Protein AF-A0AAD7XK21-F1 (afdb_monomer)

Organism: NCBI:txid2483200

Sequence (426 aa):
MGAKEFTVLWKSRARTLAALAELQRQADLSRDVEVASCVQIQRVWRGQRIREKIAVMRRAAIEIERVHRGRVGRARTRGLADARAATEAMAIAHFHAAACQRTFRGFYSRKYAHDFAARKAYILSVVAKGEELRAKLKIQHDKQVIAEREAAETRRRAKFKNLARNLHHLVSTKAIPGIYNTAKPPTVMGVKVETHLSAGVKDLIRLKGIKPPKLAKDLNGTTKLELPLDADTRSLQASSPYDLPHKAATMASKLNKFGFIGAADFRCGQRVPLPPYQRGVNGKYYDPWRNPYLRRGIPRTKNDLDHLDSTLGAAPPIPYYTAVGGNKSVVKPNTLFDVIRQAEHTGGVTRRHLAKNARRLEQQQQQQQQPREEEEEEEEEEEEEDHDNRQQPPDGAHQNDDRAITIEGRRQQPAPQATGGTAPDS

Mean predicted aligned error: 23.44 Å

Secondary structure (DSSP, 8-state):
--HHHHHHHHHHHHHHHHHHHHHHHHHHHHHHHHHHHHHHHHHHHHHHHHHHHHHHHHHHHHHHHHHHHHHHHHHHHHHHHHHHHHHHHHHHHHHHHHHHHHHHHHHHIIIII--HHHHHHHHHHHHHHHHHHHHHHHHHHHHHHHHHHHHHHHHHHHHHHHHHHHTGGGSPPSSS--TT-SSS--EETTEEHHHHHHHHHHHHHHHTT-PPP-EEEPTTS-EEE-PPP------TT---GGGHHHHHHHHHHHHGGGTT--SS-------PPPPP----TTSPP--GGG-GGGSSS---SGGGG-TTS----S--SS----SSSS----B-TTS-BHHHHHHHHH--TT-HHHHHHHHHHHHHHHHHHHHHHHHHHHHHHHHHHHHTT--S----------------------------------

Solvent-accessible surface area (backbone atoms only — not comparable to full-atom values): 26814 Å² total; per-residue (Å²): 134,55,78,69,58,53,52,53,52,59,72,44,39,68,60,52,51,51,52,49,52,50,52,50,50,51,49,62,71,42,43,64,59,52,51,51,51,50,50,51,54,50,51,53,51,54,52,48,55,52,51,52,53,52,53,52,53,51,51,54,50,52,50,53,50,53,53,48,53,52,51,53,51,52,51,51,55,49,54,52,52,51,51,49,50,50,53,53,54,50,50,53,51,48,53,54,50,50,52,52,50,51,53,48,53,53,50,49,40,53,74,76,74,45,59,62,67,61,52,50,52,50,52,52,52,52,50,52,53,51,51,52,50,50,53,52,50,50,56,52,49,53,51,49,54,50,52,49,51,52,54,49,47,52,52,49,52,52,53,50,47,55,50,25,39,74,47,43,88,50,44,60,48,99,89,49,76,18,88,51,72,48,100,77,51,57,66,54,96,91,38,50,46,54,58,52,24,47,51,20,36,55,50,46,47,61,70,70,58,70,62,79,78,71,65,47,66,45,101,83,71,52,70,45,79,80,74,84,81,87,77,84,93,72,73,95,81,76,75,64,88,79,54,58,66,62,54,52,54,56,50,53,63,56,54,62,73,63,69,83,73,65,98,65,81,87,82,77,75,86,82,71,81,75,77,81,86,73,88,61,96,82,60,85,89,68,59,73,91,75,37,75,86,70,52,94,67,82,80,88,51,74,66,69,71,41,87,85,73,56,89,74,87,66,80,68,97,64,82,87,74,72,96,74,86,74,88,86,77,67,80,52,100,79,82,57,58,61,66,54,63,50,27,71,75,46,47,38,91,89,30,51,69,54,49,55,50,51,53,51,49,50,52,52,50,51,63,63,45,54,69,52,58,57,53,54,51,52,53,54,52,55,56,54,62,64,62,73,77,74,81,80,86,88,84,82,86,84,83,87,84,90,82,89,84,86,86,87,82,91,83,84,88,88,88,84,90,90,83,89,88,80,87,85,90,132

pLDDT: mean 71.96, std 20.83, range [32.94, 98.56]

Foldseek 3Di:
DDPVVVVVCVVCVVVVVVVVVVVVVVCVVCVVVVVVVVVVVVVVVVVVVVVVVVVVVVVVVVVVVVVVVVVVVVVVVVVVVVVVVVVVVVVVVVVVVVVVVVVVVVVCCCPPPDDPVVVVVVVVVVVVVVVVVVVVVVVVVVVVVVVVVVVVVVVVVVVLLVVLLVVLVQAQDPVGHGPQPDPDGDDDPNHGSNVSSVVSVVVNCVVVVPDPFPFDQDPVRDTDGDDDPDDDPDDPPCDDPVCVVVVVVVVVVVVVVVPPDDPDDDDPDDDDPDDPDDDDPPDDDDDLVLDLVNDPDDDPDPLSVDSPNPPPPDDPPDDDDDPPDDDPFDDDPPRDTPQVVVCVVCVPPVPVVVNVVVVVVVVVVVVVVVVVVVVVVVVVVVVVVVVVPDDDDDDDDDDDDDDDDDDDDDDDDDDDDDDDDDDDDD

Structure (mmCIF, N/CA/C/O backbone):
data_AF-A0AAD7XK21-F1
#
_entry.id   AF-A0AAD7XK21-F1
#
loop_
_atom_site.group_PDB
_atom_site.id
_atom_site.type_symbol
_atom_site.label_atom_id
_atom_site.label_alt_id
_atom_site.label_comp_id
_atom_site.label_asym_id
_atom_site.label_entity_id
_atom_site.label_seq_id
_atom_site.pdbx_PDB_ins_code
_atom_site.Cartn_x
_atom_site.Cartn_y
_atom_site.Cartn_z
_atom_site.occupancy
_atom_site.B_iso_or_equiv
_atom_site.auth_seq_id
_atom_site.auth_comp_id
_atom_site.auth_asym_id
_atom_site.auth_atom_id
_atom_site.pdbx_PDB_model_num
ATOM 1 N N . MET A 1 1 ? -58.018 -5.260 100.973 1.00 54.44 1 MET A N 1
ATOM 2 C CA . MET A 1 1 ? -58.720 -3.962 100.919 1.00 54.44 1 MET A CA 1
ATOM 3 C C . MET A 1 1 ? -59.578 -3.829 102.158 1.00 54.44 1 MET A C 1
ATOM 5 O O . MET A 1 1 ? -60.443 -4.670 102.375 1.00 54.44 1 MET A O 1
ATOM 9 N N . GLY A 1 2 ? -59.299 -2.836 102.998 1.00 69.12 2 GLY A N 1
ATOM 10 C CA . GLY A 1 2 ? -60.105 -2.582 104.194 1.00 69.12 2 GLY A CA 1
ATOM 11 C C . GLY A 1 2 ? -61.460 -1.964 103.832 1.00 69.12 2 GLY A C 1
ATOM 12 O O . GLY A 1 2 ? -61.566 -1.227 102.853 1.00 69.12 2 GLY A O 1
ATOM 13 N N . ALA A 1 3 ? -62.502 -2.197 104.639 1.00 70.12 3 ALA A N 1
ATOM 14 C CA . ALA A 1 3 ? -63.853 -1.652 104.410 1.00 70.12 3 ALA A CA 1
ATOM 15 C C . ALA A 1 3 ? -63.891 -0.111 104.237 1.00 70.12 3 ALA A C 1
ATOM 17 O O . ALA A 1 3 ? -64.773 0.436 103.569 1.00 70.12 3 ALA A O 1
ATOM 18 N N . LYS A 1 4 ? -62.901 0.598 104.799 1.00 73.56 4 LYS A N 1
ATOM 19 C CA . LYS A 1 4 ? -62.720 2.054 104.662 1.00 73.56 4 LYS A CA 1
ATOM 20 C C . LYS A 1 4 ? -62.208 2.476 103.278 1.00 73.56 4 LYS A C 1
ATOM 22 O O . LYS A 1 4 ? -62.645 3.491 102.752 1.00 73.56 4 LYS A O 1
ATOM 27 N N . GLU A 1 5 ? -61.332 1.690 102.658 1.00 79.19 5 GLU A N 1
ATOM 28 C CA . GLU A 1 5 ? -60.838 1.960 101.299 1.00 79.19 5 GLU A CA 1
ATOM 29 C C . GLU A 1 5 ? -61.939 1.706 100.268 1.00 79.19 5 GLU A C 1
ATOM 31 O O . GLU A 1 5 ? -62.152 2.515 99.366 1.00 79.19 5 GLU A O 1
ATOM 36 N N . PHE A 1 6 ? -62.704 0.626 100.456 1.00 80.00 6 PHE A N 1
ATOM 37 C CA . PHE A 1 6 ? -63.830 0.286 99.589 1.00 80.00 6 PHE A CA 1
ATOM 38 C C . PHE A 1 6 ? -64.906 1.380 99.586 1.00 80.00 6 PHE A C 1
ATOM 40 O O . PHE A 1 6 ? -65.399 1.759 98.529 1.00 80.00 6 PHE A O 1
ATOM 47 N N . THR A 1 7 ? -65.244 1.943 100.747 1.00 81.38 7 THR A N 1
ATOM 48 C CA . THR A 1 7 ? -66.256 3.010 100.847 1.00 81.38 7 THR A CA 1
ATOM 49 C C . THR A 1 7 ? -65.798 4.335 100.237 1.00 81.38 7 THR A C 1
ATOM 51 O O . THR A 1 7 ? -66.617 5.036 99.642 1.00 81.38 7 THR A O 1
ATOM 54 N N . VAL A 1 8 ? -64.507 4.676 100.314 1.00 82.50 8 VAL A N 1
ATOM 55 C CA . VAL A 1 8 ? -63.938 5.843 99.613 1.00 82.50 8 VAL A CA 1
ATOM 56 C C . VAL A 1 8 ? -63.973 5.640 98.097 1.00 82.50 8 VAL A C 1
ATOM 58 O O . VAL A 1 8 ? -64.396 6.540 97.371 1.00 82.50 8 VAL A O 1
ATOM 61 N N . LEU A 1 9 ? -63.606 4.448 97.622 1.00 82.00 9 LEU A N 1
ATOM 62 C CA . LEU A 1 9 ? -63.664 4.091 96.203 1.00 82.00 9 LEU A CA 1
ATOM 63 C C . LEU A 1 9 ? -65.110 4.079 95.677 1.00 82.00 9 LEU A C 1
ATOM 65 O O . LEU A 1 9 ? -65.392 4.549 94.578 1.00 82.00 9 LEU A O 1
ATOM 69 N N . TRP A 1 10 ? -66.049 3.585 96.485 1.00 83.31 10 TRP A N 1
ATOM 70 C CA . TRP A 1 10 ? -67.470 3.542 96.147 1.00 83.31 10 TRP A CA 1
ATOM 71 C C . TRP A 1 10 ? -68.083 4.942 96.054 1.00 83.31 10 TRP A C 1
ATOM 73 O O . TRP A 1 10 ? -68.847 5.219 95.132 1.00 83.31 10 TRP A O 1
ATOM 83 N N . LYS A 1 11 ? -67.706 5.855 96.961 1.00 86.94 11 LYS A N 1
ATOM 84 C CA . LYS A 1 11 ? -68.141 7.262 96.922 1.00 86.94 11 LYS A CA 1
ATOM 85 C C . LYS A 1 11 ? -67.561 8.028 95.729 1.00 86.94 11 LYS A C 1
ATOM 87 O O . LYS A 1 11 ? -68.232 8.907 95.198 1.00 86.94 11 LYS A O 1
ATOM 92 N N . SER A 1 12 ? -66.345 7.702 95.283 1.00 89.06 12 SER A N 1
ATOM 93 C CA . SER A 1 12 ? -65.709 8.341 94.119 1.00 89.06 12 SER A CA 1
ATOM 94 C C . SER A 1 12 ? -66.018 7.659 92.778 1.00 89.06 12 SER A C 1
ATOM 96 O O . SER A 1 12 ? -65.703 8.227 91.731 1.00 89.06 12 SER A O 1
ATOM 98 N N . ARG A 1 13 ? -66.698 6.502 92.789 1.00 90.31 13 ARG A N 1
ATOM 99 C CA . ARG A 1 13 ? -67.049 5.685 91.613 1.00 90.31 13 ARG A CA 1
ATOM 100 C C . ARG A 1 13 ? -67.666 6.482 90.466 1.00 90.31 13 ARG A C 1
ATOM 102 O O . ARG A 1 13 ? -67.295 6.286 89.318 1.00 90.31 13 ARG A O 1
ATOM 109 N N . ALA A 1 14 ? -68.633 7.354 90.747 1.00 89.69 14 ALA A N 1
ATOM 110 C CA . ALA A 1 14 ? -69.305 8.112 89.691 1.00 89.69 14 ALA A CA 1
ATOM 111 C C . ALA A 1 14 ? -68.324 9.037 88.950 1.00 89.69 14 ALA A C 1
ATOM 113 O O . ALA A 1 14 ? -68.339 9.114 87.725 1.00 89.69 14 ALA A O 1
ATOM 114 N N . ARG A 1 15 ? -67.414 9.678 89.694 1.00 91.19 15 ARG A N 1
ATOM 115 C CA . ARG A 1 15 ? -66.379 10.555 89.139 1.00 91.19 15 ARG A CA 1
ATOM 116 C C . ARG A 1 15 ? -65.321 9.769 88.368 1.00 91.19 15 ARG A C 1
ATOM 118 O O . ARG A 1 15 ? -64.901 10.221 87.309 1.00 91.19 15 ARG A O 1
ATOM 125 N N . THR A 1 16 ? -64.893 8.612 88.872 1.00 90.06 16 THR A N 1
ATOM 126 C CA . THR A 1 16 ? -63.909 7.768 88.175 1.00 90.06 16 THR A CA 1
ATOM 127 C C . THR A 1 16 ? -64.485 7.155 86.902 1.00 90.06 16 THR A C 1
ATOM 129 O O . THR A 1 16 ? -63.804 7.161 85.883 1.00 90.06 16 THR A O 1
ATOM 132 N N . LEU A 1 17 ? -65.745 6.708 86.916 1.00 93.19 17 LEU A N 1
ATOM 133 C CA . LEU A 1 17 ? -66.433 6.227 85.713 1.00 93.19 17 LEU A CA 1
ATOM 134 C C . LEU A 1 17 ? -66.647 7.345 84.685 1.00 93.19 17 LEU A C 1
ATOM 136 O O . LEU A 1 17 ? -66.442 7.111 83.500 1.00 93.19 17 LEU A O 1
ATOM 140 N N . ALA A 1 18 ? -66.993 8.561 85.119 1.00 92.69 18 ALA A N 1
ATOM 141 C CA . ALA A 1 18 ? -67.114 9.709 84.220 1.00 92.69 18 ALA A CA 1
ATOM 142 C C . ALA A 1 18 ? -65.764 10.107 83.597 1.00 92.69 18 ALA A C 1
ATOM 144 O O . ALA A 1 18 ? -65.690 10.357 82.398 1.00 92.69 18 ALA A O 1
ATOM 145 N N . ALA A 1 19 ? -64.685 10.114 84.388 1.00 93.25 19 ALA A N 1
ATOM 146 C CA . ALA A 1 19 ? -63.337 10.366 83.881 1.00 93.25 19 ALA A CA 1
ATOM 147 C C . ALA A 1 19 ? -62.886 9.280 82.890 1.00 93.25 19 ALA A C 1
ATOM 149 O O . ALA A 1 19 ? -62.302 9.599 81.859 1.00 93.25 19 ALA A O 1
ATOM 150 N N . LEU A 1 20 ? -63.195 8.009 83.168 1.00 94.06 20 LEU A N 1
ATOM 151 C CA . LEU A 1 20 ? -62.920 6.904 82.251 1.00 94.06 20 LEU A CA 1
ATOM 152 C C . LEU A 1 20 ? -63.700 7.050 80.938 1.00 94.06 20 LEU A C 1
ATOM 154 O O . LEU A 1 20 ? -63.114 6.878 79.875 1.00 94.06 20 LEU A O 1
ATOM 158 N N . ALA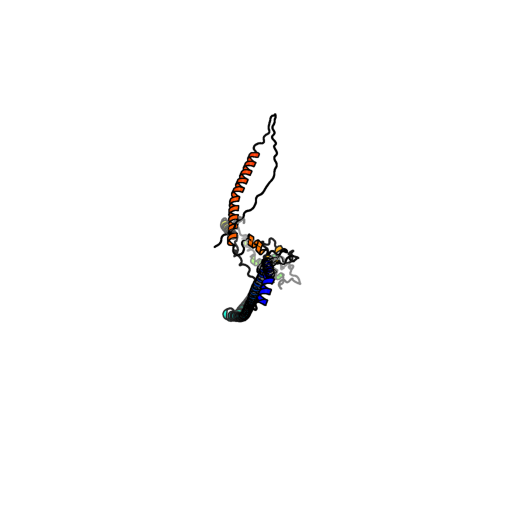 A 1 21 ? -64.988 7.397 81.002 1.00 94.50 21 ALA A N 1
ATOM 159 C CA . ALA A 1 21 ? -65.820 7.599 79.818 1.00 94.50 21 ALA A CA 1
ATOM 160 C C . ALA A 1 21 ? -65.316 8.764 78.949 1.00 94.50 21 ALA A C 1
ATOM 162 O O . ALA A 1 21 ? -65.288 8.650 77.726 1.00 94.50 21 ALA A O 1
ATOM 163 N N . GLU A 1 22 ? -64.859 9.860 79.563 1.00 94.19 22 GLU A N 1
ATOM 164 C CA . GLU A 1 22 ? -64.268 10.977 78.819 1.00 94.19 22 GLU A CA 1
ATOM 165 C C . GLU A 1 22 ? -62.921 10.597 78.190 1.00 94.19 22 GLU A C 1
ATOM 167 O O . GLU A 1 22 ? -62.679 10.933 77.034 1.00 94.19 22 GLU A O 1
ATOM 172 N N . LEU A 1 23 ? -62.075 9.835 78.891 1.00 94.62 23 LEU A N 1
ATOM 173 C CA . LEU A 1 23 ? -60.833 9.305 78.317 1.00 94.62 23 LEU A CA 1
ATOM 174 C C . LEU A 1 23 ? -61.104 8.354 77.142 1.00 94.62 23 LEU A C 1
ATOM 176 O O . LEU A 1 23 ? -60.407 8.424 76.133 1.00 94.62 23 LEU A O 1
ATOM 180 N N . GLN A 1 24 ? -62.127 7.501 77.241 1.00 94.69 24 GLN A N 1
ATOM 181 C CA . GLN A 1 24 ? -62.554 6.634 76.138 1.00 94.69 24 GLN A CA 1
ATOM 182 C C . GLN A 1 24 ? -63.038 7.457 74.940 1.00 94.69 24 GLN A C 1
ATOM 184 O O . GLN A 1 24 ? -62.597 7.221 73.820 1.00 94.69 24 GLN A O 1
ATOM 189 N N . ARG A 1 25 ? -63.856 8.488 75.176 1.00 94.00 25 ARG A N 1
ATOM 190 C CA . ARG A 1 25 ? -64.335 9.391 74.122 1.00 94.00 25 ARG A CA 1
ATOM 191 C C . ARG A 1 25 ? -63.189 10.141 73.439 1.00 94.00 25 ARG A C 1
ATOM 193 O O . ARG A 1 25 ? -63.188 10.277 72.219 1.00 94.00 25 ARG A O 1
ATOM 200 N N . GLN A 1 26 ? -62.211 10.624 74.207 1.00 93.50 26 GLN A N 1
ATOM 201 C CA . GLN A 1 26 ? -61.016 11.284 73.673 1.00 93.50 26 GLN A CA 1
ATOM 202 C C . GLN A 1 26 ? -60.150 10.324 72.853 1.00 93.50 26 GLN A C 1
ATOM 204 O O . GLN A 1 26 ? -59.660 10.712 71.791 1.00 93.50 26 GLN A O 1
ATOM 209 N N . ALA A 1 27 ? -59.998 9.077 73.306 1.00 93.12 27 ALA A N 1
ATOM 210 C CA . ALA A 1 27 ? -59.298 8.040 72.558 1.00 93.12 27 ALA A CA 1
ATOM 211 C C . ALA A 1 27 ? -60.003 7.730 71.227 1.00 93.12 27 ALA A C 1
ATOM 213 O O . ALA A 1 27 ? -59.348 7.698 70.189 1.00 93.12 27 ALA A O 1
ATOM 214 N N . ASP A 1 28 ? -61.331 7.592 71.229 1.00 93.75 28 ASP A N 1
ATOM 215 C CA . ASP A 1 28 ? -62.110 7.345 70.011 1.00 93.75 28 ASP A CA 1
ATOM 216 C C . ASP A 1 28 ? -62.027 8.517 69.020 1.00 93.75 28 ASP A C 1
ATOM 218 O O . ASP A 1 28 ? -61.833 8.297 67.827 1.00 93.75 28 ASP A O 1
ATOM 222 N N . LEU A 1 29 ? -62.091 9.762 69.509 1.00 93.19 29 LEU A N 1
ATOM 223 C CA . LEU A 1 29 ? -61.924 10.969 68.687 1.00 93.19 29 LEU A CA 1
ATOM 224 C C . LEU A 1 29 ? -60.520 11.088 68.073 1.00 93.19 29 LEU A C 1
ATOM 226 O O . LEU A 1 29 ? -60.376 11.609 66.968 1.00 93.19 29 LEU A O 1
ATOM 230 N N . SER A 1 30 ? -59.487 10.629 68.785 1.00 93.88 30 SER A N 1
ATOM 231 C CA . SER A 1 30 ? -58.084 10.757 68.358 1.00 93.88 30 SER A CA 1
ATOM 232 C C . SER A 1 30 ? -57.617 9.587 67.488 1.00 93.88 30 SER A C 1
ATOM 234 O O . SER A 1 30 ? -56.655 9.724 66.729 1.00 93.88 30 SER A O 1
ATOM 236 N N . ARG A 1 31 ? -58.323 8.451 67.547 1.00 94.44 31 ARG A N 1
ATOM 237 C CA . ARG A 1 31 ? -57.969 7.190 66.885 1.00 94.44 31 ARG A CA 1
ATOM 238 C C . ARG A 1 31 ? -57.663 7.351 65.401 1.00 94.44 31 ARG A C 1
ATOM 240 O O . ARG A 1 31 ? -56.639 6.858 64.935 1.00 94.44 31 ARG A O 1
ATOM 247 N N . ASP A 1 32 ? -58.521 8.038 64.654 1.00 94.69 32 ASP A N 1
ATOM 248 C CA . ASP A 1 32 ? -58.352 8.167 63.203 1.00 94.69 32 ASP A CA 1
ATOM 249 C C . ASP A 1 32 ? -57.125 9.013 62.843 1.00 94.69 32 ASP A C 1
ATOM 251 O O . ASP A 1 32 ? -56.395 8.693 61.901 1.00 94.69 32 ASP A O 1
ATOM 255 N N . VAL A 1 33 ? -56.845 10.055 63.631 1.00 94.81 33 VAL A N 1
ATOM 256 C CA . VAL A 1 33 ? -55.674 10.926 63.449 1.00 94.81 33 VAL A CA 1
ATOM 257 C C . VAL A 1 33 ? -54.386 10.170 63.772 1.00 94.81 33 VAL A C 1
ATOM 259 O O . VAL A 1 33 ? -53.404 10.269 63.028 1.00 94.81 33 VAL A O 1
ATOM 262 N N . GLU A 1 34 ? -54.386 9.379 64.845 1.00 95.62 34 GLU A N 1
ATOM 263 C CA . GLU A 1 34 ? -53.260 8.525 65.224 1.00 95.62 34 GLU A CA 1
ATOM 264 C C . GLU A 1 34 ? -52.995 7.452 64.166 1.00 95.62 34 GLU A C 1
ATOM 266 O O . GLU A 1 34 ? -51.860 7.300 63.710 1.00 95.62 34 GLU A O 1
ATOM 271 N N . VAL A 1 35 ? -54.042 6.764 63.699 1.00 96.75 35 VAL A N 1
ATOM 272 C CA . VAL A 1 35 ? -53.935 5.759 62.634 1.00 96.75 35 VAL A CA 1
ATOM 273 C C . VAL A 1 35 ? -53.406 6.392 61.348 1.00 96.75 35 VAL A C 1
ATOM 275 O O . VAL A 1 35 ? -52.466 5.856 60.757 1.00 96.75 35 VAL A O 1
ATOM 278 N N . ALA A 1 36 ? -53.933 7.546 60.928 1.00 96.25 36 ALA A N 1
ATOM 279 C CA . ALA A 1 36 ? -53.454 8.257 59.743 1.00 96.25 36 ALA A CA 1
ATOM 280 C C . ALA A 1 36 ? -51.974 8.656 59.873 1.00 96.25 36 ALA A C 1
ATOM 282 O O . ALA A 1 36 ? -51.177 8.411 58.961 1.00 96.25 36 ALA A O 1
ATOM 283 N N . SER A 1 37 ? -51.580 9.188 61.032 1.00 96.50 37 SER A N 1
ATOM 284 C CA . SER A 1 37 ? -50.193 9.562 61.328 1.00 96.50 37 SER A CA 1
ATOM 285 C C . SER A 1 37 ? -49.263 8.345 61.301 1.00 96.50 37 SER A C 1
ATOM 287 O O . SER A 1 37 ? -48.210 8.373 60.654 1.00 96.50 37 SER A O 1
ATOM 289 N N . CYS A 1 38 ? -49.670 7.230 61.916 1.00 97.12 38 CYS A N 1
ATOM 290 C CA . CYS A 1 38 ? -48.944 5.964 61.865 1.00 97.12 38 CYS A CA 1
ATOM 291 C C . CYS A 1 38 ? -48.797 5.447 60.430 1.00 97.12 38 CYS A C 1
ATOM 293 O O . CYS A 1 38 ? -47.695 5.066 60.027 1.00 97.12 38 CYS A O 1
ATOM 295 N N . VAL A 1 39 ? -49.870 5.461 59.633 1.00 97.19 39 VAL A N 1
ATOM 296 C CA . VAL A 1 39 ? -49.835 5.054 58.220 1.00 97.19 39 VAL A CA 1
ATOM 297 C C . VAL A 1 39 ? -48.869 5.932 57.429 1.00 97.19 39 VAL A C 1
ATOM 299 O O . VAL A 1 39 ? -48.109 5.415 56.608 1.00 97.19 39 VAL A O 1
ATOM 302 N N . GLN A 1 40 ? -48.828 7.237 57.696 1.00 97.94 40 GLN A N 1
ATOM 303 C CA . GLN A 1 40 ? -47.924 8.164 57.021 1.00 97.94 40 GLN A CA 1
ATOM 304 C C . GLN A 1 40 ? -46.455 7.872 57.346 1.00 97.94 40 GLN A C 1
ATOM 306 O O . GLN A 1 40 ? -45.636 7.760 56.428 1.00 97.94 40 GLN A O 1
ATOM 311 N N . ILE A 1 41 ? -46.132 7.646 58.622 1.00 97.38 41 ILE A N 1
ATOM 312 C CA . ILE A 1 41 ? -44.787 7.242 59.059 1.00 97.38 41 ILE A CA 1
ATOM 313 C C . ILE A 1 41 ? -44.393 5.911 58.405 1.00 97.38 41 ILE A C 1
ATOM 315 O O . ILE A 1 41 ? -43.326 5.804 57.795 1.00 97.38 41 ILE A O 1
ATOM 319 N N . GLN A 1 42 ? -45.272 4.906 58.461 1.00 97.94 42 GLN A N 1
ATOM 320 C CA . GLN A 1 42 ? -45.022 3.594 57.863 1.00 97.94 42 GLN A CA 1
ATOM 321 C C . GLN A 1 42 ? -44.827 3.680 56.346 1.00 97.94 42 GLN A C 1
ATOM 323 O O . GLN A 1 42 ? -43.924 3.043 55.803 1.00 97.94 42 GLN A O 1
ATOM 328 N N . ARG A 1 43 ? -45.641 4.480 55.647 1.00 97.62 43 ARG A N 1
ATOM 329 C CA . ARG A 1 43 ? -45.529 4.711 54.200 1.00 97.62 43 ARG A CA 1
ATOM 330 C C . ARG A 1 43 ? -44.171 5.306 53.843 1.00 97.62 43 ARG A C 1
ATOM 332 O O . ARG A 1 43 ? -43.512 4.806 52.928 1.00 97.62 43 ARG A O 1
ATOM 339 N N . VAL A 1 44 ? -43.742 6.348 54.557 1.00 98.06 44 VAL A N 1
ATOM 340 C CA . VAL A 1 44 ? -42.444 6.999 54.324 1.00 98.06 44 VAL A CA 1
ATOM 341 C C . VAL A 1 44 ? -41.302 6.021 54.583 1.00 98.06 44 VAL A C 1
ATOM 343 O O . VAL A 1 44 ? -40.411 5.894 53.740 1.00 98.06 44 VAL A O 1
ATOM 346 N N . TRP A 1 45 ? -41.359 5.275 55.689 1.00 97.75 45 TRP A N 1
ATOM 347 C CA . TRP A 1 45 ? -40.334 4.299 56.054 1.00 97.75 45 TRP A CA 1
ATOM 348 C C . TRP A 1 45 ? -40.220 3.153 55.038 1.00 97.75 45 TRP A C 1
ATOM 350 O O . TRP A 1 45 ? -39.122 2.866 54.554 1.00 97.75 45 TRP A O 1
ATOM 360 N N . ARG A 1 46 ? -41.346 2.544 54.632 1.00 98.19 46 ARG A N 1
ATOM 361 C CA . ARG A 1 46 ? -41.367 1.490 53.599 1.00 98.19 46 ARG A CA 1
ATOM 362 C C . ARG A 1 46 ? -40.806 2.012 52.276 1.00 98.19 46 ARG A C 1
ATOM 364 O O . ARG A 1 46 ? -39.958 1.362 51.665 1.00 98.19 46 ARG A O 1
ATOM 371 N N . GLY A 1 47 ? -41.215 3.215 51.865 1.00 97.88 47 GLY A N 1
ATOM 372 C CA . GLY A 1 47 ? -40.684 3.867 50.668 1.00 97.88 47 GLY A CA 1
ATOM 373 C C . GLY A 1 47 ? -39.176 4.114 50.749 1.00 97.88 47 GLY A C 1
ATOM 374 O O . GLY A 1 47 ? -38.463 3.887 49.772 1.00 97.88 47 GLY A O 1
ATOM 375 N N . GLN A 1 48 ? -38.672 4.529 51.914 1.00 98.12 48 GLN A N 1
ATOM 376 C CA . GLN A 1 48 ? -37.245 4.763 52.127 1.00 98.12 48 GLN A CA 1
ATOM 377 C C . GLN A 1 48 ? -36.429 3.476 51.991 1.00 98.12 48 GLN A C 1
ATOM 379 O O . GLN A 1 48 ? -35.425 3.469 51.280 1.00 98.12 48 GLN A O 1
ATOM 384 N N . ARG A 1 49 ? -36.889 2.374 52.593 1.00 98.06 49 ARG A N 1
ATOM 385 C CA . ARG A 1 49 ? -36.238 1.059 52.486 1.00 98.06 49 ARG A CA 1
ATOM 386 C C . ARG A 1 49 ? -36.187 0.548 51.047 1.00 98.06 49 ARG A C 1
ATOM 388 O O . ARG A 1 49 ? -35.153 0.045 50.610 1.00 98.06 49 ARG A O 1
ATOM 395 N N . ILE A 1 50 ? -37.270 0.717 50.284 1.00 98.06 50 ILE A N 1
ATOM 396 C CA . ILE A 1 50 ? -37.302 0.323 48.868 1.00 98.06 50 ILE A CA 1
ATOM 397 C C . ILE A 1 50 ? -36.323 1.170 48.047 1.00 98.06 50 ILE A C 1
ATOM 399 O O . ILE A 1 50 ? -35.534 0.617 47.281 1.00 98.06 50 ILE A O 1
ATOM 403 N N . ARG A 1 51 ? -36.322 2.498 48.222 1.00 98.31 51 ARG A N 1
ATOM 404 C CA . ARG A 1 51 ? -35.396 3.392 47.505 1.00 98.31 51 ARG A CA 1
ATOM 405 C C . ARG A 1 51 ? -33.937 3.086 47.816 1.00 98.31 51 ARG A C 1
ATOM 407 O O . ARG A 1 51 ? -33.120 3.058 46.902 1.00 98.31 51 ARG A O 1
ATOM 414 N N . GLU A 1 52 ? -33.619 2.812 49.076 1.00 98.06 52 GLU A N 1
ATOM 415 C CA . GLU A 1 52 ? -32.281 2.395 49.495 1.00 98.06 52 GLU A CA 1
ATOM 416 C C . GLU A 1 52 ? -31.857 1.096 48.799 1.00 98.06 52 GLU A C 1
ATOM 418 O O . GLU A 1 52 ? -30.782 1.041 48.198 1.00 98.06 52 GLU A O 1
ATOM 423 N N . LYS A 1 53 ? -32.736 0.085 48.777 1.00 98.00 53 LYS A N 1
ATOM 424 C CA . LYS A 1 53 ? -32.487 -1.178 48.069 1.00 98.00 53 LYS A CA 1
ATOM 425 C C . LYS A 1 53 ? -32.243 -0.949 46.574 1.00 98.00 53 LYS A C 1
ATOM 427 O O . LYS A 1 53 ? -31.271 -1.467 46.025 1.00 98.00 53 LYS A O 1
ATOM 432 N N . ILE A 1 54 ? -33.076 -0.139 45.917 1.00 98.25 54 ILE A N 1
ATOM 433 C CA . ILE A 1 54 ? -32.909 0.216 44.497 1.00 98.25 54 ILE A CA 1
ATOM 434 C C . ILE A 1 54 ? -31.583 0.950 44.268 1.00 98.25 54 ILE A C 1
ATOM 436 O O . ILE A 1 54 ? -30.874 0.643 43.313 1.00 98.25 54 ILE A O 1
ATOM 440 N N . ALA A 1 55 ? -31.202 1.877 45.149 1.00 98.25 55 ALA A N 1
ATOM 441 C CA . ALA A 1 55 ? -29.946 2.611 45.035 1.00 98.25 55 ALA A CA 1
ATOM 442 C C . ALA A 1 55 ? -28.715 1.699 45.165 1.00 98.25 55 ALA A C 1
ATOM 444 O O . ALA A 1 55 ? -27.710 1.923 44.489 1.00 98.25 55 ALA A O 1
ATOM 445 N N . VAL A 1 56 ? -28.771 0.665 46.011 1.00 98.12 56 VAL A N 1
ATOM 446 C CA . VAL A 1 56 ? -27.715 -0.358 46.102 1.00 98.12 56 VAL A CA 1
ATOM 447 C C . VAL A 1 56 ? -27.640 -1.173 44.810 1.00 98.12 56 VAL A C 1
ATOM 449 O O . VAL A 1 56 ? -26.565 -1.269 44.219 1.00 98.12 56 VAL A O 1
ATOM 452 N N . MET A 1 57 ? -28.773 -1.688 44.321 1.00 98.44 57 MET A N 1
ATOM 453 C CA . MET A 1 57 ? -28.814 -2.473 43.078 1.00 98.44 57 MET A CA 1
ATOM 454 C C . MET A 1 57 ? -28.327 -1.662 41.871 1.00 98.44 57 MET A C 1
ATOM 456 O O . MET A 1 57 ? -27.533 -2.151 41.071 1.00 98.44 57 MET A O 1
ATOM 460 N N . ARG A 1 58 ? -28.729 -0.389 41.771 1.00 98.38 58 ARG A N 1
ATOM 461 C CA . ARG A 1 58 ? -28.290 0.513 40.700 1.00 98.38 58 ARG A CA 1
ATOM 462 C C . ARG A 1 58 ? -26.784 0.766 40.743 1.00 98.38 58 ARG A C 1
ATOM 464 O O . ARG A 1 58 ? -26.147 0.754 39.695 1.00 98.38 58 ARG A O 1
ATOM 471 N N . ARG A 1 59 ? -26.204 0.973 41.931 1.00 98.38 59 ARG A N 1
ATOM 472 C CA . ARG A 1 59 ? -24.746 1.127 42.084 1.00 98.38 59 ARG A CA 1
ATOM 473 C C . ARG A 1 59 ? -24.000 -0.125 41.626 1.00 98.38 59 ARG A C 1
ATOM 475 O O . ARG A 1 59 ? -23.032 0.001 40.884 1.00 98.38 59 ARG A O 1
ATOM 482 N N . ALA A 1 60 ? -24.483 -1.308 42.004 1.00 98.25 60 ALA A N 1
ATOM 483 C CA . ALA A 1 60 ? -23.902 -2.571 41.555 1.00 98.25 60 ALA A CA 1
ATOM 484 C C . ALA A 1 60 ? -23.981 -2.732 40.025 1.00 98.25 60 ALA A C 1
ATOM 486 O O . ALA A 1 60 ? -22.984 -3.076 39.394 1.00 98.25 60 ALA A O 1
ATOM 487 N N . ALA A 1 61 ? -25.127 -2.413 39.413 1.00 98.31 61 ALA A N 1
ATOM 488 C CA . ALA A 1 61 ? -25.296 -2.469 37.960 1.00 98.31 61 ALA A CA 1
ATOM 489 C C . ALA A 1 61 ? -24.339 -1.516 37.222 1.00 98.31 61 ALA A C 1
ATOM 491 O O . ALA A 1 61 ? -23.652 -1.931 36.290 1.00 98.31 61 ALA A O 1
ATOM 492 N N . ILE A 1 62 ? -24.228 -0.262 37.681 1.00 98.44 62 ILE A N 1
ATOM 493 C CA . ILE A 1 62 ? -23.306 0.729 37.103 1.00 98.44 62 ILE A CA 1
ATOM 494 C C . ILE A 1 62 ? -21.856 0.244 37.186 1.00 98.44 62 ILE A C 1
ATOM 496 O O . ILE A 1 62 ? -21.101 0.414 36.230 1.00 98.44 62 ILE A O 1
ATOM 500 N N . GLU A 1 63 ? -21.460 -0.374 38.300 1.00 98.44 63 GLU A N 1
ATOM 501 C CA . GLU A 1 63 ? -20.101 -0.886 38.471 1.00 98.44 63 GLU A CA 1
ATOM 502 C C . GLU A 1 63 ? -19.797 -2.031 37.494 1.00 98.44 63 GLU A C 1
ATOM 504 O O . GLU A 1 63 ? -18.761 -2.017 36.823 1.00 98.44 63 GLU A O 1
ATOM 509 N N . ILE A 1 64 ? -20.733 -2.970 37.326 1.00 98.31 64 ILE A N 1
ATOM 510 C CA . ILE A 1 64 ? -20.614 -4.053 36.339 1.00 98.31 64 ILE A CA 1
ATOM 511 C C . ILE A 1 64 ? -20.489 -3.477 34.924 1.00 98.31 64 ILE A C 1
ATOM 513 O O . ILE A 1 64 ? -19.582 -3.853 34.175 1.00 98.31 64 ILE A O 1
ATOM 517 N N . GLU A 1 65 ? -21.352 -2.529 34.555 1.00 98.19 65 GLU A N 1
ATOM 518 C CA . GLU A 1 65 ? -21.298 -1.876 33.245 1.00 98.19 65 GLU A CA 1
ATOM 519 C C . GLU A 1 65 ? -19.977 -1.130 33.022 1.00 98.19 65 GLU A C 1
ATOM 521 O O . GLU A 1 65 ? -19.384 -1.224 31.944 1.00 98.19 65 GLU A O 1
ATOM 526 N N . ARG A 1 66 ? -19.485 -0.404 34.033 1.00 98.31 66 ARG A N 1
ATOM 527 C CA . ARG A 1 66 ? -18.213 0.331 33.989 1.00 98.31 66 ARG A CA 1
ATOM 528 C C . ARG A 1 66 ? -17.049 -0.616 33.711 1.00 98.31 66 ARG A C 1
ATOM 530 O O . ARG A 1 66 ? -16.250 -0.367 32.803 1.00 98.31 66 ARG A O 1
ATOM 537 N N . VAL A 1 67 ? -16.973 -1.721 34.453 1.00 98.38 67 VAL A N 1
ATOM 538 C CA . VAL A 1 67 ? -15.933 -2.743 34.278 1.00 98.38 67 VAL A CA 1
ATOM 539 C C . VAL A 1 67 ? -16.045 -3.402 32.902 1.00 98.38 67 VAL A C 1
ATOM 541 O O . VAL A 1 67 ? -15.028 -3.562 32.219 1.00 98.38 67 VAL A O 1
ATOM 544 N N . HIS A 1 68 ? -17.261 -3.720 32.448 1.00 98.25 68 HIS A N 1
ATOM 545 C CA . HIS A 1 68 ? -17.497 -4.328 31.140 1.00 98.25 68 HIS A CA 1
ATOM 546 C C . HIS A 1 68 ? -17.072 -3.412 29.985 1.00 98.25 68 HIS A C 1
ATOM 548 O O . HIS A 1 68 ? -16.290 -3.837 29.130 1.00 98.25 68 HIS A O 1
ATOM 554 N N . ARG A 1 69 ? -17.508 -2.143 29.984 1.00 98.56 69 ARG A N 1
ATOM 555 C CA . ARG A 1 69 ? -17.093 -1.139 28.984 1.00 98.56 69 ARG A CA 1
ATOM 556 C C . ARG A 1 69 ? -15.569 -1.006 28.950 1.00 98.56 69 ARG A C 1
ATOM 558 O O . ARG A 1 69 ? -14.975 -1.013 27.874 1.00 98.56 69 ARG A O 1
ATOM 565 N N . GLY A 1 70 ? -14.925 -0.988 30.120 1.00 98.31 70 GLY A N 1
ATOM 566 C CA . GLY A 1 70 ? -13.466 -0.985 30.229 1.00 98.31 70 GLY A CA 1
ATOM 567 C C . GLY A 1 70 ? -12.808 -2.234 29.629 1.00 98.31 70 GLY A C 1
ATOM 568 O O . GLY A 1 70 ? -11.813 -2.121 28.911 1.00 98.31 70 GLY A O 1
ATOM 569 N N . ARG A 1 71 ? -13.359 -3.429 29.878 1.00 98.31 71 ARG A N 1
ATOM 570 C CA . ARG A 1 71 ? -12.862 -4.692 29.303 1.00 98.31 71 ARG A CA 1
ATOM 5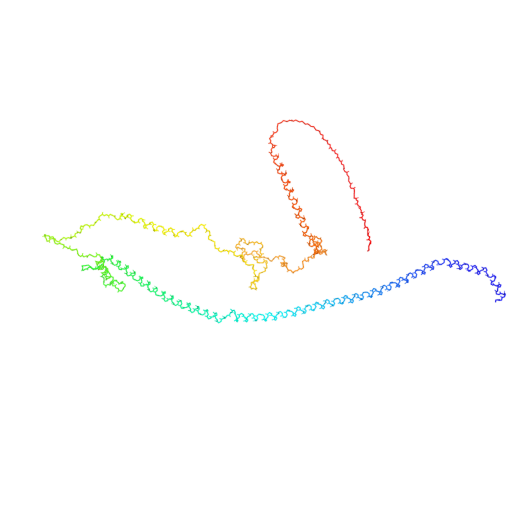71 C C . ARG A 1 71 ? -12.950 -4.681 27.779 1.00 98.31 71 ARG A C 1
ATOM 573 O O . ARG A 1 71 ? -11.963 -5.004 27.122 1.00 98.31 71 ARG A O 1
ATOM 580 N N . VAL A 1 72 ? -14.107 -4.302 27.234 1.00 98.44 72 VAL A N 1
ATOM 581 C CA . VAL A 1 72 ? -14.347 -4.233 25.784 1.00 98.44 72 VAL A CA 1
ATOM 582 C C . VAL A 1 72 ? -13.416 -3.212 25.132 1.00 98.44 72 VAL A C 1
ATOM 584 O O . VAL A 1 72 ? -12.766 -3.534 24.140 1.00 98.44 72 VAL A O 1
ATOM 587 N N . GLY A 1 73 ? -13.271 -2.024 25.729 1.00 98.25 73 GLY A N 1
ATOM 588 C CA . GLY A 1 73 ? -12.338 -1.002 25.251 1.00 98.25 73 GLY A CA 1
ATOM 589 C C . GLY A 1 73 ? -10.900 -1.517 25.179 1.00 98.25 73 GLY A C 1
ATOM 590 O O . GLY A 1 73 ? -10.269 -1.440 24.129 1.00 98.25 73 GLY A O 1
ATOM 591 N N . ARG A 1 74 ? -10.400 -2.141 26.255 1.00 98.19 74 ARG A N 1
ATOM 592 C CA . ARG A 1 74 ? -9.046 -2.725 26.279 1.00 98.19 74 ARG A CA 1
ATOM 593 C C . ARG A 1 74 ? -8.873 -3.881 25.296 1.00 98.19 74 ARG A C 1
ATOM 595 O O . ARG A 1 74 ? -7.807 -4.011 24.704 1.00 98.19 74 ARG A O 1
ATOM 602 N N . ALA A 1 75 ? -9.882 -4.734 25.124 1.00 98.25 75 ALA A N 1
ATOM 603 C CA . ALA A 1 75 ? -9.842 -5.811 24.135 1.00 98.25 75 ALA A CA 1
ATOM 604 C C . ALA A 1 75 ? -9.739 -5.252 22.709 1.00 98.25 75 ALA A C 1
ATOM 606 O O . ALA A 1 75 ? -8.896 -5.707 21.940 1.00 98.25 75 ALA A O 1
ATOM 607 N N . ARG A 1 76 ? -10.518 -4.211 22.389 1.00 98.19 76 ARG A N 1
ATOM 608 C CA . ARG A 1 76 ? -10.457 -3.529 21.092 1.00 98.19 76 ARG A CA 1
ATOM 609 C C . ARG A 1 76 ? -9.094 -2.884 20.851 1.00 98.19 76 ARG A C 1
ATOM 611 O O . ARG A 1 76 ? -8.523 -3.081 19.785 1.00 98.19 76 ARG A O 1
ATOM 618 N N . THR A 1 77 ? -8.558 -2.146 21.824 1.00 98.12 77 THR A N 1
ATOM 619 C CA . THR A 1 77 ? -7.244 -1.498 21.682 1.00 98.12 77 THR A CA 1
ATOM 620 C C . THR A 1 77 ? -6.126 -2.519 21.500 1.00 98.12 77 THR A C 1
ATOM 622 O O . THR A 1 77 ? -5.273 -2.313 20.644 1.00 98.12 77 THR A O 1
ATOM 625 N N . ARG A 1 78 ? -6.154 -3.639 22.240 1.00 98.19 78 ARG A N 1
ATOM 626 C CA . ARG A 1 78 ? -5.201 -4.743 22.038 1.00 98.19 78 ARG A CA 1
ATOM 627 C C . ARG A 1 78 ? -5.313 -5.332 20.635 1.00 98.19 78 ARG A C 1
ATOM 629 O O . ARG A 1 78 ? -4.318 -5.353 19.932 1.00 98.19 78 ARG A O 1
ATOM 636 N N . GLY A 1 79 ? -6.522 -5.664 20.180 1.00 98.12 79 GLY A N 1
ATOM 637 C CA . GLY A 1 79 ? -6.721 -6.181 18.822 1.00 98.12 79 GLY A CA 1
ATOM 638 C C . GLY A 1 79 ? -6.242 -5.221 17.724 1.00 98.12 79 GLY A C 1
ATOM 639 O O . GLY A 1 79 ? -5.672 -5.661 16.732 1.00 98.12 79 GLY A O 1
ATOM 640 N N . LEU A 1 80 ? -6.414 -3.906 17.907 1.00 97.94 80 LEU A N 1
ATOM 641 C CA . LEU A 1 80 ? -5.879 -2.902 16.979 1.00 97.94 80 LEU A CA 1
ATOM 642 C C . LEU A 1 80 ? -4.346 -2.817 17.021 1.00 97.94 80 LEU A C 1
ATOM 644 O O . LEU A 1 80 ? -3.723 -2.667 15.971 1.00 97.94 80 LEU A O 1
ATOM 648 N N . ALA A 1 81 ? -3.742 -2.908 18.207 1.00 98.00 81 ALA A N 1
ATOM 649 C CA . ALA A 1 81 ? -2.290 -2.925 18.363 1.00 98.00 81 ALA A CA 1
ATOM 650 C C . ALA A 1 81 ? -1.673 -4.181 17.727 1.00 98.00 81 ALA A C 1
ATOM 652 O O . ALA A 1 81 ? -0.711 -4.065 16.972 1.00 98.00 81 ALA A O 1
ATOM 653 N N . ASP A 1 82 ? -2.279 -5.349 17.948 1.00 98.00 82 ASP A N 1
ATOM 654 C CA . ASP A 1 82 ? -1.849 -6.622 17.365 1.00 98.00 82 ASP A CA 1
ATOM 655 C C . ASP A 1 82 ? -1.980 -6.601 15.836 1.00 98.00 82 ASP A C 1
ATOM 657 O O . ASP A 1 82 ? -1.055 -6.988 15.122 1.00 98.00 82 ASP A O 1
ATOM 661 N N . ALA A 1 83 ? -3.095 -6.078 15.310 1.00 97.62 83 ALA A N 1
ATOM 662 C CA . ALA A 1 83 ? -3.291 -5.917 13.871 1.00 97.62 83 ALA A CA 1
ATOM 663 C C . ALA A 1 83 ? -2.234 -4.990 13.255 1.00 97.62 83 ALA A C 1
ATOM 665 O O . ALA A 1 83 ? -1.667 -5.307 12.209 1.00 97.62 83 ALA A O 1
ATOM 666 N N . ARG A 1 84 ? -1.924 -3.870 13.919 1.00 97.69 84 ARG A N 1
ATOM 667 C CA . ARG A 1 84 ? -0.863 -2.958 13.485 1.00 97.69 84 ARG A CA 1
ATOM 668 C C . ARG A 1 84 ? 0.499 -3.656 13.475 1.00 97.69 84 ARG A C 1
ATOM 670 O O . ARG A 1 84 ? 1.178 -3.619 12.451 1.00 97.69 84 ARG A O 1
ATOM 677 N N . ALA A 1 85 ? 0.862 -4.343 14.555 1.00 97.31 85 ALA A N 1
ATOM 678 C CA . ALA A 1 85 ? 2.115 -5.090 14.639 1.00 97.31 85 ALA A CA 1
ATOM 679 C C . ALA A 1 85 ? 2.221 -6.158 13.533 1.00 97.31 85 ALA A C 1
ATOM 681 O O . ALA A 1 85 ? 3.264 -6.288 12.895 1.00 97.31 85 ALA A O 1
ATOM 682 N N . ALA A 1 86 ? 1.126 -6.866 13.233 1.00 97.31 86 ALA A N 1
ATOM 683 C CA . ALA A 1 86 ? 1.076 -7.836 12.141 1.00 97.31 86 ALA A CA 1
ATOM 684 C C . ALA A 1 86 ? 1.289 -7.182 10.765 1.00 97.31 86 ALA A C 1
ATOM 686 O O . ALA A 1 86 ? 2.044 -7.706 9.945 1.00 97.31 86 ALA A O 1
ATOM 687 N N . THR A 1 87 ? 0.670 -6.022 10.510 1.00 97.31 87 THR A N 1
ATOM 688 C CA . THR A 1 87 ? 0.887 -5.285 9.252 1.00 97.31 87 THR A CA 1
ATOM 689 C C . THR A 1 87 ? 2.322 -4.780 9.109 1.00 97.31 87 THR A C 1
ATOM 691 O O . THR A 1 87 ? 2.892 -4.875 8.023 1.00 97.31 87 THR A O 1
ATOM 694 N N . GLU A 1 88 ? 2.934 -4.301 10.194 1.00 97.31 88 GLU A N 1
ATOM 695 C CA . GLU A 1 88 ? 4.327 -3.841 10.204 1.00 97.31 88 GLU A CA 1
ATOM 696 C C . GLU A 1 88 ? 5.292 -5.011 9.946 1.00 97.31 88 GLU A C 1
ATOM 698 O O . GLU A 1 88 ? 6.157 -4.919 9.072 1.00 97.31 88 GLU A O 1
ATOM 703 N N . ALA A 1 89 ? 5.087 -6.153 10.611 1.00 97.44 89 ALA A N 1
ATOM 704 C CA . ALA A 1 89 ? 5.870 -7.367 10.381 1.00 97.44 89 ALA A CA 1
ATOM 705 C C . ALA A 1 89 ? 5.752 -7.869 8.930 1.00 97.44 89 ALA A C 1
ATOM 707 O O . ALA A 1 89 ? 6.752 -8.219 8.297 1.00 97.44 89 ALA A O 1
ATOM 708 N N . MET A 1 90 ? 4.540 -7.853 8.369 1.00 97.69 90 MET A N 1
ATOM 709 C CA . MET A 1 90 ? 4.293 -8.232 6.977 1.00 97.69 90 MET A CA 1
ATOM 710 C C . MET A 1 90 ? 4.983 -7.278 5.992 1.00 97.69 90 MET A C 1
ATOM 712 O O . MET A 1 90 ? 5.574 -7.730 5.011 1.00 97.69 90 MET A O 1
ATOM 716 N N . ALA A 1 91 ? 4.966 -5.969 6.255 1.00 97.00 91 ALA A N 1
ATOM 717 C CA . ALA A 1 91 ? 5.647 -4.982 5.421 1.00 97.00 91 ALA A CA 1
ATOM 718 C C . ALA A 1 91 ? 7.169 -5.206 5.390 1.00 97.00 91 ALA A C 1
ATOM 720 O O . ALA A 1 91 ? 7.776 -5.163 4.316 1.00 97.00 91 ALA A O 1
ATOM 721 N N . ILE A 1 92 ? 7.775 -5.519 6.540 1.00 97.62 92 ILE A N 1
ATOM 722 C CA . ILE A 1 92 ? 9.200 -5.869 6.638 1.00 97.62 92 ILE A CA 1
ATOM 723 C C . ILE A 1 92 ? 9.496 -7.134 5.820 1.00 97.62 92 ILE A C 1
ATOM 725 O O . ILE A 1 92 ? 10.417 -7.144 4.998 1.00 97.62 92 ILE A O 1
ATOM 729 N N . ALA A 1 93 ? 8.684 -8.183 5.970 1.00 97.62 93 ALA A N 1
ATOM 730 C CA . ALA A 1 93 ? 8.844 -9.414 5.198 1.00 97.62 93 ALA A CA 1
ATOM 731 C C . ALA A 1 93 ? 8.732 -9.164 3.682 1.00 97.62 93 ALA A C 1
ATOM 733 O O . ALA A 1 93 ? 9.553 -9.657 2.906 1.00 97.62 93 ALA A O 1
ATOM 734 N N . HIS A 1 94 ? 7.769 -8.345 3.249 1.00 98.12 94 HIS A N 1
ATOM 735 C CA . HIS A 1 94 ? 7.622 -7.962 1.845 1.00 98.12 94 HIS A CA 1
ATOM 736 C C . HIS A 1 94 ? 8.815 -7.170 1.313 1.00 98.12 94 HIS A C 1
ATOM 738 O O . HIS A 1 94 ? 9.236 -7.412 0.181 1.00 98.12 94 HIS A O 1
ATOM 744 N N . PHE A 1 95 ? 9.387 -6.264 2.107 1.00 97.88 95 PHE A N 1
ATOM 745 C CA . PHE A 1 95 ? 10.589 -5.526 1.726 1.00 97.88 95 PHE A CA 1
ATOM 746 C C . PHE A 1 95 ? 11.7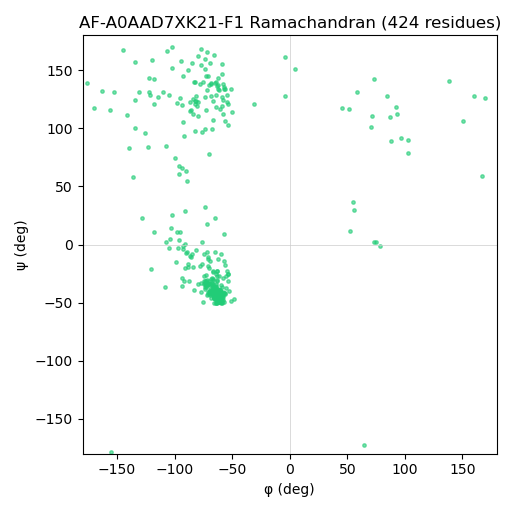63 -6.474 1.441 1.00 97.88 95 PHE A C 1
ATOM 748 O O . PHE A 1 95 ? 12.374 -6.403 0.369 1.00 97.88 95 PHE A O 1
ATOM 755 N N . HIS A 1 96 ? 12.031 -7.417 2.349 1.00 98.12 96 HIS A N 1
ATOM 756 C CA . HIS A 1 96 ? 13.087 -8.411 2.157 1.00 98.12 96 HIS A CA 1
ATOM 757 C C . HIS A 1 96 ? 12.799 -9.336 0.970 1.00 98.12 96 HIS A C 1
ATOM 759 O O . HIS A 1 96 ? 13.676 -9.554 0.133 1.00 98.12 96 HIS A O 1
ATOM 765 N N . ALA A 1 97 ? 11.559 -9.812 0.830 1.00 98.19 97 ALA A N 1
ATOM 766 C CA . ALA A 1 97 ? 11.155 -10.635 -0.303 1.00 98.19 97 ALA A CA 1
ATOM 767 C C . ALA A 1 97 ? 11.363 -9.902 -1.638 1.00 98.19 97 ALA A C 1
ATOM 769 O O . ALA A 1 97 ? 11.913 -10.476 -2.579 1.00 98.19 97 ALA A O 1
ATOM 770 N N . ALA A 1 98 ? 10.992 -8.622 -1.724 1.00 98.19 98 ALA A N 1
ATOM 771 C CA . ALA A 1 98 ? 11.193 -7.809 -2.919 1.00 98.19 98 ALA A CA 1
ATOM 772 C C . ALA A 1 98 ? 12.683 -7.628 -3.253 1.00 98.19 98 ALA A C 1
ATOM 774 O O . ALA A 1 98 ? 13.057 -7.699 -4.428 1.00 98.19 98 ALA A O 1
ATOM 775 N N . ALA A 1 99 ? 13.541 -7.440 -2.245 1.00 98.19 99 ALA A N 1
ATOM 776 C CA . ALA A 1 99 ? 14.988 -7.362 -2.432 1.00 98.19 99 ALA A CA 1
ATOM 777 C C . ALA A 1 99 ? 15.558 -8.682 -2.980 1.00 98.19 99 ALA A C 1
ATOM 779 O O . ALA A 1 99 ? 16.243 -8.676 -4.006 1.00 98.19 99 ALA A O 1
ATOM 780 N N . CYS A 1 100 ? 15.204 -9.818 -2.371 1.00 98.19 100 CYS A N 1
ATOM 781 C CA . CYS A 1 100 ? 15.601 -11.145 -2.846 1.00 98.19 100 CYS A CA 1
ATOM 782 C C . CYS A 1 100 ? 15.126 -11.395 -4.283 1.00 98.19 100 CYS A C 1
ATOM 784 O O . CYS A 1 100 ? 15.916 -11.785 -5.144 1.00 98.19 100 CYS A O 1
ATOM 786 N N . GLN A 1 101 ? 13.855 -11.105 -4.577 1.00 97.69 101 GLN A N 1
ATOM 787 C CA . GLN A 1 101 ? 13.284 -11.269 -5.912 1.00 97.69 101 GLN A CA 1
ATOM 788 C C . GLN A 1 101 ? 13.969 -10.381 -6.952 1.00 97.69 101 GLN A C 1
ATOM 790 O O . GLN A 1 101 ? 14.228 -10.837 -8.064 1.00 97.69 101 GLN A O 1
ATOM 795 N N . ARG A 1 102 ? 14.272 -9.119 -6.623 1.00 97.69 102 ARG A N 1
ATOM 796 C CA . ARG A 1 102 ? 14.989 -8.203 -7.523 1.00 97.69 102 ARG A CA 1
ATOM 797 C C . ARG A 1 102 ? 16.374 -8.747 -7.860 1.00 97.69 102 ARG A C 1
ATOM 799 O O . ARG A 1 102 ? 16.728 -8.816 -9.038 1.00 97.69 102 ARG A O 1
ATOM 806 N N . THR A 1 103 ? 17.129 -9.163 -6.846 1.00 97.38 103 THR A N 1
ATOM 807 C CA . THR A 1 103 ? 18.469 -9.734 -7.021 1.00 97.38 103 THR A CA 1
ATOM 808 C C . THR A 1 103 ? 18.419 -11.006 -7.860 1.00 97.38 103 THR A C 1
ATOM 810 O O . THR A 1 103 ? 19.179 -11.135 -8.821 1.00 97.38 103 THR A O 1
ATOM 813 N N . PHE A 1 104 ? 17.475 -11.904 -7.569 1.00 97.69 104 PHE A N 1
ATOM 814 C CA . PHE A 1 104 ? 17.300 -13.147 -8.314 1.00 97.69 104 PHE A CA 1
ATOM 815 C C . PHE A 1 104 ? 16.907 -12.904 -9.773 1.00 97.69 104 PHE A C 1
ATOM 817 O O . PHE A 1 104 ? 17.539 -13.454 -10.671 1.00 97.69 104 PHE A O 1
ATOM 824 N N . ARG A 1 105 ? 15.922 -12.035 -10.039 1.00 95.81 105 ARG A N 1
ATOM 825 C CA . ARG A 1 105 ? 15.523 -11.667 -11.410 1.00 95.81 105 ARG A CA 1
ATOM 826 C C . ARG A 1 105 ? 16.699 -11.082 -12.193 1.00 95.81 105 ARG A C 1
ATOM 828 O O . ARG A 1 105 ? 16.901 -11.441 -13.351 1.00 95.81 105 ARG A O 1
ATOM 835 N N . GLY A 1 106 ? 17.504 -10.231 -11.554 1.00 93.12 106 GLY A N 1
ATOM 836 C CA . GLY A 1 106 ? 18.719 -9.681 -12.152 1.00 93.12 106 GLY A CA 1
ATOM 837 C C . GLY A 1 106 ? 19.762 -10.755 -12.477 1.00 93.12 106 GLY A C 1
ATOM 838 O O . GLY A 1 106 ? 20.303 -10.766 -13.580 1.00 93.12 106 GLY A O 1
ATOM 839 N N . PHE A 1 107 ? 20.027 -11.671 -11.542 1.00 93.62 107 PHE A N 1
ATOM 840 C CA . PHE A 1 107 ? 20.911 -12.819 -11.766 1.00 93.62 107 PHE A CA 1
ATOM 841 C C . PHE A 1 107 ? 20.415 -13.700 -12.921 1.00 93.62 107 PHE A C 1
ATOM 843 O O . PHE A 1 107 ? 21.173 -13.980 -13.847 1.00 93.62 107 PHE A O 1
ATOM 850 N N . TYR A 1 108 ? 19.137 -14.080 -12.898 1.00 95.19 108 TYR A N 1
ATOM 851 C CA . TYR A 1 108 ? 18.526 -14.957 -13.892 1.00 95.19 108 TYR A CA 1
ATOM 852 C C . TYR A 1 108 ? 18.595 -14.351 -15.297 1.00 95.19 108 TYR A C 1
ATOM 854 O O . TYR A 1 108 ? 19.013 -15.015 -16.241 1.00 95.19 108 TYR A O 1
ATOM 862 N N . SER A 1 109 ? 18.256 -13.065 -15.429 1.00 92.31 109 SER A N 1
ATOM 863 C CA . SER A 1 109 ? 18.325 -12.344 -16.702 1.00 92.31 109 SER A CA 1
ATOM 864 C C . SER A 1 109 ? 19.746 -12.327 -17.276 1.00 92.31 109 SER A C 1
ATOM 866 O O . SER A 1 109 ? 19.932 -12.671 -18.443 1.00 92.31 109 SER A O 1
ATOM 868 N N . ARG A 1 110 ? 20.760 -12.017 -16.456 1.00 86.94 110 ARG A N 1
ATOM 869 C CA . ARG A 1 110 ? 22.168 -12.015 -16.894 1.00 86.94 110 ARG A CA 1
ATOM 870 C C . ARG A 1 110 ? 22.693 -13.404 -17.249 1.00 86.94 110 ARG A C 1
ATOM 872 O O . ARG A 1 110 ? 23.578 -13.506 -18.085 1.00 86.94 110 ARG A O 1
ATOM 879 N N . LYS A 1 111 ? 22.181 -14.457 -16.607 1.00 87.88 111 LYS A N 1
ATOM 880 C CA . LYS A 1 111 ? 22.643 -15.827 -16.850 1.00 87.88 111 LYS A CA 1
ATOM 881 C C . LYS A 1 111 ? 21.977 -16.475 -18.065 1.00 87.88 111 LYS A C 1
ATOM 883 O O . LYS A 1 111 ? 22.650 -17.198 -18.788 1.00 87.88 111 LYS A O 1
ATOM 888 N N . TYR A 1 112 ? 20.679 -16.243 -18.276 1.00 88.88 112 TYR A N 1
ATOM 889 C CA . TYR A 1 112 ? 19.890 -17.029 -19.234 1.00 88.88 112 TYR A CA 1
ATOM 890 C C . TYR A 1 112 ? 19.251 -16.224 -20.371 1.00 88.88 112 TYR A C 1
ATOM 892 O O . TYR A 1 112 ? 18.909 -16.814 -21.389 1.00 88.88 112 TYR A O 1
ATOM 900 N N . ALA A 1 113 ? 19.066 -14.907 -20.231 1.00 85.00 113 ALA A N 1
ATOM 901 C CA . ALA A 1 113 ? 18.394 -14.092 -21.253 1.00 85.00 113 ALA A CA 1
ATOM 902 C C . ALA A 1 113 ? 19.350 -13.163 -22.012 1.00 85.00 113 ALA A C 1
ATOM 904 O O . ALA A 1 113 ? 19.170 -12.914 -23.205 1.00 85.00 113 ALA A O 1
ATOM 905 N N . HIS A 1 114 ? 20.346 -12.606 -21.324 1.00 80.00 114 HIS A N 1
ATOM 906 C CA . HIS A 1 114 ? 21.236 -11.594 -21.881 1.00 80.00 114 HIS A CA 1
ATOM 907 C C . HIS A 1 114 ? 22.696 -12.006 -21.731 1.00 80.00 114 HIS A C 1
ATOM 909 O O . HIS A 1 114 ? 23.325 -11.719 -20.716 1.00 80.00 114 HIS A O 1
ATOM 915 N N . ASP A 1 115 ? 23.254 -12.606 -22.780 1.00 84.38 115 ASP A N 1
ATOM 916 C CA . ASP A 1 115 ? 24.700 -12.764 -22.902 1.00 84.38 115 ASP A CA 1
ATOM 917 C C . ASP A 1 115 ? 25.311 -11.463 -23.445 1.00 84.38 115 ASP A C 1
ATOM 919 O O . ASP A 1 115 ? 25.295 -11.163 -24.646 1.00 84.38 115 ASP A O 1
ATOM 923 N N . PHE A 1 116 ? 25.822 -10.646 -22.524 1.00 81.25 116 PHE A N 1
ATOM 924 C CA . PHE A 1 116 ? 26.491 -9.393 -22.859 1.00 81.25 116 PHE A CA 1
ATOM 925 C C . PHE A 1 116 ? 27.729 -9.618 -23.733 1.00 81.25 116 PHE A C 1
ATOM 927 O O . PHE A 1 116 ? 27.972 -8.830 -24.651 1.00 81.25 116 PHE A O 1
ATOM 934 N N . ALA A 1 117 ? 28.500 -10.675 -23.468 1.00 85.12 117 ALA A N 1
ATOM 935 C CA . ALA A 1 117 ? 29.729 -10.958 -24.196 1.00 85.12 117 ALA A CA 1
ATOM 936 C C . ALA A 1 117 ? 29.411 -11.356 -25.641 1.00 85.12 117 ALA A C 1
ATOM 938 O O . ALA A 1 117 ? 29.976 -10.768 -26.566 1.00 85.12 117 ALA A O 1
ATOM 939 N N . ALA A 1 118 ? 28.435 -12.248 -25.843 1.00 87.81 118 ALA A N 1
ATOM 940 C CA . ALA A 1 118 ? 27.974 -12.622 -27.177 1.00 87.81 118 ALA A CA 1
ATOM 941 C C . ALA A 1 118 ? 27.398 -11.423 -27.943 1.00 87.81 118 ALA A C 1
ATOM 943 O O . ALA A 1 118 ? 27.745 -11.201 -29.104 1.00 87.81 118 ALA A O 1
ATOM 944 N N . ARG A 1 119 ? 26.574 -10.585 -27.297 1.00 88.38 119 ARG A N 1
ATOM 945 C CA . ARG A 1 119 ? 26.021 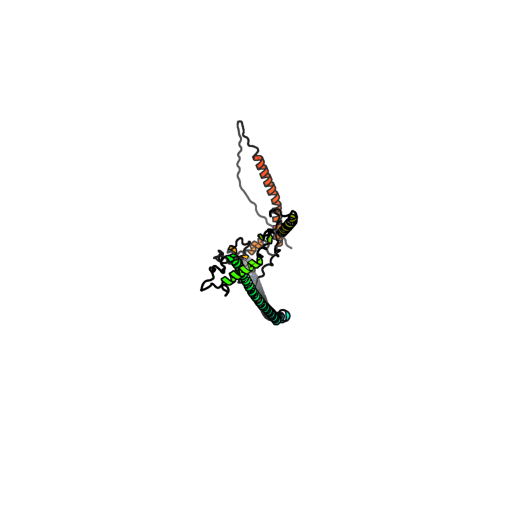-9.382 -27.942 1.00 88.38 119 ARG A CA 1
ATOM 946 C C . ARG A 1 119 ? 27.111 -8.378 -28.319 1.00 88.38 119 ARG A C 1
ATOM 948 O O . ARG A 1 119 ? 27.061 -7.810 -29.410 1.00 88.38 119 ARG A O 1
ATOM 955 N N . LYS A 1 120 ? 28.096 -8.158 -27.445 1.00 93.00 120 LYS A N 1
ATOM 956 C CA . LYS A 1 120 ? 29.240 -7.279 -27.722 1.00 93.00 120 LYS A CA 1
ATOM 957 C C . LYS A 1 120 ? 30.065 -7.814 -28.892 1.00 93.00 120 LYS A C 1
ATOM 959 O O . LYS A 1 120 ? 30.377 -7.045 -29.797 1.00 93.00 120 LYS A O 1
ATOM 964 N N . ALA A 1 121 ? 30.359 -9.114 -28.908 1.00 94.69 121 ALA A N 1
ATOM 965 C CA . ALA A 1 121 ? 31.069 -9.764 -30.006 1.00 94.69 121 ALA A CA 1
ATOM 966 C C . ALA A 1 121 ? 30.310 -9.625 -31.336 1.00 94.69 121 ALA A C 1
ATOM 968 O O . ALA A 1 121 ? 30.905 -9.253 -32.346 1.00 94.69 121 ALA A O 1
ATOM 969 N N . TYR A 1 122 ? 28.987 -9.819 -31.328 1.00 94.56 122 TYR A N 1
ATOM 970 C CA . TYR A 1 122 ? 28.151 -9.609 -32.508 1.00 94.56 122 TYR A CA 1
ATOM 971 C C . TYR A 1 122 ? 28.232 -8.167 -33.023 1.00 94.56 122 TYR A C 1
ATOM 973 O O . TYR A 1 122 ? 28.517 -7.960 -34.201 1.00 94.56 122 TYR A O 1
ATOM 981 N N . ILE A 1 123 ? 28.050 -7.165 -32.155 1.00 95.88 123 ILE A N 1
ATOM 982 C CA . ILE A 1 123 ? 28.126 -5.749 -32.549 1.00 95.88 123 ILE A CA 1
ATOM 983 C C . ILE A 1 123 ? 29.502 -5.425 -33.143 1.00 95.88 123 ILE A C 1
ATOM 985 O O . ILE A 1 123 ? 29.566 -4.812 -34.205 1.00 95.88 123 ILE A O 1
ATOM 989 N N . LEU A 1 124 ? 30.591 -5.879 -32.515 1.00 96.94 124 LEU A N 1
ATOM 990 C CA . LEU A 1 124 ? 31.941 -5.688 -33.052 1.00 96.94 124 LEU A CA 1
ATOM 991 C C . LEU A 1 124 ? 32.107 -6.351 -34.426 1.00 96.94 124 LEU A C 1
ATOM 993 O O . LEU A 1 124 ? 32.678 -5.742 -35.327 1.00 96.94 124 LEU A O 1
ATOM 997 N N . SER A 1 125 ? 31.546 -7.547 -34.627 1.00 97.00 125 SER A N 1
ATOM 998 C CA . SER A 1 125 ? 31.572 -8.217 -35.934 1.00 97.00 125 SER A CA 1
ATOM 999 C C . SER A 1 125 ? 30.800 -7.441 -37.011 1.00 97.00 125 SER A C 1
ATOM 1001 O O . SER A 1 125 ? 31.234 -7.382 -38.160 1.00 97.00 125 SER A O 1
ATOM 1003 N N . VAL A 1 126 ? 29.679 -6.806 -36.651 1.00 96.88 126 VAL A N 1
ATOM 1004 C CA . VAL A 1 126 ? 28.892 -5.962 -37.563 1.00 96.88 126 VAL A CA 1
ATOM 1005 C C . VAL A 1 126 ? 29.663 -4.693 -37.917 1.00 96.88 126 VAL A C 1
ATOM 1007 O O . VAL A 1 126 ? 29.684 -4.305 -39.083 1.00 96.88 126 VAL A O 1
ATOM 1010 N N . VAL A 1 127 ? 30.332 -4.073 -36.940 1.00 97.06 127 VAL A N 1
ATOM 1011 C CA . VAL A 1 127 ? 31.186 -2.899 -37.173 1.00 97.06 127 VAL A CA 1
ATOM 1012 C C . VAL A 1 127 ? 32.330 -3.249 -38.123 1.00 97.06 127 VAL A C 1
ATOM 1014 O O . VAL A 1 127 ? 32.479 -2.571 -39.136 1.00 97.06 127 VAL A O 1
ATOM 1017 N N . ALA A 1 128 ? 33.055 -4.342 -37.868 1.00 97.00 128 ALA A N 1
ATOM 1018 C CA . ALA A 1 128 ? 34.154 -4.793 -38.722 1.00 97.00 128 ALA A CA 1
ATOM 1019 C C . ALA A 1 128 ? 33.695 -5.059 -40.168 1.00 97.00 128 ALA A C 1
ATOM 1021 O O . ALA A 1 128 ? 34.310 -4.575 -41.116 1.00 97.00 128 ALA A O 1
ATOM 1022 N N . LYS A 1 129 ? 32.556 -5.746 -40.353 1.00 97.38 129 LYS A N 1
ATOM 1023 C CA . LYS A 1 129 ? 31.951 -5.950 -41.684 1.00 97.38 129 LYS A CA 1
ATOM 1024 C C . LYS A 1 129 ? 31.555 -4.632 -42.351 1.00 97.38 129 LYS A C 1
ATOM 1026 O O . LYS A 1 129 ? 31.712 -4.475 -43.560 1.00 97.38 129 LYS A O 1
ATOM 1031 N N . GLY A 1 130 ? 31.036 -3.680 -41.578 1.00 97.44 130 GLY A N 1
ATOM 1032 C CA . GLY A 1 130 ? 30.691 -2.348 -42.067 1.00 97.44 130 GLY A CA 1
ATOM 1033 C C . GLY A 1 130 ? 31.918 -1.561 -42.529 1.00 97.44 130 GLY A C 1
ATOM 1034 O O . GLY A 1 130 ? 31.872 -0.914 -43.573 1.00 97.44 130 GLY A O 1
ATOM 1035 N N . GLU A 1 131 ? 33.022 -1.630 -41.791 1.00 96.94 131 GLU A N 1
ATOM 1036 C CA . GLU A 1 131 ? 34.297 -1.012 -42.170 1.00 96.94 131 GLU A CA 1
ATOM 1037 C C . GLU A 1 131 ? 34.888 -1.648 -43.428 1.00 96.94 131 GLU A C 1
ATOM 1039 O O . GLU A 1 131 ? 35.279 -0.928 -44.347 1.00 96.94 131 GLU A O 1
ATOM 1044 N N . GLU A 1 132 ? 34.859 -2.978 -43.528 1.00 97.06 132 GLU A N 1
ATOM 1045 C CA . GLU A 1 132 ? 35.281 -3.702 -44.728 1.00 97.06 132 GLU A CA 1
ATOM 1046 C C . GLU A 1 132 ? 34.451 -3.290 -45.955 1.00 97.06 132 GLU A C 1
ATOM 1048 O O . GLU A 1 132 ? 34.999 -3.007 -47.025 1.00 97.06 132 GLU A O 1
ATOM 1053 N N . LEU A 1 133 ? 33.126 -3.193 -45.803 1.00 96.62 133 LEU A N 1
ATOM 1054 C CA . LEU A 1 133 ? 32.238 -2.739 -46.870 1.00 96.62 133 LEU A CA 1
ATOM 1055 C C . LEU A 1 133 ? 32.543 -1.293 -47.276 1.00 96.62 133 LEU A C 1
ATOM 1057 O O . LEU A 1 133 ? 32.633 -1.005 -48.467 1.00 96.62 133 LEU A O 1
ATOM 1061 N N . ARG A 1 134 ? 32.752 -0.384 -46.315 1.00 96.06 134 ARG A N 1
ATOM 1062 C CA . ARG A 1 134 ? 33.134 1.008 -46.610 1.00 96.06 134 ARG A CA 1
ATOM 1063 C C . ARG A 1 134 ? 34.465 1.084 -47.353 1.00 96.06 134 ARG A C 1
ATOM 1065 O O . ARG A 1 134 ? 34.571 1.855 -48.303 1.00 96.06 134 ARG A O 1
ATOM 1072 N N . ALA A 1 135 ? 35.455 0.277 -46.971 1.00 96.31 135 ALA A N 1
ATOM 1073 C CA . ALA A 1 135 ? 36.737 0.212 -47.667 1.00 96.31 135 ALA A CA 1
ATOM 1074 C C . ALA A 1 135 ? 36.567 -0.277 -49.116 1.00 96.31 135 ALA A C 1
ATOM 1076 O O . ALA A 1 135 ? 37.088 0.344 -50.043 1.00 96.31 135 ALA A O 1
ATOM 1077 N N . LYS A 1 136 ? 35.769 -1.332 -49.332 1.00 95.88 136 LYS A N 1
ATOM 1078 C CA . LYS A 1 136 ? 35.432 -1.840 -50.673 1.00 95.88 136 LYS A CA 1
ATOM 1079 C C . LYS A 1 136 ? 34.719 -0.789 -51.525 1.00 95.88 136 LYS A C 1
ATOM 1081 O O . LYS A 1 136 ? 35.113 -0.569 -52.670 1.00 95.88 136 LYS A O 1
ATOM 1086 N N . LEU A 1 137 ? 33.715 -0.115 -50.964 1.00 95.81 137 LEU A N 1
ATOM 1087 C CA . LEU A 1 137 ? 32.975 0.947 -51.646 1.00 95.81 137 LEU A CA 1
ATOM 1088 C C . LEU A 1 137 ? 33.878 2.129 -52.000 1.00 95.81 137 LEU A C 1
ATOM 1090 O O . LEU A 1 137 ? 33.775 2.649 -53.105 1.00 95.81 137 LEU A O 1
ATOM 1094 N N . LYS A 1 138 ? 34.806 2.510 -51.115 1.00 96.19 138 LYS A N 1
ATOM 1095 C CA . LYS A 1 138 ? 35.791 3.560 -51.392 1.00 96.19 138 LYS A CA 1
ATOM 1096 C C . LYS A 1 138 ? 36.679 3.194 -52.583 1.00 96.19 138 LYS A C 1
ATOM 1098 O O . LYS A 1 138 ? 36.794 3.978 -53.514 1.00 96.19 138 LYS A O 1
ATOM 1103 N N . ILE A 1 139 ? 37.225 1.975 -52.605 1.00 95.56 139 ILE A N 1
ATOM 1104 C CA . ILE A 1 139 ? 38.052 1.495 -53.726 1.00 95.56 139 ILE A CA 1
ATOM 1105 C C . ILE A 1 139 ? 37.257 1.493 -55.039 1.00 95.56 139 ILE A C 1
ATOM 1107 O O . ILE A 1 139 ? 37.777 1.888 -56.081 1.00 95.56 139 ILE A O 1
ATOM 1111 N N . GLN A 1 140 ? 36.004 1.032 -55.016 1.00 94.38 140 GLN A N 1
ATOM 1112 C CA . GLN A 1 140 ? 35.152 1.026 -56.207 1.00 94.38 140 GLN A CA 1
ATOM 1113 C C . GLN A 1 140 ? 34.820 2.442 -56.682 1.00 94.38 140 GLN A C 1
ATOM 1115 O O . GLN A 1 140 ? 34.904 2.707 -57.879 1.00 94.38 140 GLN A O 1
ATOM 1120 N N . HIS A 1 141 ? 34.497 3.346 -55.759 1.00 94.50 141 HIS A N 1
ATOM 1121 C CA . HIS A 1 141 ? 34.247 4.750 -56.056 1.00 94.50 141 HIS A CA 1
ATOM 1122 C C . HIS A 1 141 ? 35.478 5.412 -56.687 1.00 94.50 141 HIS A C 1
ATOM 1124 O O . HIS A 1 141 ? 35.365 6.041 -57.734 1.00 94.50 141 HIS A O 1
ATOM 1130 N N . ASP A 1 142 ? 36.669 5.206 -56.123 1.00 94.56 142 ASP A N 1
ATOM 1131 C CA . ASP A 1 142 ? 37.906 5.777 -56.662 1.00 94.56 142 ASP A CA 1
ATOM 1132 C C . ASP A 1 142 ? 38.191 5.259 -58.083 1.00 94.56 142 ASP A C 1
ATOM 1134 O O . ASP A 1 142 ? 38.530 6.038 -58.977 1.00 94.56 142 ASP A O 1
ATOM 1138 N N . LYS A 1 143 ? 37.957 3.962 -58.339 1.00 94.06 143 LYS A N 1
ATOM 1139 C CA . LYS A 1 143 ? 38.034 3.380 -59.692 1.00 94.06 143 LYS A CA 1
ATOM 1140 C C . LYS A 1 143 ? 37.022 4.006 -60.653 1.00 94.06 143 LYS A C 1
ATOM 1142 O O . LYS A 1 143 ? 37.378 4.291 -61.794 1.00 94.06 143 LYS A O 1
ATOM 1147 N N . GLN A 1 144 ? 35.784 4.228 -60.211 1.00 92.62 144 GLN A N 1
ATOM 1148 C CA . GLN A 1 144 ? 34.749 4.875 -61.022 1.00 92.62 144 GLN A CA 1
ATOM 1149 C C . GLN A 1 144 ? 35.125 6.318 -61.363 1.00 92.62 144 GLN A C 1
ATOM 1151 O O . GLN A 1 144 ? 35.014 6.708 -62.521 1.00 92.62 144 GLN A O 1
ATOM 1156 N N . VAL A 1 145 ? 35.638 7.082 -60.396 1.00 94.81 145 VAL A N 1
ATOM 1157 C CA . VAL A 1 145 ? 36.089 8.463 -60.614 1.00 94.81 145 VAL A CA 1
ATOM 1158 C C . VAL A 1 145 ? 37.238 8.517 -61.623 1.00 94.81 145 VAL A C 1
ATOM 1160 O O . VAL A 1 145 ? 37.237 9.380 -62.501 1.00 94.81 145 VAL A O 1
ATOM 1163 N N . ILE A 1 146 ? 38.213 7.606 -61.535 1.00 94.06 146 ILE A N 1
ATOM 1164 C CA . ILE A 1 146 ? 39.318 7.528 -62.506 1.00 94.06 146 ILE A CA 1
ATOM 1165 C C . ILE A 1 146 ? 38.780 7.181 -63.900 1.00 94.06 146 ILE A C 1
ATOM 1167 O O . ILE A 1 146 ? 39.056 7.909 -64.853 1.00 94.06 146 ILE A O 1
ATOM 1171 N N . ALA A 1 147 ? 37.951 6.141 -64.011 1.00 93.38 147 ALA A N 1
ATOM 1172 C CA . ALA A 1 147 ? 37.361 5.729 -65.283 1.00 93.38 147 ALA A CA 1
ATOM 1173 C C . ALA A 1 147 ? 36.496 6.837 -65.909 1.00 93.38 147 ALA A C 1
ATOM 1175 O O . ALA A 1 147 ? 36.539 7.057 -67.118 1.00 93.38 147 ALA A O 1
ATOM 1176 N N . GLU A 1 148 ? 35.739 7.585 -65.102 1.00 92.56 148 GLU A N 1
ATOM 1177 C CA . GLU A 1 148 ? 34.949 8.717 -65.580 1.00 92.56 148 GLU A CA 1
ATOM 1178 C C . GLU A 1 148 ? 35.838 9.868 -66.064 1.00 92.56 148 GLU A C 1
ATOM 1180 O O . GLU A 1 148 ? 35.541 10.470 -67.100 1.00 92.56 148 GLU A O 1
ATOM 1185 N N . ARG A 1 149 ? 36.947 10.156 -65.369 1.00 91.06 149 ARG A N 1
ATOM 1186 C CA . ARG A 1 149 ? 37.937 11.155 -65.806 1.00 91.06 149 ARG A CA 1
ATOM 1187 C C . ARG A 1 149 ? 38.567 10.765 -67.140 1.00 91.06 149 ARG A C 1
ATOM 1189 O O . ARG A 1 149 ? 38.598 11.598 -68.044 1.00 91.06 149 ARG A O 1
ATOM 1196 N N . GLU A 1 150 ? 38.986 9.513 -67.300 1.00 92.00 150 GLU A N 1
ATOM 1197 C CA . GLU A 1 150 ? 39.532 8.988 -68.558 1.00 92.00 150 GLU A CA 1
ATOM 1198 C C . GLU A 1 150 ? 38.482 9.012 -69.683 1.00 92.00 150 GLU A C 1
ATOM 1200 O O . GLU A 1 150 ? 38.748 9.470 -70.798 1.00 92.00 150 GLU A O 1
ATOM 1205 N N . ALA A 1 151 ? 37.240 8.613 -69.397 1.00 90.94 151 ALA A N 1
ATOM 1206 C CA . ALA A 1 151 ? 36.126 8.692 -70.341 1.00 90.94 151 ALA A CA 1
ATOM 1207 C C . ALA A 1 151 ? 35.775 10.147 -70.710 1.00 90.94 151 ALA A C 1
ATOM 1209 O O . ALA A 1 151 ? 35.393 10.455 -71.840 1.00 90.94 151 ALA A O 1
ATOM 1210 N N . ALA A 1 152 ? 35.873 11.087 -69.770 1.00 90.31 152 ALA A N 1
ATOM 1211 C CA . ALA A 1 152 ? 35.688 12.508 -70.036 1.00 90.31 152 ALA A CA 1
ATOM 1212 C C . ALA A 1 152 ? 36.834 13.068 -70.887 1.00 90.31 152 ALA A C 1
ATOM 1214 O O . ALA A 1 152 ? 36.574 13.820 -71.828 1.00 90.31 152 ALA A O 1
ATOM 1215 N N . GLU A 1 153 ? 38.080 12.684 -70.611 1.00 88.62 153 GLU A N 1
ATOM 1216 C CA . GLU A 1 153 ? 39.242 13.113 -71.384 1.00 88.62 153 GLU A CA 1
ATOM 1217 C C . GLU A 1 153 ? 39.203 12.564 -72.814 1.00 88.62 153 GLU A C 1
ATOM 1219 O O . GLU A 1 153 ? 39.358 13.326 -73.767 1.00 88.62 153 GLU A O 1
ATOM 1224 N N . THR A 1 154 ? 38.903 11.277 -72.996 1.00 88.50 154 THR A N 1
ATOM 1225 C CA . THR A 1 154 ? 38.727 10.669 -74.326 1.00 88.50 154 THR A CA 1
ATOM 1226 C C . THR A 1 154 ? 37.586 11.329 -75.098 1.00 88.50 154 THR A C 1
ATOM 1228 O O . THR A 1 154 ? 37.770 11.682 -76.265 1.00 88.50 154 THR A O 1
ATOM 1231 N N . ARG A 1 155 ? 36.442 11.616 -74.454 1.00 89.31 155 ARG A N 1
ATOM 1232 C CA . ARG A 1 155 ? 35.347 12.400 -75.061 1.00 89.31 155 ARG A CA 1
ATOM 1233 C C . ARG A 1 155 ? 35.795 13.810 -75.448 1.00 89.31 155 ARG A C 1
ATOM 1235 O O . ARG A 1 155 ? 35.457 14.266 -76.540 1.00 89.31 155 ARG A O 1
ATOM 1242 N N . ARG A 1 156 ? 36.564 14.506 -74.601 1.00 87.25 156 ARG A N 1
ATOM 1243 C CA . ARG A 1 156 ? 37.131 15.835 -74.908 1.00 87.25 156 ARG A CA 1
ATOM 1244 C C . ARG A 1 156 ? 38.088 15.767 -76.099 1.00 87.25 156 ARG A C 1
ATOM 1246 O O . ARG A 1 156 ? 37.937 16.557 -77.026 1.00 87.25 156 ARG A O 1
ATOM 1253 N N . ARG A 1 157 ? 39.006 14.794 -76.123 1.00 86.62 157 ARG A N 1
ATOM 1254 C CA . ARG A 1 157 ? 39.942 14.550 -77.236 1.00 86.62 157 ARG A CA 1
ATOM 1255 C C . ARG A 1 157 ? 39.202 14.222 -78.535 1.00 86.62 157 ARG A C 1
ATOM 1257 O O . ARG A 1 157 ? 39.545 14.769 -79.577 1.00 86.62 157 ARG A O 1
ATOM 1264 N N . ALA A 1 158 ? 38.157 13.394 -78.487 1.00 86.50 158 ALA A N 1
ATOM 1265 C CA . ALA A 1 158 ? 37.339 13.057 -79.652 1.00 86.50 158 ALA A CA 1
ATOM 1266 C C . ALA A 1 158 ? 36.568 14.273 -80.194 1.00 86.50 158 ALA A C 1
ATOM 1268 O O . ALA A 1 158 ? 36.591 14.527 -81.399 1.00 86.50 158 ALA A O 1
ATOM 1269 N N . LYS A 1 159 ? 35.942 15.069 -79.313 1.00 87.62 159 LYS A N 1
ATOM 1270 C CA . LYS A 1 159 ? 35.289 16.336 -79.691 1.00 87.62 159 LYS A CA 1
ATOM 1271 C C . LYS A 1 159 ? 36.283 17.312 -80.320 1.00 87.62 159 LYS A C 1
ATOM 1273 O O . LYS A 1 159 ? 35.999 17.862 -81.379 1.00 87.62 159 LYS A O 1
ATOM 1278 N N . PHE A 1 160 ? 37.459 17.474 -79.712 1.00 87.94 160 PHE A N 1
ATOM 1279 C CA . PHE A 1 160 ? 38.525 18.324 -80.242 1.00 87.94 160 PHE A CA 1
ATOM 1280 C C . PHE A 1 160 ? 39.012 17.841 -81.614 1.00 87.94 160 PHE A C 1
ATOM 1282 O O . PHE A 1 160 ? 39.125 18.636 -82.542 1.00 87.94 160 PHE A O 1
ATOM 1289 N N . LYS A 1 161 ? 39.211 16.529 -81.788 1.00 85.44 161 LYS A N 1
ATOM 1290 C CA . LYS A 1 161 ? 39.575 15.927 -83.078 1.00 85.44 161 LYS A CA 1
ATOM 1291 C C . LYS A 1 161 ? 38.513 16.180 -84.152 1.00 85.44 161 LYS A C 1
ATOM 1293 O O . LYS A 1 161 ? 38.860 16.487 -85.289 1.00 85.44 161 LYS A O 1
ATOM 1298 N N . ASN A 1 162 ? 37.229 16.083 -83.804 1.00 84.94 162 ASN A N 1
ATOM 1299 C CA . ASN A 1 162 ? 36.134 16.406 -84.720 1.00 84.94 162 ASN A CA 1
ATOM 1300 C C . ASN A 1 162 ? 36.116 17.893 -85.101 1.00 84.94 162 ASN A C 1
ATOM 1302 O O . ASN A 1 162 ? 35.950 18.207 -86.276 1.00 84.94 162 ASN A O 1
ATOM 1306 N N . LEU A 1 163 ? 36.356 18.798 -84.149 1.00 86.56 163 LEU A N 1
ATOM 1307 C CA . LEU A 1 163 ? 36.478 20.229 -84.434 1.00 86.56 163 LEU A CA 1
ATOM 1308 C C . LEU A 1 163 ? 37.667 20.519 -85.366 1.00 86.56 163 LEU A C 1
ATOM 1310 O O . LEU A 1 163 ? 37.508 21.216 -86.363 1.00 86.56 163 LEU A O 1
ATOM 1314 N N . ALA A 1 164 ? 38.830 19.918 -85.100 1.00 85.88 164 ALA A N 1
ATOM 1315 C CA . ALA A 1 164 ? 40.031 20.080 -85.920 1.00 85.88 164 ALA A CA 1
ATOM 1316 C C . ALA A 1 164 ? 39.827 19.629 -87.379 1.00 85.88 164 ALA A C 1
ATOM 1318 O O . ALA A 1 164 ? 40.355 20.260 -88.290 1.00 85.88 164 ALA A O 1
ATOM 1319 N N . ARG A 1 165 ? 39.019 18.585 -87.624 1.00 82.69 165 ARG A N 1
ATOM 1320 C CA . ARG A 1 165 ? 38.634 18.164 -88.988 1.00 82.69 165 ARG A CA 1
ATOM 1321 C C . ARG A 1 165 ? 37.850 19.247 -89.737 1.00 82.69 165 ARG A C 1
ATOM 1323 O O . ARG A 1 165 ? 38.055 19.432 -90.935 1.00 82.69 165 ARG A O 1
ATOM 1330 N N . ASN A 1 166 ? 36.963 19.963 -89.048 1.00 84.00 166 ASN A N 1
ATOM 1331 C CA . ASN A 1 166 ? 36.154 21.021 -89.659 1.00 84.00 166 ASN A CA 1
ATOM 1332 C C . ASN A 1 166 ? 36.988 22.279 -89.967 1.00 84.00 166 ASN A C 1
ATOM 1334 O O . ASN A 1 166 ? 36.692 22.997 -90.918 1.00 84.00 166 ASN A O 1
ATOM 1338 N N . LEU A 1 167 ? 38.078 22.499 -89.230 1.00 86.94 167 LEU A N 1
ATOM 1339 C CA . LEU A 1 167 ? 38.976 23.654 -89.356 1.00 86.94 167 LEU A CA 1
ATOM 1340 C C . LEU A 1 167 ? 40.146 23.431 -90.339 1.00 86.94 167 LEU A C 1
ATOM 1342 O O . LEU A 1 167 ? 41.216 24.015 -90.193 1.00 86.94 167 LEU A O 1
ATOM 1346 N N . HIS A 1 168 ? 39.961 22.588 -91.358 1.00 82.00 168 HIS A N 1
ATOM 1347 C CA . HIS A 1 168 ? 41.016 22.224 -92.316 1.00 82.00 168 HIS A CA 1
ATOM 1348 C C . HIS A 1 168 ? 41.527 23.391 -93.177 1.00 82.00 168 HIS A C 1
ATOM 1350 O O . HIS A 1 168 ? 42.667 23.360 -93.628 1.00 82.00 168 HIS A O 1
ATOM 1356 N N . HIS A 1 169 ? 40.711 24.425 -93.380 1.00 82.94 169 HIS A N 1
ATOM 1357 C CA . HIS A 1 169 ? 41.081 25.640 -94.113 1.00 82.94 169 HIS A CA 1
ATOM 1358 C C . HIS A 1 169 ? 42.082 26.529 -93.353 1.00 82.94 169 HIS A C 1
ATOM 1360 O O . HIS A 1 169 ? 42.630 27.459 -93.931 1.00 82.94 169 HIS A O 1
ATOM 1366 N N . LEU A 1 170 ? 42.330 26.250 -92.067 1.00 86.56 170 LEU A N 1
ATOM 1367 C CA . LEU A 1 170 ? 43.295 26.982 -91.240 1.00 86.56 170 LEU A CA 1
ATOM 1368 C C . LEU A 1 170 ? 44.692 26.340 -91.237 1.00 86.56 170 LEU A C 1
ATOM 1370 O O . LEU A 1 170 ? 45.593 26.865 -90.586 1.00 86.56 170 LEU A O 1
ATOM 1374 N N . VAL A 1 171 ? 44.869 25.214 -91.939 1.00 87.25 171 VAL A N 1
ATOM 1375 C CA . VAL A 1 171 ? 46.146 24.496 -92.050 1.00 87.25 171 VAL A CA 1
ATOM 1376 C C . VAL A 1 171 ? 47.072 25.191 -93.043 1.00 87.25 171 VAL A C 1
ATOM 1378 O O . VAL A 1 171 ? 46.657 25.577 -94.135 1.00 87.25 171 VAL A O 1
ATOM 1381 N N . SER A 1 172 ? 48.350 25.287 -92.689 1.00 87.06 172 SER A N 1
ATOM 1382 C CA . SER A 1 172 ? 49.406 25.789 -93.564 1.00 87.06 172 SER A CA 1
ATOM 1383 C C . SER A 1 172 ? 49.548 24.929 -94.809 1.00 87.06 172 SER A C 1
ATOM 1385 O O . SER A 1 172 ? 49.663 23.703 -94.749 1.00 87.06 172 SER A O 1
ATOM 1387 N N . THR A 1 173 ? 49.629 25.589 -95.953 1.00 82.06 173 THR A N 1
ATOM 1388 C CA . THR A 1 173 ? 49.982 24.961 -97.224 1.00 82.06 173 THR A CA 1
ATOM 1389 C C . THR A 1 173 ? 51.435 25.273 -97.567 1.00 82.06 173 THR A C 1
ATOM 1391 O O . THR A 1 173 ? 52.069 26.125 -96.946 1.00 82.06 173 THR A O 1
ATOM 1394 N N . LYS A 1 174 ? 51.985 24.602 -98.586 1.00 82.69 174 LYS A N 1
ATOM 1395 C CA . LYS A 1 174 ? 53.343 24.896 -99.074 1.00 82.69 174 LYS A CA 1
ATOM 1396 C C . LYS A 1 174 ? 53.479 26.332 -99.609 1.00 82.69 174 LYS A C 1
ATOM 1398 O O . LYS A 1 174 ? 54.579 26.868 -99.597 1.00 82.69 174 LYS A O 1
ATOM 1403 N N . ALA A 1 175 ? 52.380 26.925 -100.083 1.00 82.50 175 ALA A N 1
ATOM 1404 C CA . ALA A 1 175 ? 52.359 28.262 -100.672 1.00 82.50 175 ALA A CA 1
ATOM 1405 C C . ALA A 1 175 ? 52.017 29.367 -99.656 1.00 82.50 175 ALA A C 1
ATOM 1407 O O . ALA A 1 175 ? 52.552 30.464 -99.764 1.00 82.50 175 ALA A O 1
ATOM 1408 N N . ILE A 1 176 ? 51.137 29.093 -98.682 1.00 84.19 176 ILE A N 1
ATOM 1409 C CA . ILE A 1 176 ? 50.647 30.085 -97.711 1.00 84.19 176 ILE A CA 1
ATOM 1410 C C . ILE A 1 176 ? 50.673 29.481 -96.295 1.00 84.19 176 ILE A C 1
ATOM 1412 O O . ILE A 1 176 ? 50.050 28.431 -96.085 1.00 84.19 176 ILE A O 1
ATOM 1416 N N . PRO A 1 177 ? 51.353 30.116 -95.315 1.00 83.06 177 PRO A N 1
ATOM 1417 C CA . PRO A 1 177 ? 51.319 29.677 -93.923 1.00 83.06 177 PRO A CA 1
ATOM 1418 C C . PRO A 1 177 ? 49.928 29.905 -93.309 1.00 83.06 177 PRO A C 1
ATOM 1420 O O . PRO A 1 177 ? 49.290 30.929 -93.541 1.00 83.06 177 PRO A O 1
ATOM 1423 N N . GLY A 1 178 ? 49.455 28.942 -92.520 1.00 82.88 178 GLY A N 1
ATOM 1424 C CA . GLY A 1 178 ? 48.186 29.017 -91.800 1.00 82.88 178 GLY A CA 1
ATOM 1425 C C . GLY A 1 178 ? 48.273 29.975 -90.612 1.00 82.88 178 GLY A C 1
ATOM 1426 O O . GLY A 1 178 ? 49.358 30.254 -90.100 1.00 82.88 178 GLY A O 1
ATOM 1427 N N . ILE A 1 179 ? 47.121 30.450 -90.130 1.00 85.50 179 ILE A N 1
ATOM 1428 C CA . ILE A 1 179 ? 47.029 31.472 -89.065 1.00 85.50 179 ILE A CA 1
ATOM 1429 C C . ILE A 1 179 ? 47.743 31.032 -87.773 1.00 85.50 179 ILE A C 1
ATOM 1431 O O . ILE A 1 179 ? 48.247 31.862 -87.021 1.00 85.50 179 ILE A O 1
ATOM 1435 N N . TYR A 1 180 ? 47.823 29.723 -87.516 1.00 84.12 180 TYR A N 1
ATOM 1436 C CA . TYR A 1 180 ? 48.454 29.165 -86.317 1.00 84.12 180 TYR A CA 1
ATOM 1437 C C . TYR A 1 180 ? 49.947 28.837 -86.474 1.00 84.12 180 TYR A C 1
ATOM 1439 O O . TYR A 1 180 ? 50.579 28.407 -85.505 1.00 84.12 180 TYR A O 1
ATOM 1447 N N . ASN A 1 181 ? 50.535 29.079 -87.649 1.00 83.56 181 ASN A N 1
ATOM 1448 C CA . ASN A 1 181 ? 51.965 28.932 -87.905 1.00 83.56 181 ASN A CA 1
ATOM 1449 C C . ASN A 1 181 ? 52.702 30.268 -87.704 1.00 83.56 181 ASN A C 1
ATOM 1451 O O . ASN A 1 181 ? 53.199 30.886 -88.644 1.00 83.56 181 ASN A O 1
ATOM 1455 N N . THR A 1 182 ? 52.726 30.737 -86.457 1.00 82.69 182 THR A N 1
ATOM 1456 C CA . THR A 1 182 ? 53.405 31.973 -86.038 1.00 82.69 182 THR A CA 1
ATOM 1457 C C . THR A 1 182 ? 54.676 31.657 -85.244 1.00 82.69 182 THR A C 1
ATOM 1459 O O . THR A 1 182 ? 54.869 30.532 -84.781 1.00 82.69 182 THR A O 1
ATOM 1462 N N . ALA A 1 183 ? 55.549 32.653 -85.036 1.00 79.56 183 ALA A N 1
ATOM 1463 C CA . ALA A 1 183 ? 56.813 32.488 -84.299 1.00 79.56 183 ALA A CA 1
ATOM 1464 C C . ALA A 1 183 ? 56.637 31.912 -82.875 1.00 79.56 183 ALA A C 1
ATOM 1466 O O . ALA A 1 183 ? 57.532 31.247 -82.356 1.00 79.56 183 ALA A O 1
ATOM 1467 N N . LYS A 1 184 ? 55.468 32.131 -82.256 1.00 82.75 184 LYS A N 1
ATOM 1468 C CA . LYS A 1 184 ? 55.051 31.520 -80.986 1.00 82.75 184 LYS A CA 1
ATOM 1469 C C . LYS A 1 184 ? 53.726 30.775 -81.200 1.00 82.75 184 LYS A C 1
ATOM 1471 O O . LYS A 1 184 ? 52.665 31.347 -80.947 1.00 82.75 184 LYS A O 1
ATOM 1476 N N . PRO A 1 185 ? 53.760 29.522 -81.686 1.00 81.00 185 PRO A N 1
ATOM 1477 C CA . PRO A 1 185 ? 52.542 28.812 -82.040 1.00 81.00 185 PRO A CA 1
ATOM 1478 C C . PRO A 1 185 ? 51.742 28.448 -80.778 1.00 81.00 185 PRO A C 1
ATOM 1480 O O . PRO A 1 185 ? 52.329 27.973 -79.797 1.00 81.00 185 PRO A O 1
ATOM 1483 N N . PRO A 1 186 ? 50.406 28.616 -80.785 1.00 85.19 186 PRO A N 1
ATOM 1484 C CA . PRO A 1 186 ? 49.578 28.200 -79.664 1.00 85.19 186 PRO A CA 1
ATOM 1485 C C . PRO A 1 186 ? 49.645 26.679 -79.486 1.00 85.19 186 PRO A C 1
ATOM 1487 O O . PRO A 1 186 ? 49.650 25.907 -80.453 1.00 85.19 186 PRO A O 1
ATOM 1490 N N . THR A 1 187 ? 49.699 26.251 -78.226 1.00 86.69 187 THR A N 1
ATOM 1491 C CA . THR A 1 187 ? 49.819 24.843 -77.831 1.00 86.69 187 THR A CA 1
ATOM 1492 C C . THR A 1 187 ? 48.546 24.416 -77.111 1.00 86.69 187 THR A C 1
ATOM 1494 O O . THR A 1 187 ? 48.129 25.059 -76.151 1.00 86.69 187 THR A O 1
ATOM 1497 N N . VAL A 1 188 ? 47.930 23.323 -77.558 1.00 81.38 188 VAL A N 1
ATOM 1498 C CA . VAL A 1 188 ? 46.760 22.702 -76.920 1.00 81.38 188 VAL A CA 1
ATOM 1499 C C . VAL A 1 188 ? 47.139 21.262 -76.588 1.00 81.38 188 VAL A C 1
ATOM 1501 O O . VAL A 1 188 ? 47.703 20.569 -77.423 1.00 81.38 188 VAL A O 1
ATOM 1504 N N . MET A 1 189 ? 46.888 20.811 -75.354 1.00 78.81 189 MET A N 1
ATOM 1505 C CA . MET A 1 189 ? 47.303 19.475 -74.876 1.00 78.81 189 MET A CA 1
ATOM 1506 C C . MET A 1 189 ? 48.816 19.195 -75.031 1.00 78.81 189 MET A C 1
ATOM 1508 O O . MET A 1 189 ? 49.216 18.078 -75.345 1.00 78.81 189 MET A O 1
ATOM 1512 N N . GLY A 1 190 ? 49.665 20.213 -74.836 1.00 81.75 190 GLY A N 1
ATOM 1513 C CA . GLY A 1 190 ? 51.128 20.081 -74.944 1.00 81.75 190 GLY A CA 1
ATOM 1514 C C . GLY A 1 190 ? 51.662 19.942 -76.377 1.00 81.75 190 GLY A C 1
ATOM 1515 O O . GLY A 1 190 ? 52.867 19.813 -76.569 1.00 81.75 190 GLY A O 1
ATOM 1516 N N . VAL A 1 191 ? 50.787 20.003 -77.385 1.00 85.81 191 VAL A N 1
ATOM 1517 C CA . VAL A 1 191 ? 51.120 19.849 -78.803 1.00 85.81 191 VAL A CA 1
ATOM 1518 C C . VAL A 1 191 ? 50.679 21.100 -79.585 1.00 85.81 191 VAL A C 1
ATOM 1520 O O . VAL A 1 191 ? 49.671 21.737 -79.274 1.00 85.81 191 VAL A O 1
ATOM 1523 N N . LYS A 1 192 ? 51.462 21.516 -80.591 1.00 87.75 192 LYS A N 1
ATOM 1524 C CA . LYS A 1 192 ? 51.160 22.717 -81.397 1.00 87.75 192 LYS A CA 1
ATOM 1525 C C . LYS A 1 192 ? 49.831 22.531 -82.131 1.00 87.75 192 LYS A C 1
ATOM 1527 O O . LYS A 1 192 ? 49.645 21.501 -82.783 1.00 87.75 192 LYS A O 1
ATOM 1532 N N . VAL A 1 193 ? 48.952 23.536 -82.106 1.00 86.50 193 VAL A N 1
ATOM 1533 C CA . VAL A 1 193 ? 47.620 23.482 -82.751 1.00 86.50 193 VAL A CA 1
ATOM 1534 C C . VAL A 1 193 ? 47.717 23.067 -84.223 1.00 86.50 193 VAL A C 1
ATOM 1536 O O . VAL A 1 193 ? 46.958 22.212 -84.674 1.00 86.50 193 VAL A O 1
ATOM 1539 N N . GLU A 1 194 ? 48.723 23.569 -84.938 1.00 85.44 194 GLU A N 1
ATOM 1540 C CA . GLU A 1 194 ? 48.978 23.255 -86.348 1.00 85.44 194 GLU A CA 1
ATOM 1541 C C . GLU A 1 194 ? 49.114 21.750 -86.634 1.00 85.44 194 GLU A C 1
ATOM 1543 O O . GLU A 1 194 ? 48.625 21.238 -87.645 1.00 85.44 194 GLU A O 1
ATOM 1548 N N . THR A 1 195 ? 49.741 21.006 -85.720 1.00 85.88 195 THR A N 1
ATOM 1549 C CA . THR A 1 195 ? 49.914 19.555 -85.875 1.00 85.88 195 THR A CA 1
ATOM 1550 C C . THR A 1 195 ? 48.605 18.796 -85.665 1.00 85.88 195 THR A C 1
ATOM 1552 O O . THR A 1 195 ? 48.348 17.823 -86.375 1.00 85.88 195 THR A O 1
ATOM 1555 N N . HIS A 1 196 ? 47.730 19.270 -84.769 1.00 86.19 196 HIS A N 1
ATOM 1556 C CA . HIS A 1 196 ? 46.393 18.706 -84.584 1.00 86.19 196 HIS A CA 1
ATOM 1557 C C . HIS A 1 196 ? 45.495 18.953 -85.793 1.00 86.19 196 HIS A C 1
ATOM 1559 O O . HIS A 1 196 ? 44.780 18.042 -86.215 1.00 86.19 196 HIS A O 1
ATOM 1565 N N . LEU A 1 197 ? 45.562 20.155 -86.369 1.00 86.56 197 LEU A N 1
ATOM 1566 C CA . LEU A 1 197 ? 44.830 20.496 -87.584 1.00 86.56 197 LEU A CA 1
ATOM 1567 C C . LEU A 1 197 ? 45.327 19.642 -88.758 1.00 86.56 197 LEU A C 1
ATOM 1569 O O . LEU A 1 197 ? 44.537 18.931 -89.371 1.00 86.56 197 LEU A O 1
ATOM 1573 N N . SER A 1 198 ? 46.643 19.581 -88.984 1.00 84.00 198 SER A N 1
ATOM 1574 C CA . SER A 1 198 ? 47.251 18.750 -90.035 1.00 84.00 198 SER A CA 1
ATOM 1575 C C . SER A 1 198 ? 46.896 17.262 -89.905 1.00 84.00 198 SER A C 1
ATOM 1577 O O . SER A 1 198 ? 46.595 16.601 -90.900 1.00 84.00 198 SER A O 1
ATOM 1579 N N . ALA A 1 199 ? 46.906 16.713 -88.685 1.00 85.94 199 ALA A N 1
ATOM 1580 C CA . ALA A 1 199 ? 46.494 15.333 -88.425 1.00 85.94 199 ALA A CA 1
ATOM 1581 C C . ALA A 1 199 ? 44.990 15.124 -88.674 1.00 85.94 199 ALA A C 1
ATOM 1583 O O . ALA A 1 199 ? 44.602 14.127 -89.282 1.00 85.94 199 ALA A O 1
ATOM 1584 N N . GLY A 1 200 ? 44.150 16.081 -88.268 1.00 86.19 200 GLY A N 1
ATOM 1585 C CA . GLY A 1 200 ? 42.714 16.082 -88.547 1.00 86.19 200 GLY A CA 1
ATOM 1586 C C . GLY A 1 200 ? 42.408 16.065 -90.045 1.00 86.19 200 GLY A C 1
ATOM 1587 O O . GLY A 1 200 ? 41.569 15.277 -90.479 1.00 86.19 200 GLY A O 1
ATOM 1588 N N . VAL A 1 201 ? 43.130 16.859 -90.842 1.00 83.25 201 VAL A N 1
ATOM 1589 C CA . VAL A 1 201 ? 43.003 16.891 -92.309 1.00 83.25 201 VAL A CA 1
ATOM 1590 C C . VAL A 1 201 ? 43.450 15.583 -92.946 1.00 83.25 201 VAL A C 1
ATOM 1592 O O . VAL A 1 201 ? 42.721 15.031 -93.765 1.00 83.25 201 VAL A O 1
ATOM 1595 N N . LYS A 1 202 ? 44.602 15.035 -92.542 1.00 82.81 202 LYS A N 1
ATOM 1596 C CA . LYS A 1 202 ? 45.073 13.727 -93.032 1.00 82.81 202 LYS A CA 1
ATOM 1597 C C . LYS A 1 202 ? 44.059 12.620 -92.742 1.00 82.81 202 LYS A C 1
ATOM 1599 O O . LYS A 1 202 ? 43.769 11.811 -93.620 1.00 82.81 202 LYS A O 1
ATOM 1604 N N . ASP A 1 203 ? 43.483 12.609 -91.543 1.00 81.75 203 ASP A N 1
ATOM 1605 C CA . ASP A 1 203 ? 42.434 11.659 -91.175 1.00 81.75 203 ASP A CA 1
ATOM 1606 C C . ASP A 1 203 ? 41.136 11.890 -91.959 1.00 81.75 203 ASP A C 1
ATOM 1608 O O . ASP A 1 203 ? 40.477 10.924 -92.332 1.00 81.75 203 ASP A O 1
ATOM 1612 N N . LEU A 1 204 ? 40.769 13.145 -92.240 1.00 81.62 204 LEU A N 1
ATOM 1613 C CA . LEU A 1 204 ? 39.603 13.477 -93.061 1.00 81.62 204 LEU A CA 1
ATOM 1614 C C . LEU A 1 204 ? 39.782 13.011 -94.510 1.00 81.62 204 LEU A C 1
ATOM 1616 O O . LEU A 1 204 ? 38.858 12.428 -95.064 1.00 81.62 204 LEU A O 1
ATOM 1620 N N . ILE A 1 205 ? 40.960 13.226 -95.103 1.00 79.00 205 ILE A N 1
ATOM 1621 C CA . ILE A 1 205 ? 41.295 12.772 -96.462 1.00 79.00 205 ILE A CA 1
ATOM 1622 C C . ILE A 1 205 ? 41.240 11.241 -96.533 1.00 79.00 205 ILE A C 1
ATOM 1624 O O . ILE A 1 205 ? 40.654 10.693 -97.466 1.00 79.00 205 ILE A O 1
ATOM 1628 N N . ARG A 1 206 ? 41.775 10.548 -95.514 1.00 79.88 206 ARG A N 1
ATOM 1629 C CA . ARG A 1 206 ? 41.681 9.083 -95.392 1.00 79.88 206 ARG A CA 1
ATOM 1630 C C . ARG A 1 206 ? 40.231 8.601 -95.280 1.00 79.88 206 ARG A C 1
ATOM 1632 O O . ARG A 1 206 ? 39.860 7.668 -95.980 1.00 79.88 206 ARG A O 1
ATOM 1639 N N . LEU A 1 207 ? 39.418 9.230 -94.424 1.00 75.75 207 LEU A N 1
ATOM 1640 C CA . LEU A 1 207 ? 38.027 8.829 -94.161 1.00 75.75 207 LEU A CA 1
ATOM 1641 C C . LEU A 1 207 ? 37.075 9.141 -95.315 1.00 75.75 207 LEU A C 1
ATOM 1643 O O . LEU A 1 207 ? 36.248 8.305 -95.659 1.00 75.75 207 LEU A O 1
ATOM 1647 N N . LYS A 1 208 ? 37.180 10.330 -95.919 1.00 72.88 208 LYS A N 1
ATOM 1648 C CA . LYS A 1 208 ? 36.357 10.713 -97.075 1.00 72.88 208 LYS A CA 1
ATOM 1649 C C . LYS A 1 208 ? 36.755 9.971 -98.348 1.00 72.88 208 LYS A C 1
ATOM 1651 O O . LYS A 1 208 ? 36.078 10.128 -99.356 1.00 72.88 208 LYS A O 1
ATOM 1656 N N . GLY A 1 209 ? 37.839 9.189 -98.312 1.00 65.19 209 GLY A N 1
ATOM 1657 C CA . GLY A 1 209 ? 38.236 8.335 -99.421 1.00 65.19 209 GLY A CA 1
ATOM 1658 C C . GLY A 1 209 ? 38.420 9.111 -100.720 1.00 65.19 209 GLY A C 1
ATOM 1659 O O . GLY A 1 209 ? 38.191 8.537 -101.782 1.00 65.19 209 GLY A O 1
ATOM 1660 N N . ILE A 1 210 ? 38.816 10.393 -100.639 1.00 61.41 210 ILE A N 1
ATOM 1661 C CA . ILE A 1 210 ? 39.150 11.212 -101.807 1.00 61.41 210 ILE A CA 1
ATOM 1662 C C . ILE A 1 210 ? 40.460 10.649 -102.353 1.00 61.41 210 ILE A C 1
ATOM 1664 O O . ILE A 1 210 ? 41.556 11.137 -102.082 1.00 61.41 210 ILE A O 1
ATOM 1668 N N . LYS A 1 211 ? 40.338 9.535 -103.068 1.00 58.34 211 LYS A N 1
ATOM 1669 C CA . LYS A 1 211 ? 41.353 9.059 -103.987 1.00 58.34 211 LYS A CA 1
ATOM 1670 C C . LYS A 1 211 ? 41.421 10.121 -105.086 1.00 58.34 211 LYS A C 1
ATOM 1672 O O . LYS A 1 211 ? 40.364 10.622 -105.481 1.00 58.34 211 LYS A O 1
ATOM 1677 N N . PRO A 1 212 ? 42.616 10.500 -105.569 1.00 58.81 212 PRO A N 1
ATOM 1678 C CA . PRO A 1 212 ? 42.680 11.320 -106.770 1.00 58.81 212 PRO A CA 1
ATOM 1679 C C . PRO A 1 212 ? 41.825 10.630 -107.843 1.00 58.81 212 PRO A C 1
ATOM 1681 O O . PRO A 1 212 ? 41.893 9.398 -107.952 1.00 58.81 212 PRO A O 1
ATOM 1684 N N . PRO A 1 213 ? 40.963 11.368 -108.562 1.00 57.38 213 PRO A N 1
ATOM 1685 C CA . PRO A 1 213 ? 40.114 10.747 -109.560 1.00 57.38 213 PRO A CA 1
ATOM 1686 C C . PRO A 1 213 ? 40.986 9.989 -110.559 1.00 57.38 213 PRO A C 1
ATOM 1688 O O . PRO A 1 213 ? 42.018 10.497 -111.005 1.00 57.38 213 PRO A O 1
ATOM 1691 N N . LYS A 1 214 ? 40.596 8.751 -110.879 1.00 58.56 214 LYS A N 1
ATOM 1692 C CA . LYS A 1 214 ? 41.241 8.004 -111.955 1.00 58.56 214 LYS A CA 1
ATOM 1693 C C . LYS A 1 214 ? 40.904 8.732 -113.252 1.00 58.56 214 LYS A C 1
ATOM 1695 O O . LYS A 1 214 ? 39.758 8.741 -113.681 1.00 58.56 214 LYS A O 1
ATOM 1700 N N . LEU A 1 215 ? 41.897 9.408 -113.812 1.00 62.56 215 LEU A N 1
ATOM 1701 C CA . LEU A 1 215 ? 41.792 10.041 -115.117 1.00 62.56 215 LEU A CA 1
ATOM 1702 C C . LEU A 1 215 ? 41.988 8.943 -116.162 1.00 62.56 215 LEU A C 1
ATOM 1704 O O . LEU A 1 215 ? 43.091 8.405 -116.287 1.00 62.56 215 LEU A O 1
ATOM 1708 N N . ALA A 1 216 ? 40.924 8.594 -116.879 1.00 62.97 216 ALA A N 1
ATOM 1709 C CA . ALA A 1 216 ? 41.024 7.732 -118.047 1.00 62.97 216 ALA A CA 1
ATOM 1710 C C . ALA A 1 216 ? 41.421 8.585 -119.258 1.00 62.97 216 ALA A C 1
ATOM 1712 O O . ALA A 1 216 ? 40.993 9.735 -119.397 1.00 62.97 216 ALA A O 1
ATOM 1713 N N . LYS A 1 217 ? 42.300 8.051 -120.109 1.00 67.25 217 LYS A N 1
ATOM 1714 C CA . LYS A 1 217 ? 42.658 8.685 -121.382 1.00 67.25 217 LYS A CA 1
ATOM 1715 C C . LYS A 1 217 ? 41.642 8.243 -122.431 1.00 67.25 217 LYS A C 1
ATOM 1717 O O . LYS A 1 217 ? 41.517 7.045 -122.670 1.00 67.25 217 LYS A O 1
ATOM 1722 N N . ASP A 1 218 ? 40.964 9.197 -123.061 1.00 58.28 218 ASP A N 1
ATOM 1723 C CA . ASP A 1 218 ? 40.142 8.923 -124.240 1.00 58.28 218 ASP A CA 1
ATOM 1724 C C . ASP A 1 218 ? 41.046 8.466 -125.408 1.00 58.28 218 ASP A C 1
ATOM 1726 O O . ASP A 1 218 ? 42.254 8.725 -125.417 1.00 58.28 218 ASP A O 1
ATOM 1730 N N . LEU A 1 219 ? 40.459 7.855 -126.443 1.00 61.47 219 LEU A N 1
ATOM 1731 C CA . LEU A 1 219 ? 41.155 7.430 -127.675 1.00 61.47 219 LEU A CA 1
ATOM 1732 C C . LEU A 1 219 ? 41.900 8.578 -128.396 1.00 61.47 219 LEU A C 1
ATOM 1734 O O . LEU A 1 219 ? 42.814 8.324 -129.174 1.00 61.47 219 LEU A O 1
ATOM 1738 N N . ASN A 1 220 ? 41.569 9.835 -128.075 1.00 65.38 220 ASN A N 1
ATOM 1739 C CA . ASN A 1 220 ? 42.205 11.045 -128.608 1.00 65.38 220 ASN A CA 1
ATOM 1740 C C . ASN A 1 220 ? 43.279 11.638 -127.665 1.00 65.38 220 ASN A C 1
ATOM 1742 O O . ASN A 1 220 ? 43.721 12.767 -127.859 1.00 65.38 220 ASN A O 1
ATOM 1746 N N . GLY A 1 221 ? 43.680 10.921 -126.609 1.00 68.00 221 GLY A N 1
ATOM 1747 C CA . GLY A 1 221 ? 44.749 11.328 -125.686 1.00 68.00 221 GLY A CA 1
ATOM 1748 C C . GLY A 1 221 ? 44.365 12.381 -124.637 1.00 68.00 221 GLY A C 1
ATOM 1749 O O . GLY A 1 221 ? 45.190 12.715 -123.786 1.00 68.00 221 GLY A O 1
ATOM 1750 N N . THR A 1 222 ? 43.128 12.881 -124.637 1.00 65.44 222 THR A N 1
ATOM 1751 C CA . THR A 1 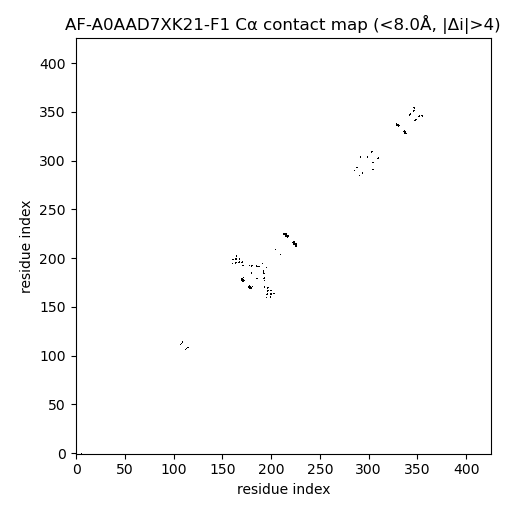222 ? 42.618 13.805 -123.614 1.00 65.44 222 THR A CA 1
ATOM 1752 C C . THR A 1 222 ? 42.164 13.046 -122.368 1.00 65.44 222 THR A C 1
ATOM 1754 O O . THR A 1 222 ? 41.369 12.114 -122.467 1.00 65.44 222 THR A O 1
ATOM 1757 N N . THR A 1 223 ? 42.645 13.438 -121.187 1.00 67.31 223 THR A N 1
ATOM 1758 C CA . THR A 1 223 ? 42.221 12.848 -119.906 1.00 67.31 223 THR A CA 1
ATOM 1759 C C . THR A 1 223 ? 40.889 13.421 -119.439 1.00 67.31 223 THR A C 1
ATOM 1761 O O . THR A 1 223 ? 40.792 14.631 -119.223 1.00 67.31 223 THR A O 1
ATOM 1764 N N . LYS A 1 224 ? 39.889 12.559 -119.226 1.00 59.16 224 LYS A N 1
ATOM 1765 C CA . LYS A 1 224 ? 38.584 12.933 -118.662 1.00 59.16 224 LYS A CA 1
ATOM 1766 C C . LYS A 1 224 ? 38.280 12.200 -117.358 1.00 59.16 224 LYS A C 1
ATOM 1768 O O . LYS A 1 224 ? 38.881 11.180 -117.024 1.00 59.16 224 LYS A O 1
ATOM 1773 N N . LEU A 1 225 ? 37.361 12.798 -116.602 1.00 54.59 225 LEU A N 1
ATOM 1774 C CA . LEU A 1 225 ? 36.840 12.294 -115.338 1.00 54.59 225 LEU A CA 1
ATOM 1775 C C . LEU A 1 225 ? 35.739 11.260 -115.619 1.00 54.59 225 LEU A C 1
ATOM 1777 O O . LEU A 1 225 ? 34.735 11.606 -116.238 1.00 54.59 225 LEU A O 1
ATOM 1781 N N . GLU A 1 226 ? 35.897 10.021 -115.156 1.00 57.66 226 GLU A N 1
ATOM 1782 C CA . GLU A 1 226 ? 34.819 9.025 -115.215 1.00 57.66 226 GLU A CA 1
ATOM 1783 C C . GLU A 1 226 ? 33.737 9.376 -114.176 1.00 57.66 226 GLU A C 1
ATOM 1785 O O . GLU A 1 226 ? 33.998 9.373 -112.971 1.00 57.66 226 GLU A O 1
ATOM 1790 N N . LEU A 1 227 ? 32.525 9.704 -114.634 1.00 57.19 227 LEU A N 1
ATOM 1791 C CA . LEU A 1 227 ? 31.342 9.835 -113.780 1.00 57.19 227 LEU A CA 1
ATOM 1792 C C . LEU A 1 227 ? 30.573 8.504 -113.807 1.00 57.19 227 LEU A C 1
ATOM 1794 O O . LEU A 1 227 ? 30.245 8.038 -114.899 1.00 57.19 227 LEU A O 1
ATOM 1798 N N . PRO A 1 228 ? 30.274 7.882 -112.653 1.00 56.38 228 PRO A N 1
ATOM 1799 C CA . PRO A 1 228 ? 29.437 6.691 -112.627 1.00 56.38 228 PRO A CA 1
ATOM 1800 C C . PRO A 1 228 ? 28.007 7.056 -113.048 1.00 56.38 228 PRO A C 1
ATOM 1802 O O . PRO A 1 228 ? 27.386 7.936 -112.450 1.00 56.38 228 PRO A O 1
ATOM 1805 N N . LEU A 1 229 ? 27.501 6.383 -114.083 1.00 57.12 229 LEU A N 1
ATOM 1806 C CA . LEU A 1 229 ? 26.066 6.300 -114.331 1.00 57.12 229 LEU A CA 1
ATOM 1807 C C . LEU A 1 229 ? 25.457 5.394 -113.250 1.00 57.12 229 LEU A C 1
ATOM 1809 O O . LEU A 1 229 ? 26.092 4.432 -112.828 1.00 57.12 229 LEU A O 1
ATOM 1813 N N . ASP A 1 230 ? 24.239 5.723 -112.833 1.00 56.38 230 ASP A N 1
ATOM 1814 C CA . ASP A 1 230 ? 23.384 4.970 -111.907 1.00 56.38 230 ASP A CA 1
ATOM 1815 C C . ASP A 1 230 ? 23.565 5.273 -110.410 1.00 56.38 230 ASP A C 1
ATOM 1817 O O . ASP A 1 230 ? 24.274 4.604 -109.659 1.00 56.38 230 ASP A O 1
ATOM 1821 N N . ALA A 1 231 ? 22.792 6.259 -109.947 1.00 49.12 231 ALA A N 1
ATOM 1822 C CA . ALA A 1 231 ? 22.217 6.230 -108.608 1.00 49.12 231 ALA A CA 1
ATOM 1823 C C . ALA A 1 231 ? 20.794 6.807 -108.657 1.00 49.12 231 ALA A C 1
ATOM 1825 O O . ALA A 1 231 ? 20.592 7.994 -108.917 1.00 49.12 231 ALA A O 1
ATOM 1826 N N . ASP A 1 232 ? 19.833 5.911 -108.434 1.00 50.59 232 ASP A N 1
ATOM 1827 C CA . ASP A 1 232 ? 18.393 6.117 -108.294 1.00 50.59 232 ASP A CA 1
ATOM 1828 C C . ASP A 1 232 ? 17.986 7.474 -107.693 1.00 50.59 232 ASP A C 1
ATOM 1830 O O . ASP A 1 232 ? 18.273 7.806 -106.541 1.00 50.59 232 ASP A O 1
ATOM 1834 N N . THR A 1 233 ? 17.206 8.231 -108.461 1.00 53.41 233 THR A N 1
ATOM 1835 C CA . THR A 1 233 ? 16.571 9.497 -108.081 1.00 53.41 233 THR A CA 1
ATOM 1836 C C . THR A 1 233 ? 15.186 9.265 -107.469 1.00 53.41 233 THR A C 1
ATOM 1838 O O . THR A 1 233 ? 14.166 9.702 -108.001 1.00 53.41 233 THR A O 1
ATOM 1841 N N . ARG A 1 234 ? 15.110 8.577 -106.322 1.00 50.25 234 ARG A N 1
ATOM 1842 C CA . ARG A 1 234 ? 13.855 8.457 -105.550 1.00 50.25 234 ARG A CA 1
ATOM 1843 C C . ARG A 1 234 ? 14.022 9.005 -104.134 1.00 50.25 234 ARG A C 1
ATOM 1845 O O . ARG A 1 234 ? 14.972 8.687 -103.427 1.00 50.25 234 ARG A O 1
ATOM 1852 N N . SER A 1 235 ? 13.107 9.892 -103.749 1.00 53.78 235 SER A N 1
ATOM 1853 C CA . SER A 1 235 ? 13.160 10.699 -102.532 1.00 53.78 235 SER A CA 1
ATOM 1854 C C . SER A 1 235 ? 12.887 9.891 -101.254 1.00 53.78 235 SER A C 1
ATOM 1856 O O . SER A 1 235 ? 12.044 8.999 -101.203 1.00 53.78 235 SER A O 1
ATOM 1858 N N . LEU A 1 236 ? 13.590 10.281 -100.189 1.00 52.00 236 LEU A N 1
ATOM 1859 C CA . LEU A 1 236 ? 13.627 9.740 -98.819 1.00 52.00 236 LEU A CA 1
ATOM 1860 C C . LEU A 1 236 ? 12.285 9.669 -98.046 1.00 52.00 236 LEU A C 1
ATOM 1862 O O . LEU A 1 236 ? 12.299 9.402 -96.847 1.00 52.00 236 LEU A O 1
ATOM 1866 N N . GLN A 1 237 ? 11.134 9.912 -98.678 1.00 52.28 237 GLN A N 1
ATOM 1867 C CA . GLN A 1 237 ? 9.825 9.969 -98.006 1.00 52.28 237 GLN A CA 1
ATOM 1868 C C . GLN A 1 237 ? 8.920 8.748 -98.223 1.00 52.28 237 GLN A C 1
ATOM 1870 O O . GLN A 1 237 ? 7.869 8.666 -97.594 1.00 52.28 237 GLN A O 1
ATOM 1875 N N . ALA A 1 238 ? 9.326 7.769 -99.032 1.00 47.59 238 ALA A N 1
ATOM 1876 C CA . ALA A 1 238 ? 8.607 6.502 -99.166 1.00 47.59 238 ALA A CA 1
ATOM 1877 C C . ALA A 1 238 ? 9.277 5.407 -98.316 1.00 47.59 238 ALA A C 1
ATOM 1879 O O . ALA A 1 238 ? 9.981 4.543 -98.836 1.00 47.59 238 ALA A O 1
ATOM 1880 N N . SER A 1 239 ? 9.098 5.458 -96.991 1.00 52.81 239 SER A N 1
ATOM 1881 C CA . SER A 1 239 ? 9.443 4.329 -96.118 1.00 52.81 239 SER A CA 1
ATOM 1882 C C . SER A 1 239 ? 8.389 3.226 -96.239 1.00 52.81 239 SER A C 1
ATOM 1884 O O . SER A 1 239 ? 7.197 3.481 -96.404 1.00 52.81 239 SER A O 1
ATOM 1886 N N . SER A 1 240 ? 8.868 1.983 -96.251 1.00 63.84 240 SER A N 1
ATOM 1887 C CA . SER A 1 240 ? 8.122 0.834 -96.759 1.00 63.84 240 SER A CA 1
ATOM 1888 C C . SER A 1 240 ? 6.922 0.437 -95.870 1.00 63.84 240 SER A C 1
ATOM 1890 O O . SER A 1 240 ? 6.952 0.669 -94.658 1.00 63.84 240 SER A O 1
ATOM 1892 N N . PRO A 1 241 ? 5.898 -0.241 -96.428 1.00 56.72 241 PRO A N 1
ATOM 1893 C CA . PRO A 1 241 ? 4.705 -0.706 -95.701 1.00 56.72 241 PRO A CA 1
ATOM 1894 C C . PRO A 1 241 ? 4.984 -1.631 -94.500 1.00 56.72 241 PRO A C 1
ATOM 1896 O O . PRO A 1 241 ? 4.101 -1.859 -93.675 1.00 56.72 241 PRO A O 1
ATOM 1899 N N . TYR A 1 242 ? 6.205 -2.159 -94.380 1.00 58.28 242 TYR A N 1
ATOM 1900 C CA . TYR A 1 242 ? 6.592 -3.137 -93.362 1.00 58.28 242 TYR A CA 1
ATOM 1901 C C . TYR A 1 242 ? 6.939 -2.538 -91.984 1.00 58.28 242 TYR A C 1
ATOM 1903 O O . TYR A 1 242 ? 7.130 -3.293 -91.036 1.00 58.28 242 TYR A O 1
ATOM 1911 N N . ASP A 1 243 ? 6.964 -1.208 -91.824 1.00 62.09 243 ASP A N 1
ATOM 1912 C CA . ASP A 1 243 ? 7.282 -0.550 -90.537 1.00 62.09 243 ASP A CA 1
ATOM 1913 C C . ASP A 1 243 ? 6.074 -0.377 -89.592 1.00 62.09 243 ASP A C 1
ATOM 1915 O O . ASP A 1 243 ? 6.227 -0.027 -88.414 1.00 62.09 243 ASP A O 1
ATOM 1919 N N . LEU A 1 244 ? 4.854 -0.612 -90.081 1.00 66.25 244 LEU A N 1
ATOM 1920 C CA . LEU A 1 244 ? 3.612 -0.478 -89.306 1.00 66.25 244 LEU A CA 1
ATOM 1921 C C . LEU A 1 244 ? 3.509 -1.445 -88.101 1.00 66.25 244 LEU A C 1
ATOM 1923 O O . LEU A 1 244 ? 3.157 -0.981 -87.011 1.00 66.25 244 LEU A O 1
ATOM 1927 N N . PRO A 1 245 ? 3.869 -2.742 -88.212 1.00 71.56 245 PRO A N 1
ATOM 1928 C CA . PRO A 1 245 ? 3.784 -3.693 -87.098 1.00 71.56 245 PRO A CA 1
ATOM 1929 C C . PRO A 1 245 ? 4.745 -3.351 -85.954 1.00 71.56 245 PRO A C 1
ATOM 1931 O O . PRO A 1 245 ? 4.394 -3.465 -84.777 1.00 71.56 245 PRO A O 1
ATOM 1934 N N . HIS A 1 246 ? 5.947 -2.865 -86.281 1.00 70.25 246 HIS A N 1
ATOM 1935 C CA . HIS A 1 246 ? 6.938 -2.485 -85.275 1.00 70.25 246 HIS A CA 1
ATOM 1936 C C . HIS A 1 246 ? 6.497 -1.269 -84.456 1.00 70.25 246 HIS A C 1
ATOM 1938 O O . HIS A 1 246 ? 6.678 -1.261 -83.234 1.00 70.25 246 HIS A O 1
ATOM 1944 N N . LYS A 1 247 ? 5.865 -0.275 -85.098 1.00 73.25 247 LYS A N 1
ATOM 1945 C CA . LYS A 1 247 ? 5.294 0.899 -84.415 1.00 73.25 247 LYS A CA 1
ATOM 1946 C C . LYS A 1 247 ? 4.122 0.521 -83.505 1.00 73.25 247 LYS A C 1
ATOM 1948 O O . LYS A 1 247 ? 4.037 1.026 -82.385 1.00 73.25 247 LYS A O 1
ATOM 1953 N N . ALA A 1 248 ? 3.271 -0.410 -83.940 1.00 76.19 248 ALA A N 1
ATOM 1954 C CA . ALA A 1 248 ? 2.174 -0.929 -83.122 1.00 76.19 248 ALA A CA 1
ATOM 1955 C C . ALA A 1 248 ? 2.688 -1.649 -81.858 1.00 76.19 248 ALA A C 1
ATOM 1957 O O . ALA A 1 248 ? 2.222 -1.370 -80.750 1.00 76.19 248 ALA A O 1
ATOM 1958 N N . ALA A 1 249 ? 3.723 -2.488 -81.989 1.00 76.19 249 ALA A N 1
ATOM 1959 C CA . ALA A 1 249 ? 4.344 -3.180 -80.856 1.00 76.19 249 ALA A CA 1
ATOM 1960 C C . ALA A 1 249 ? 4.979 -2.212 -79.836 1.00 76.19 249 ALA A C 1
ATOM 1962 O O . ALA A 1 249 ? 4.862 -2.403 -78.622 1.00 76.19 249 ALA A O 1
ATOM 1963 N N . THR A 1 250 ? 5.602 -1.123 -80.305 1.00 75.81 250 THR A N 1
ATOM 1964 C CA . THR A 1 250 ? 6.167 -0.104 -79.403 1.00 75.81 250 THR A CA 1
ATOM 1965 C C . THR A 1 250 ? 5.082 0.661 -78.644 1.00 75.81 250 THR A C 1
ATOM 1967 O O . THR A 1 250 ? 5.293 1.048 -77.493 1.00 75.81 250 THR A O 1
ATOM 1970 N N . MET A 1 251 ? 3.922 0.879 -79.267 1.00 75.94 251 MET A N 1
ATOM 1971 C CA . MET A 1 251 ? 2.789 1.571 -78.653 1.00 75.94 251 MET A CA 1
ATOM 1972 C C . MET A 1 251 ? 2.121 0.715 -77.564 1.00 75.94 251 MET A C 1
ATOM 1974 O O . MET A 1 251 ? 1.876 1.212 -76.464 1.00 75.94 251 MET A O 1
ATOM 1978 N N . ALA A 1 252 ? 1.936 -0.586 -77.808 1.00 74.25 252 ALA A N 1
ATOM 1979 C CA . ALA A 1 252 ? 1.404 -1.530 -76.820 1.00 74.25 252 ALA A CA 1
ATOM 1980 C C . ALA A 1 252 ? 2.298 -1.639 -75.570 1.00 74.25 252 ALA A C 1
ATOM 1982 O O . ALA A 1 252 ? 1.815 -1.616 -74.436 1.00 74.25 252 ALA A O 1
ATOM 1983 N N . SER A 1 253 ? 3.624 -1.653 -75.755 1.00 74.44 253 SER A N 1
ATOM 1984 C CA . SER A 1 253 ? 4.569 -1.696 -74.634 1.00 74.44 253 SER A CA 1
ATOM 1985 C C . SER A 1 253 ? 4.560 -0.419 -73.776 1.00 74.44 253 SER A C 1
ATOM 1987 O O . SER A 1 253 ? 4.932 -0.478 -72.603 1.00 74.44 253 SER A O 1
ATOM 1989 N N . LYS A 1 254 ? 4.133 0.728 -74.329 1.00 72.19 254 LYS A N 1
ATOM 1990 C CA . LYS A 1 254 ? 3.927 1.971 -73.567 1.00 72.19 254 LYS A CA 1
ATOM 1991 C C . LYS A 1 254 ? 2.629 1.930 -72.761 1.00 72.19 254 LYS A C 1
ATOM 1993 O O . LYS A 1 254 ? 2.646 2.346 -71.609 1.00 72.19 254 LYS A O 1
ATOM 1998 N N . LEU A 1 255 ? 1.545 1.392 -73.325 1.00 69.19 255 LEU A N 1
ATOM 1999 C CA . LEU A 1 255 ? 0.250 1.272 -72.641 1.00 69.19 255 LEU A CA 1
ATOM 2000 C C . LEU A 1 255 ? 0.291 0.294 -71.454 1.00 69.19 255 LEU A C 1
ATOM 2002 O O . LEU A 1 255 ? -0.234 0.616 -70.392 1.00 69.19 255 LEU A O 1
ATOM 2006 N N . ASN A 1 256 ? 1.014 -0.827 -71.561 1.00 70.75 256 ASN A N 1
ATOM 2007 C CA . ASN A 1 256 ? 1.156 -1.789 -70.455 1.00 70.75 256 ASN A CA 1
ATOM 2008 C C . ASN A 1 256 ? 1.855 -1.221 -69.204 1.00 70.75 256 ASN A C 1
ATOM 2010 O O . ASN A 1 256 ? 1.630 -1.715 -68.102 1.00 70.75 256 ASN A O 1
ATOM 2014 N N . LYS A 1 257 ? 2.661 -0.155 -69.329 1.00 64.69 257 LYS A N 1
ATOM 2015 C CA . LYS A 1 257 ? 3.257 0.535 -68.168 1.00 64.69 257 LYS A CA 1
ATOM 2016 C C . LYS A 1 257 ? 2.240 1.324 -67.337 1.00 64.69 257 LYS A C 1
ATOM 2018 O O . LYS A 1 257 ? 2.527 1.620 -66.183 1.00 64.69 257 LYS A O 1
ATOM 2023 N N . PHE A 1 258 ? 1.070 1.633 -67.895 1.00 56.56 258 PHE A N 1
ATOM 2024 C CA . PHE A 1 258 ? -0.000 2.360 -67.210 1.00 56.56 258 PHE A CA 1
ATOM 2025 C C . PHE A 1 258 ? -1.084 1.434 -66.622 1.00 56.56 258 PHE A C 1
ATOM 2027 O O . PHE A 1 258 ? -1.976 1.911 -65.929 1.00 56.56 258 PHE A O 1
ATOM 2034 N N . GLY A 1 259 ? -0.990 0.113 -66.828 1.00 55.69 259 GLY A N 1
ATOM 2035 C CA . GLY A 1 259 ? -1.993 -0.875 -66.398 1.00 55.69 259 GLY A CA 1
ATOM 2036 C C . GLY A 1 259 ? -2.012 -1.240 -64.903 1.00 55.69 259 GLY A C 1
ATOM 2037 O O . GLY A 1 259 ? -2.800 -2.092 -64.511 1.00 55.69 259 GLY A O 1
ATOM 2038 N N . PHE A 1 260 ? -1.173 -0.625 -64.059 1.00 56.59 260 PHE A N 1
ATOM 2039 C CA . PHE A 1 260 ? -1.106 -0.904 -62.610 1.00 56.59 260 PHE A CA 1
ATOM 2040 C C . PHE A 1 260 ? -1.938 0.049 -61.729 1.00 56.59 260 PHE A C 1
ATOM 2042 O O . PHE A 1 260 ? -1.816 0.018 -60.507 1.00 56.59 260 PHE A O 1
ATOM 2049 N N . ILE A 1 261 ? -2.806 0.877 -62.316 1.00 53.56 261 ILE A N 1
ATOM 2050 C CA . ILE A 1 261 ? -3.729 1.750 -61.574 1.00 53.56 261 ILE A CA 1
ATOM 2051 C C . ILE A 1 261 ? -5.144 1.176 -61.723 1.00 53.56 261 ILE A C 1
ATOM 2053 O O . ILE A 1 261 ? -5.888 1.543 -62.627 1.00 53.56 261 ILE A O 1
ATOM 2057 N N . GLY A 1 262 ? -5.494 0.211 -60.872 1.00 58.62 262 GLY A N 1
ATOM 2058 C CA . GLY A 1 262 ? -6.881 -0.235 -60.718 1.00 58.62 262 GLY A CA 1
ATOM 2059 C C . GLY A 1 262 ? -7.691 0.757 -59.875 1.00 58.62 262 GLY A C 1
ATOM 2060 O O . GLY A 1 262 ? -7.128 1.450 -59.033 1.00 58.62 262 GLY A O 1
ATOM 2061 N N . ALA A 1 263 ? -9.015 0.795 -60.055 1.00 58.53 263 ALA A N 1
ATOM 2062 C CA . ALA A 1 263 ? -9.952 1.676 -59.337 1.00 58.53 263 ALA A CA 1
ATOM 2063 C C . ALA A 1 263 ? -10.192 1.305 -57.852 1.00 58.53 263 ALA A C 1
ATOM 2065 O O . ALA A 1 263 ? -11.185 1.716 -57.258 1.00 58.53 263 ALA A O 1
ATOM 2066 N N . ALA A 1 264 ? -9.319 0.495 -57.252 1.00 58.31 264 ALA A N 1
ATOM 2067 C CA . ALA A 1 264 ? -9.413 0.127 -55.847 1.00 58.31 264 ALA A CA 1
ATOM 2068 C C . ALA A 1 264 ? -8.475 1.013 -55.024 1.00 58.31 264 ALA A C 1
ATOM 2070 O O . ALA A 1 264 ? -7.263 1.014 -55.250 1.00 58.31 264 ALA A O 1
ATOM 2071 N N . ASP A 1 265 ? -9.034 1.731 -54.048 1.00 55.97 265 ASP A N 1
ATOM 2072 C CA . ASP A 1 265 ? -8.254 2.530 -53.108 1.00 55.97 265 ASP A CA 1
ATOM 2073 C C . ASP A 1 265 ? -7.186 1.673 -52.422 1.00 55.97 265 ASP A C 1
ATOM 2075 O O . ASP A 1 265 ? -7.459 0.618 -51.840 1.00 55.97 265 ASP A O 1
ATOM 2079 N N . PHE A 1 266 ? -5.950 2.161 -52.464 1.00 50.56 266 PHE A N 1
ATOM 2080 C CA . PHE A 1 266 ? -4.819 1.613 -51.733 1.00 50.56 266 PHE A CA 1
ATOM 2081 C C . PHE A 1 266 ? -5.131 1.564 -50.226 1.00 50.56 266 PHE A C 1
ATOM 2083 O O . PHE A 1 266 ? -5.132 2.585 -49.538 1.00 50.56 266 PHE A O 1
ATOM 2090 N N . ARG A 1 267 ? -5.390 0.367 -49.682 1.00 47.72 267 ARG A N 1
ATOM 2091 C CA . ARG A 1 267 ? -5.628 0.161 -48.244 1.00 47.72 267 ARG A CA 1
ATOM 2092 C C . ARG A 1 267 ? -4.323 -0.178 -47.524 1.00 47.72 267 ARG A C 1
ATOM 2094 O O . ARG A 1 267 ? -3.935 -1.339 -47.421 1.00 47.72 267 ARG A O 1
ATOM 2101 N N . CYS A 1 268 ? -3.656 0.843 -46.993 1.00 38.66 268 CYS A N 1
ATOM 2102 C CA . CYS A 1 268 ? -2.561 0.683 -46.036 1.00 38.66 268 CYS A CA 1
ATOM 2103 C C . CYS A 1 268 ? -3.116 0.454 -44.621 1.00 38.66 268 CYS A C 1
ATOM 2105 O O . CYS A 1 268 ? -3.841 1.298 -44.105 1.00 38.66 268 CYS A O 1
ATOM 2107 N N . GLY A 1 269 ? -2.732 -0.658 -43.985 1.00 39.97 269 GLY A N 1
ATOM 2108 C CA . GLY A 1 269 ? -2.749 -0.821 -42.528 1.00 39.97 269 GLY A CA 1
ATOM 2109 C C . GLY A 1 269 ? -4.129 -0.929 -41.870 1.00 39.97 269 GLY A C 1
ATOM 2110 O O . GLY A 1 269 ? -4.776 0.067 -41.557 1.00 39.97 269 GLY A O 1
ATOM 2111 N N . GLN A 1 270 ? -4.543 -2.152 -41.535 1.00 40.88 270 GLN A N 1
ATOM 2112 C CA . GLN A 1 270 ? -5.606 -2.354 -40.551 1.00 40.88 270 GLN A CA 1
ATOM 2113 C C . GLN A 1 270 ? -5.200 -1.722 -39.209 1.00 40.88 270 GLN A C 1
ATOM 2115 O O . GLN A 1 270 ? -4.194 -2.102 -38.607 1.00 40.88 270 GLN A O 1
ATOM 2120 N N . ARG A 1 271 ? -5.983 -0.746 -38.736 1.00 44.78 271 ARG A N 1
ATOM 2121 C CA . ARG A 1 271 ? -5.867 -0.200 -37.380 1.00 44.78 271 ARG A CA 1
ATOM 2122 C C . ARG A 1 271 ? -6.280 -1.279 -36.382 1.00 44.78 271 ARG A C 1
ATOM 2124 O O . ARG A 1 271 ? -7.465 -1.472 -36.132 1.00 44.78 271 ARG A O 1
ATOM 2131 N N . VAL A 1 272 ? -5.304 -1.950 -35.782 1.00 55.34 272 VAL A N 1
ATOM 2132 C CA . VAL A 1 272 ? -5.522 -2.644 -34.510 1.00 55.34 272 VAL A CA 1
ATOM 2133 C C . VAL A 1 272 ? -5.850 -1.564 -33.468 1.00 55.34 272 VAL A C 1
ATOM 2135 O O . VAL A 1 272 ? -5.103 -0.582 -33.386 1.00 55.34 272 VAL A O 1
ATOM 2138 N N . PRO A 1 273 ? -6.946 -1.669 -32.695 1.00 48.91 273 PRO A N 1
ATOM 2139 C CA . PRO A 1 273 ? -7.191 -0.744 -31.596 1.00 48.91 273 PRO A CA 1
ATOM 2140 C C . PRO A 1 273 ? -6.008 -0.808 -30.626 1.00 48.91 273 PRO A C 1
ATOM 2142 O O . PRO A 1 273 ? -5.629 -1.883 -30.158 1.00 48.91 273 PRO A O 1
ATOM 2145 N N . LEU A 1 274 ? -5.388 0.345 -30.366 1.00 50.91 274 LEU A N 1
ATOM 2146 C CA . LEU A 1 274 ? -4.269 0.444 -29.434 1.00 50.91 274 LEU A CA 1
ATOM 2147 C C . LEU A 1 274 ? -4.712 -0.080 -28.056 1.00 50.91 274 LEU A C 1
ATOM 2149 O O . LEU A 1 274 ? -5.805 0.273 -27.603 1.00 50.91 274 LEU A O 1
ATOM 2153 N N . PRO A 1 275 ? -3.890 -0.897 -27.373 1.00 50.25 275 PRO A N 1
ATOM 2154 C CA . PRO A 1 275 ? -4.194 -1.314 -26.013 1.00 50.25 275 PRO A CA 1
ATOM 2155 C C . PRO A 1 275 ? -4.325 -0.078 -25.105 1.00 50.25 275 PRO A C 1
ATOM 2157 O O . PRO A 1 275 ? -3.627 0.920 -25.321 1.00 50.25 275 PRO A O 1
ATOM 2160 N N . PRO A 1 276 ? -5.205 -0.116 -24.088 1.00 53.47 276 PRO A N 1
ATOM 2161 C CA . PRO A 1 276 ? -5.389 1.005 -23.178 1.00 53.47 276 PRO A CA 1
ATOM 2162 C C . PRO A 1 276 ? -4.057 1.377 -22.518 1.00 53.47 276 PRO A C 1
ATOM 2164 O O . PRO A 1 276 ? -3.311 0.514 -22.053 1.00 53.47 276 PRO A O 1
ATOM 2167 N N . TYR A 1 277 ? -3.769 2.678 -22.496 1.00 52.62 277 TYR A N 1
ATOM 2168 C CA . TYR A 1 277 ? -2.549 3.258 -21.942 1.00 52.62 277 TYR A CA 1
ATOM 2169 C C . TYR A 1 277 ? -2.275 2.738 -20.522 1.00 52.62 277 TYR A C 1
ATOM 2171 O O . TYR A 1 277 ? -3.017 3.030 -19.582 1.00 52.62 277 TYR A O 1
ATOM 2179 N N . GLN A 1 278 ? -1.192 1.978 -20.353 1.00 51.94 278 GLN A N 1
ATOM 2180 C CA . GLN A 1 278 ? -0.700 1.592 -19.034 1.00 51.94 278 GLN A CA 1
ATOM 2181 C C . GLN A 1 278 ? 0.176 2.718 -18.475 1.00 51.94 278 GLN A C 1
ATOM 2183 O O . GLN A 1 278 ? 1.138 3.146 -19.112 1.00 51.94 278 GLN A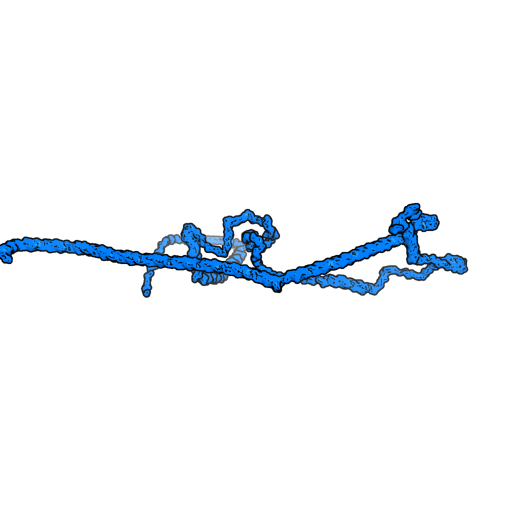 O 1
ATOM 2188 N N . ARG A 1 279 ? -0.157 3.194 -17.266 1.00 49.03 279 ARG A N 1
ATOM 2189 C CA . ARG A 1 279 ? 0.632 4.175 -16.501 1.00 49.03 279 ARG A CA 1
ATOM 2190 C C . ARG A 1 279 ? 2.079 3.690 -16.359 1.00 49.03 279 ARG A C 1
ATOM 2192 O O . ARG A 1 279 ? 2.374 2.839 -15.525 1.00 49.03 279 ARG A O 1
ATOM 2199 N N . GLY A 1 280 ? 2.984 4.256 -17.151 1.00 46.84 280 GLY A N 1
ATOM 2200 C CA . GLY A 1 280 ? 4.418 4.073 -16.966 1.00 46.84 280 GLY A CA 1
ATOM 2201 C C . GLY A 1 280 ? 4.900 4.833 -15.730 1.00 46.84 280 GLY A C 1
ATOM 2202 O O . GLY A 1 280 ? 4.593 6.010 -15.562 1.00 46.84 280 GLY A O 1
ATOM 2203 N N . VAL A 1 281 ? 5.699 4.174 -14.891 1.00 50.94 281 VAL A N 1
ATOM 2204 C CA . VAL A 1 281 ? 6.309 4.730 -13.664 1.00 50.94 281 VAL A CA 1
ATOM 2205 C C . VAL A 1 281 ? 7.317 5.866 -13.957 1.00 50.94 281 VAL A C 1
ATOM 2207 O O . VAL A 1 281 ? 7.754 6.550 -13.042 1.00 50.94 281 VAL A O 1
ATOM 2210 N N . ASN A 1 282 ? 7.635 6.130 -15.233 1.00 54.28 282 ASN A N 1
ATOM 2211 C CA . ASN A 1 282 ? 8.703 7.048 -15.652 1.00 54.28 282 ASN A CA 1
ATOM 2212 C C . ASN A 1 282 ? 8.225 8.264 -16.480 1.00 54.28 282 ASN A C 1
ATOM 2214 O O . ASN A 1 282 ? 9.049 8.962 -17.067 1.00 54.28 282 ASN A O 1
ATOM 2218 N N . GLY A 1 283 ? 6.917 8.527 -16.569 1.00 53.50 283 GLY A N 1
ATOM 2219 C CA . GLY A 1 283 ? 6.396 9.746 -17.204 1.00 53.50 283 GLY A CA 1
ATOM 2220 C C . GLY A 1 283 ? 6.427 10.940 -16.243 1.00 53.50 283 GLY A C 1
ATOM 2221 O O . GLY A 1 283 ? 6.098 10.789 -15.068 1.00 53.50 283 GLY A O 1
ATOM 2222 N N . LYS A 1 284 ? 6.797 12.133 -16.727 1.00 51.22 284 LYS A N 1
ATOM 2223 C CA . LYS A 1 284 ? 6.702 13.389 -15.959 1.00 51.22 284 LYS A CA 1
ATOM 2224 C C . LYS A 1 284 ? 5.256 13.541 -15.458 1.00 51.22 284 LYS A C 1
ATOM 2226 O O . LYS A 1 284 ? 4.328 13.464 -16.258 1.00 51.22 284 LYS A O 1
ATOM 2231 N N . TYR A 1 285 ? 5.060 13.661 -14.143 1.00 55.22 285 TYR A N 1
ATOM 2232 C CA . TYR A 1 285 ? 3.724 13.700 -13.541 1.00 55.22 285 TYR A CA 1
ATOM 2233 C C . TYR A 1 285 ? 2.975 14.952 -14.010 1.00 55.22 285 TYR A C 1
ATOM 2235 O O . TYR A 1 285 ? 3.406 16.074 -13.742 1.00 55.22 285 TYR A O 1
ATOM 2243 N N . TYR A 1 286 ? 1.857 14.748 -14.705 1.00 54.38 286 TYR A N 1
ATOM 2244 C CA . TYR A 1 286 ? 0.898 15.801 -15.015 1.00 54.38 286 TYR A CA 1
ATOM 2245 C C . TYR A 1 286 ? -0.309 15.635 -14.109 1.00 54.38 286 TYR A C 1
ATOM 2247 O O . TYR A 1 286 ? -0.895 14.553 -14.023 1.00 54.38 286 TYR A O 1
ATOM 2255 N N . ASP A 1 287 ? -0.683 16.724 -13.452 1.00 59.56 287 ASP A N 1
ATOM 2256 C CA . ASP A 1 287 ? -1.874 16.760 -12.624 1.00 59.56 287 ASP A CA 1
ATOM 2257 C C . ASP A 1 287 ? -3.117 16.500 -13.504 1.00 59.56 287 ASP A C 1
ATOM 2259 O O . ASP A 1 287 ? -3.186 17.039 -14.615 1.00 59.56 287 ASP A O 1
ATOM 2263 N N . PRO A 1 288 ? -4.097 15.682 -13.072 1.00 59.56 288 PRO A N 1
ATOM 2264 C CA . PRO A 1 288 ? -5.167 15.183 -13.945 1.00 59.56 288 PRO A CA 1
ATOM 2265 C C . PRO A 1 288 ? -5.951 16.263 -14.706 1.00 59.56 288 PRO A C 1
ATOM 2267 O O . PRO A 1 288 ? -6.385 16.025 -15.829 1.00 59.56 288 PRO A O 1
ATOM 2270 N N . TRP A 1 289 ? -6.094 17.454 -14.120 1.00 59.44 289 TRP A N 1
ATOM 2271 C CA . TRP A 1 289 ? -6.802 18.600 -14.700 1.00 59.44 289 TRP A CA 1
ATOM 2272 C C . TRP A 1 289 ? -5.999 19.361 -15.771 1.00 59.44 289 TRP A C 1
ATOM 2274 O O . TRP A 1 289 ? -6.586 20.077 -16.578 1.00 59.44 289 TRP A O 1
ATOM 2284 N N . ARG A 1 290 ? -4.670 19.191 -15.810 1.00 57.00 290 ARG A N 1
ATOM 2285 C CA . ARG A 1 290 ? -3.777 19.746 -16.844 1.00 57.00 290 ARG A CA 1
ATOM 2286 C C . ARG A 1 290 ? -3.527 18.780 -18.000 1.00 57.00 290 ARG A C 1
ATOM 2288 O O . ARG A 1 290 ? -2.823 19.137 -18.938 1.00 57.00 290 ARG A O 1
ATOM 2295 N N . ASN A 1 291 ? -4.053 17.559 -17.934 1.00 65.31 291 ASN A N 1
ATOM 2296 C CA . ASN A 1 291 ? -3.815 16.557 -18.961 1.00 65.31 291 ASN A CA 1
ATOM 2297 C C . ASN A 1 291 ? -4.807 16.737 -20.130 1.00 65.31 291 ASN A C 1
ATOM 2299 O O . ASN A 1 291 ? -5.998 16.458 -19.952 1.00 65.31 291 ASN A O 1
ATOM 2303 N N . PRO A 1 292 ? -4.348 17.143 -21.330 1.00 59.56 292 PRO A N 1
ATOM 2304 C CA . PRO A 1 292 ? -5.233 17.388 -22.472 1.00 59.56 292 PRO A CA 1
ATOM 2305 C C . PRO A 1 292 ? -5.969 16.118 -22.930 1.00 59.56 292 PRO A C 1
ATOM 2307 O O . PRO A 1 292 ? -7.062 16.204 -23.485 1.00 59.56 292 PRO A O 1
ATOM 2310 N N . TYR A 1 293 ? -5.430 14.934 -22.623 1.00 56.78 293 TYR A N 1
ATOM 2311 C CA . TYR A 1 293 ? -5.995 13.639 -23.011 1.00 56.78 293 TYR A CA 1
ATOM 2312 C C . TYR A 1 293 ? -7.074 13.102 -22.055 1.00 56.78 293 TYR A C 1
ATOM 2314 O O . TYR A 1 293 ? -7.702 12.093 -22.360 1.00 56.78 293 TYR A O 1
ATOM 2322 N N . LEU A 1 294 ? -7.290 13.739 -20.896 1.00 56.31 294 LEU A N 1
ATOM 2323 C CA . LEU A 1 294 ? -8.341 13.358 -19.938 1.00 56.31 294 LEU A CA 1
ATOM 2324 C C . LEU A 1 294 ? -9.628 14.188 -20.094 1.00 56.31 294 LEU A C 1
ATOM 2326 O O . LEU A 1 294 ? -10.576 13.996 -19.329 1.00 56.31 294 LEU A O 1
ATOM 2330 N N . ARG A 1 295 ? -9.702 15.087 -21.087 1.00 52.62 295 ARG A N 1
ATOM 2331 C CA . ARG A 1 295 ? -10.956 15.761 -21.446 1.00 52.62 295 ARG A CA 1
ATOM 2332 C C . ARG A 1 295 ? -11.939 14.758 -22.060 1.00 52.62 295 ARG A C 1
ATOM 2334 O O . ARG A 1 295 ? -11.577 13.928 -22.890 1.00 52.62 295 ARG A O 1
ATOM 2341 N N . ARG A 1 296 ? -13.213 14.848 -21.673 1.00 40.62 296 ARG A N 1
ATOM 2342 C CA . ARG A 1 296 ? -14.302 14.084 -22.295 1.00 40.62 296 ARG A CA 1
ATOM 2343 C C . ARG A 1 296 ? -14.644 14.744 -23.640 1.00 40.62 296 ARG A C 1
ATOM 2345 O O . ARG A 1 296 ? -15.366 15.731 -23.665 1.00 40.62 296 ARG A O 1
ATOM 2352 N N . GLY A 1 297 ? -14.085 14.220 -24.730 1.00 44.78 297 GLY A N 1
ATOM 2353 C CA . GLY A 1 297 ? -14.282 14.706 -26.103 1.00 44.78 297 GLY A CA 1
ATOM 2354 C C . GLY A 1 297 ? -12.974 14.707 -26.899 1.00 44.78 297 GLY A C 1
ATOM 2355 O O . GLY A 1 297 ? -11.920 15.013 -26.351 1.00 44.78 297 GLY A O 1
ATOM 2356 N N . ILE A 1 298 ? -13.028 14.329 -28.181 1.00 45.47 298 ILE A N 1
ATOM 2357 C CA . ILE A 1 298 ? -11.852 14.284 -29.067 1.00 45.47 298 ILE A CA 1
ATOM 2358 C C . ILE A 1 298 ? -11.383 15.730 -29.325 1.00 45.47 298 ILE A C 1
ATOM 2360 O O . ILE A 1 298 ? -12.222 16.548 -29.715 1.00 45.47 298 ILE A O 1
ATOM 2364 N N . PRO A 1 299 ? -10.094 16.070 -29.123 1.00 52.16 299 PRO A N 1
ATOM 2365 C CA . PRO A 1 299 ? -9.582 17.405 -29.430 1.00 52.16 299 PRO A CA 1
ATOM 2366 C C . PRO A 1 299 ? -9.800 17.714 -30.915 1.00 52.16 299 PRO A C 1
ATOM 2368 O O . PRO A 1 299 ? -9.463 16.907 -31.783 1.00 52.16 299 PRO A O 1
ATOM 2371 N N . ARG A 1 300 ? -10.430 18.860 -31.198 1.00 50.31 300 ARG A N 1
ATOM 2372 C CA . ARG A 1 300 ? -10.903 19.221 -32.545 1.00 50.31 300 ARG A CA 1
ATOM 2373 C C . ARG A 1 300 ? -9.859 20.000 -33.342 1.00 50.31 300 ARG A C 1
ATOM 2375 O O . ARG A 1 300 ? -9.948 20.028 -34.566 1.00 50.31 300 ARG A O 1
ATOM 2382 N N . THR A 1 301 ? -8.874 20.611 -32.680 1.00 62.34 301 THR A N 1
ATOM 2383 C CA . THR A 1 301 ? -7.861 21.448 -33.339 1.00 62.34 301 THR A CA 1
ATOM 2384 C C . THR A 1 301 ? -6.441 21.147 -32.862 1.00 62.34 301 THR A C 1
ATOM 2386 O O . THR A 1 301 ? -6.230 20.619 -31.775 1.00 62.34 301 THR A O 1
ATOM 2389 N N . LYS A 1 302 ? -5.440 21.475 -33.691 1.00 59.22 302 LYS A N 1
ATOM 2390 C CA . LYS A 1 302 ? -4.015 21.243 -33.391 1.00 59.22 302 LYS A CA 1
ATOM 2391 C C . LYS A 1 302 ? -3.517 22.102 -32.218 1.00 59.22 302 LYS A C 1
ATOM 2393 O O . LYS A 1 302 ? -2.686 21.639 -31.447 1.00 59.22 302 LYS A O 1
ATOM 2398 N N . ASN A 1 303 ? -4.111 23.283 -32.033 1.00 55.44 303 ASN A N 1
ATOM 2399 C CA . ASN A 1 303 ? -3.816 24.179 -30.914 1.00 55.44 303 ASN A CA 1
ATOM 2400 C C . ASN A 1 303 ? -4.253 23.591 -29.556 1.00 55.44 303 ASN A C 1
ATOM 2402 O O . ASN A 1 303 ? -3.662 23.931 -28.539 1.00 55.44 303 ASN A O 1
ATOM 2406 N N . ASP A 1 304 ? -5.212 22.650 -29.522 1.00 54.94 304 ASP A N 1
ATOM 2407 C CA . ASP A 1 304 ? -5.598 21.932 -28.291 1.00 54.94 304 ASP A CA 1
ATOM 2408 C C . ASP A 1 304 ? -4.518 20.935 -27.809 1.00 54.94 304 ASP A C 1
ATOM 2410 O O . ASP A 1 304 ? -4.610 20.412 -26.695 1.00 54.94 304 ASP A O 1
ATOM 2414 N N . LEU A 1 305 ? -3.510 20.639 -28.645 1.00 57.97 305 LEU A N 1
ATOM 2415 C CA . LEU A 1 305 ? -2.385 19.757 -28.314 1.00 57.97 305 LEU A CA 1
ATOM 2416 C C . LEU A 1 305 ? -1.120 20.526 -27.892 1.00 57.97 305 LEU A C 1
ATOM 2418 O O . LEU A 1 305 ? -0.223 19.916 -27.301 1.00 57.97 305 LEU A O 1
ATOM 2422 N N . ASP A 1 306 ? -1.042 21.834 -28.158 1.00 58.12 306 ASP A N 1
ATOM 2423 C CA . ASP A 1 306 ? 0.139 22.642 -27.854 1.00 58.12 306 ASP A CA 1
ATOM 2424 C C . ASP A 1 306 ? 0.099 23.186 -26.415 1.00 58.12 306 ASP A C 1
ATOM 2426 O O . ASP A 1 306 ? -0.740 23.979 -25.998 1.00 58.12 306 ASP A O 1
ATOM 2430 N N . HIS A 1 307 ? 1.055 22.710 -25.621 1.00 53.03 307 HIS A N 1
ATOM 2431 C CA . HIS A 1 307 ? 1.160 22.893 -24.172 1.00 53.03 307 HIS A CA 1
ATOM 2432 C C . HIS A 1 307 ? 1.480 24.323 -23.700 1.00 53.03 307 HIS A C 1
ATOM 2434 O O . HIS A 1 307 ? 1.362 24.591 -22.503 1.00 53.03 307 HIS A O 1
ATOM 2440 N N . LEU A 1 308 ? 1.911 25.211 -24.602 1.00 51.72 308 LEU A N 1
ATOM 2441 C CA . LEU A 1 308 ? 2.312 26.589 -24.283 1.00 51.72 308 LEU A CA 1
ATOM 2442 C C . LEU A 1 308 ? 1.164 27.597 -24.445 1.00 51.72 308 LEU A C 1
ATOM 2444 O O . LEU A 1 308 ? 1.112 28.556 -23.682 1.00 51.72 308 LEU A O 1
ATOM 2448 N N . ASP A 1 309 ? 0.215 27.326 -25.345 1.00 47.88 309 ASP A N 1
ATOM 2449 C CA . ASP A 1 309 ? -0.886 28.243 -25.686 1.00 47.88 309 ASP A CA 1
ATOM 2450 C C . ASP A 1 309 ? -2.234 27.831 -25.071 1.00 47.88 309 ASP A C 1
ATOM 2452 O O . ASP A 1 309 ? -3.270 28.455 -25.306 1.00 47.88 309 ASP A O 1
ATOM 2456 N N . SER A 1 310 ? -2.242 26.788 -24.237 1.00 52.44 310 SER A N 1
ATOM 2457 C CA . SER A 1 310 ? -3.428 26.407 -23.472 1.00 52.44 310 SER A CA 1
ATOM 2458 C C . SER A 1 310 ? -3.835 27.558 -22.544 1.00 52.44 310 SER A C 1
ATOM 2460 O O . SER A 1 310 ? -3.132 27.860 -21.581 1.00 52.44 310 SER A O 1
ATOM 2462 N N . THR A 1 311 ? -5.023 28.133 -22.757 1.00 44.06 311 THR A N 1
ATOM 2463 C CA . THR A 1 311 ? -5.627 29.252 -21.996 1.00 44.06 311 THR A CA 1
ATOM 2464 C C . THR A 1 311 ? -5.968 28.941 -20.524 1.00 44.06 311 THR A C 1
ATOM 2466 O O . THR A 1 311 ? -6.788 29.606 -19.897 1.00 44.06 311 THR A O 1
ATOM 2469 N N . LEU A 1 312 ? -5.323 27.946 -19.915 1.00 48.97 312 LEU A N 1
ATOM 2470 C CA . LEU A 1 312 ? -5.543 27.517 -18.534 1.00 48.97 312 LEU A CA 1
ATOM 2471 C C . LEU A 1 312 ? -4.523 28.161 -17.588 1.00 48.97 312 LEU A C 1
ATOM 2473 O O . LEU A 1 312 ? -3.667 27.501 -16.993 1.00 48.97 312 LEU A O 1
ATOM 2477 N N . GLY A 1 313 ? -4.650 29.476 -17.445 1.00 52.09 313 GLY A N 1
ATOM 2478 C CA . GLY A 1 313 ? -3.996 30.277 -16.418 1.00 52.09 313 GLY A CA 1
ATOM 2479 C C . GLY A 1 313 ? -4.904 30.526 -15.211 1.00 52.09 313 GLY A C 1
ATOM 2480 O O . GLY A 1 313 ? -5.216 31.673 -14.944 1.00 52.09 313 GLY A O 1
ATOM 2481 N N . ALA A 1 314 ? -5.352 29.478 -14.509 1.00 54.81 314 ALA A N 1
ATOM 2482 C CA . ALA A 1 314 ? -5.757 29.512 -13.091 1.00 54.81 314 ALA A CA 1
ATOM 2483 C C . ALA A 1 314 ? -6.127 28.096 -12.619 1.00 54.81 314 ALA A C 1
ATOM 2485 O O . ALA A 1 314 ? -6.766 27.337 -13.349 1.00 54.81 314 ALA A O 1
ATOM 2486 N N . ALA A 1 315 ? -5.728 27.728 -11.398 1.00 49.53 315 ALA A N 1
ATOM 2487 C CA . ALA A 1 315 ? -6.250 26.529 -10.746 1.00 49.53 315 ALA A CA 1
ATOM 2488 C C . ALA A 1 315 ? -7.768 26.688 -10.529 1.00 49.53 315 ALA A C 1
ATOM 2490 O O . ALA A 1 315 ? -8.211 27.802 -10.236 1.00 49.53 315 ALA A O 1
ATOM 2491 N N . PRO A 1 316 ? -8.582 25.623 -10.660 1.00 51.59 316 PRO A N 1
ATOM 2492 C CA . PRO A 1 316 ? -9.998 25.722 -10.337 1.00 51.59 316 PRO A CA 1
ATOM 2493 C C . PRO A 1 316 ? -10.157 26.179 -8.874 1.00 51.59 316 PRO A C 1
ATOM 2495 O O . PRO A 1 316 ? -9.431 25.685 -8.009 1.00 51.59 316 PRO A O 1
ATOM 2498 N N . PRO A 1 317 ? -11.102 27.089 -8.567 1.00 51.94 317 PRO A N 1
ATOM 2499 C CA . PRO A 1 317 ? -11.299 27.622 -7.213 1.00 51.94 317 PRO A CA 1
ATOM 2500 C C . PRO A 1 317 ? -11.700 26.544 -6.192 1.00 51.94 317 PRO A C 1
ATOM 2502 O O . PRO A 1 317 ? -11.654 26.779 -4.989 1.00 51.94 317 PRO A O 1
ATOM 2505 N N . ILE A 1 318 ? -12.076 25.352 -6.665 1.00 53.44 318 ILE A N 1
ATOM 2506 C CA . ILE A 1 318 ? -12.413 24.193 -5.846 1.00 53.44 318 ILE A CA 1
ATOM 2507 C C . ILE A 1 318 ? -11.411 23.077 -6.182 1.00 53.44 318 ILE A C 1
ATOM 2509 O O . ILE A 1 318 ? -11.333 22.669 -7.346 1.00 53.44 318 ILE A O 1
ATOM 2513 N N . PRO A 1 319 ? -10.636 22.571 -5.204 1.00 45.12 319 PRO A N 1
ATOM 2514 C CA . PRO A 1 319 ? -9.648 21.529 -5.451 1.00 45.12 319 PRO A CA 1
ATOM 2515 C C . PRO A 1 319 ? -10.310 20.234 -5.936 1.00 45.12 319 PRO A C 1
ATOM 2517 O O . PRO A 1 319 ? -11.335 19.786 -5.418 1.00 45.12 319 PRO A O 1
ATOM 2520 N N . TYR A 1 320 ? -9.703 19.620 -6.952 1.00 43.75 320 TYR A N 1
ATOM 2521 C CA . TYR A 1 320 ? -10.168 18.376 -7.555 1.00 43.75 320 TYR A CA 1
ATOM 2522 C C . TYR A 1 320 ? -9.869 17.195 -6.621 1.00 43.75 320 TYR A C 1
ATOM 2524 O O . TYR A 1 320 ? -8.749 16.687 -6.590 1.00 43.75 320 TYR A O 1
ATOM 2532 N N . TYR A 1 321 ? -10.860 16.731 -5.860 1.00 41.72 321 TYR A N 1
ATOM 2533 C CA . TYR A 1 321 ? -10.738 15.469 -5.132 1.00 41.72 321 TYR A CA 1
ATOM 2534 C C . TYR A 1 321 ? -11.016 14.301 -6.080 1.00 41.72 321 TYR A C 1
ATOM 2536 O O . TYR A 1 321 ? -12.108 14.164 -6.638 1.00 41.72 321 TYR A O 1
ATOM 2544 N N . THR A 1 322 ? -10.022 13.431 -6.252 1.00 41.03 322 THR A N 1
ATOM 2545 C CA . THR A 1 322 ? -10.170 12.138 -6.918 1.00 41.03 322 THR A CA 1
ATOM 2546 C C . THR A 1 322 ? -11.302 11.352 -6.255 1.00 41.03 322 THR A C 1
ATOM 2548 O O . THR A 1 322 ? -11.281 11.076 -5.060 1.00 41.03 322 THR A O 1
ATOM 2551 N N . ALA A 1 323 ? -12.323 10.984 -7.031 1.00 41.78 323 ALA A N 1
ATOM 2552 C CA . ALA A 1 323 ? -13.536 10.320 -6.545 1.00 41.78 323 ALA A CA 1
ATOM 2553 C C . ALA A 1 323 ? -13.339 8.836 -6.158 1.00 41.78 323 ALA A C 1
ATOM 2555 O O . ALA A 1 323 ? -14.255 8.031 -6.300 1.00 41.78 323 ALA A O 1
ATOM 2556 N N . VAL A 1 324 ? -12.164 8.464 -5.658 1.00 43.81 324 VAL A N 1
ATOM 2557 C CA . VAL A 1 324 ? -11.852 7.110 -5.196 1.00 43.81 324 VAL A CA 1
ATOM 2558 C C . VAL A 1 324 ? -11.145 7.209 -3.851 1.00 43.81 324 VAL A C 1
ATOM 2560 O O . VAL A 1 324 ? -9.954 7.485 -3.784 1.00 43.81 324 VAL A O 1
ATOM 2563 N N . GLY A 1 325 ? -11.915 6.982 -2.786 1.00 38.34 325 GLY A N 1
ATOM 2564 C CA . GLY A 1 325 ? -11.409 6.826 -1.422 1.00 38.34 325 GLY A CA 1
ATOM 2565 C C . GLY A 1 325 ? -11.608 8.055 -0.539 1.00 38.34 325 GLY A C 1
ATOM 2566 O O . GLY A 1 325 ? -10.673 8.803 -0.290 1.00 38.34 325 GLY A O 1
ATOM 2567 N N . GLY A 1 326 ? -12.821 8.249 -0.026 1.00 32.94 326 GLY A N 1
ATOM 2568 C CA . GLY A 1 326 ? -13.079 9.249 1.010 1.00 32.94 326 GLY A CA 1
ATOM 2569 C C . GLY A 1 326 ? -14.568 9.450 1.246 1.00 32.94 326 GLY A C 1
ATOM 2570 O O . GLY A 1 326 ? -15.320 9.681 0.303 1.00 32.94 326 GLY A O 1
ATOM 2571 N N . ASN A 1 327 ? -14.994 9.314 2.500 1.00 42.34 327 ASN A N 1
ATOM 2572 C CA . ASN A 1 327 ? -16.378 9.443 2.946 1.00 42.34 327 ASN A CA 1
ATOM 2573 C C . ASN A 1 327 ? -16.926 10.834 2.566 1.00 42.34 327 ASN A C 1
ATOM 2575 O O . ASN A 1 327 ? -16.462 11.845 3.086 1.00 42.34 327 ASN A O 1
ATOM 2579 N N . LYS A 1 328 ? -17.886 10.897 1.637 1.00 41.09 328 LYS A N 1
ATOM 2580 C CA . LYS A 1 328 ? -18.471 12.152 1.129 1.00 41.09 328 LYS A CA 1
ATOM 2581 C C . LYS A 1 328 ? -19.677 12.602 1.963 1.00 41.09 328 LYS A C 1
ATOM 2583 O O . LYS A 1 328 ? -20.757 12.794 1.417 1.00 41.09 328 LYS A O 1
ATOM 2588 N N . SER A 1 329 ? -19.531 12.745 3.277 1.00 42.22 329 SER A N 1
ATOM 2589 C CA . SER A 1 329 ? -20.569 13.396 4.086 1.00 42.22 329 SER A CA 1
ATOM 2590 C C . SER A 1 329 ? -20.246 14.882 4.212 1.00 42.22 329 SER A C 1
ATOM 2592 O O . SER A 1 329 ? -19.332 15.253 4.948 1.00 42.22 329 SER A O 1
ATOM 2594 N N . VAL A 1 330 ? -20.982 15.729 3.495 1.00 45.03 330 VAL A N 1
ATOM 2595 C CA . VAL A 1 330 ? -20.984 17.173 3.746 1.00 45.03 330 VAL A CA 1
ATOM 2596 C C . VAL A 1 330 ? -21.954 17.430 4.896 1.00 45.03 330 VAL A C 1
ATOM 2598 O O . VAL A 1 330 ? -23.113 17.028 4.839 1.00 45.03 330 VAL A O 1
ATOM 2601 N N . VAL A 1 331 ? -21.476 18.062 5.966 1.00 37.38 331 VAL A N 1
ATOM 2602 C CA . VAL A 1 331 ? -22.325 18.504 7.078 1.00 37.38 331 VAL A CA 1
ATOM 2603 C C . VAL A 1 331 ? -22.877 19.877 6.714 1.00 37.38 331 VAL A C 1
ATOM 2605 O O . VAL A 1 331 ? -22.116 20.830 6.563 1.00 37.38 331 VAL A O 1
ATOM 2608 N N . LYS A 1 332 ? -24.197 19.985 6.552 1.00 47.41 332 LYS A N 1
ATOM 2609 C CA . LYS A 1 332 ? -24.882 21.281 6.471 1.00 47.41 332 LYS A CA 1
ATOM 2610 C C . LYS A 1 332 ? -25.183 21.810 7.883 1.00 47.41 332 LYS A C 1
ATOM 2612 O O . LYS A 1 332 ? -25.286 21.010 8.813 1.00 47.41 332 LYS A O 1
ATOM 2617 N N . PRO A 1 333 ? -25.350 23.136 8.058 1.00 44.56 333 PRO A N 1
ATOM 2618 C CA . PRO A 1 333 ? -25.472 23.790 9.371 1.00 44.56 333 PRO A CA 1
ATOM 2619 C C . PRO A 1 333 ? -26.649 23.327 10.250 1.00 44.56 333 PRO A C 1
ATOM 2621 O O . PRO A 1 333 ? -26.687 23.668 11.425 1.00 44.56 333 PRO A O 1
ATOM 2624 N N . ASN A 1 334 ? -27.563 22.501 9.734 1.00 50.56 334 ASN A N 1
ATOM 2625 C CA . ASN A 1 334 ? -28.757 22.047 10.454 1.00 50.56 334 ASN A CA 1
ATOM 2626 C C . ASN A 1 334 ? -28.636 20.613 11.007 1.00 50.56 334 ASN A C 1
ATOM 2628 O O . ASN A 1 334 ? -29.649 19.937 11.139 1.00 50.56 334 ASN A O 1
ATOM 2632 N N . THR A 1 335 ? -27.411 20.127 11.259 1.00 49.28 335 THR A N 1
ATOM 2633 C CA . THR A 1 335 ? -27.089 18.836 11.923 1.00 49.28 335 THR A CA 1
ATOM 2634 C C . THR A 1 335 ? -27.755 17.564 11.365 1.00 49.28 335 THR A C 1
ATOM 2636 O O . THR A 1 335 ? -27.628 16.491 11.955 1.00 49.28 335 THR A O 1
ATOM 2639 N N . LEU A 1 336 ? -28.388 17.629 10.193 1.00 44.09 336 LEU A N 1
ATOM 2640 C CA . LEU A 1 336 ? -28.950 16.480 9.489 1.00 44.09 336 LEU A CA 1
ATOM 2641 C C . LEU A 1 336 ? -27.917 15.934 8.491 1.00 44.09 336 LEU A C 1
ATOM 2643 O O . LEU A 1 336 ? -27.473 16.646 7.590 1.00 44.09 336 LEU A O 1
ATOM 2647 N N . PHE A 1 337 ? -27.514 14.673 8.653 1.00 42.38 337 PHE A N 1
ATOM 2648 C CA . PHE A 1 337 ? -26.596 14.005 7.726 1.00 42.38 337 PHE A CA 1
ATOM 2649 C C . PHE A 1 337 ? -27.319 13.648 6.415 1.00 42.38 337 PHE A C 1
ATOM 2651 O O . PHE A 1 337 ? -28.322 12.935 6.444 1.00 42.38 337 PHE A O 1
ATOM 2658 N N . ASP A 1 338 ? -26.766 14.053 5.263 1.00 51.97 338 ASP A N 1
ATOM 2659 C CA . ASP A 1 338 ? -27.311 13.770 3.913 1.00 51.97 338 ASP A CA 1
ATOM 2660 C C . ASP A 1 338 ? -27.540 12.270 3.636 1.00 51.97 338 ASP A C 1
ATOM 2662 O O . ASP A 1 338 ? -28.375 11.889 2.816 1.00 51.97 338 ASP A O 1
ATOM 2666 N N . VAL A 1 339 ? -26.842 11.399 4.369 1.00 52.91 339 VAL A N 1
ATOM 2667 C CA . VAL A 1 339 ? -26.992 9.943 4.269 1.00 52.91 339 VAL A CA 1
ATOM 2668 C C . VAL A 1 339 ? -28.399 9.488 4.673 1.00 52.91 339 VAL A C 1
ATOM 2670 O O . VAL A 1 339 ? -28.886 8.509 4.121 1.00 52.91 339 VAL A O 1
ATOM 2673 N N . ILE A 1 340 ? -29.073 10.195 5.586 1.00 52.34 340 ILE A N 1
ATOM 2674 C CA . ILE A 1 340 ? -30.390 9.795 6.104 1.00 52.34 340 ILE A CA 1
ATOM 2675 C C . ILE A 1 340 ? -31.475 10.079 5.062 1.00 52.34 340 ILE A C 1
ATOM 2677 O O . ILE A 1 340 ? -32.192 9.165 4.672 1.00 52.34 340 ILE A O 1
ATOM 2681 N N . ARG A 1 341 ? -31.506 11.289 4.493 1.00 49.38 341 ARG A N 1
ATOM 2682 C CA . ARG A 1 341 ? -32.500 11.669 3.473 1.00 49.38 341 ARG A CA 1
ATOM 2683 C C . ARG A 1 341 ? -32.321 10.896 2.162 1.00 49.38 341 ARG A C 1
ATOM 2685 O O . ARG A 1 341 ? -33.290 10.525 1.502 1.00 49.38 341 ARG A O 1
ATOM 2692 N N . GLN A 1 342 ? -31.073 10.606 1.788 1.00 49.94 342 GLN A N 1
ATOM 2693 C CA . GLN A 1 342 ? -30.785 9.782 0.616 1.00 49.94 342 GLN A CA 1
ATOM 2694 C C . GLN A 1 342 ? -31.098 8.299 0.874 1.00 49.94 342 GLN A C 1
ATOM 2696 O O . GLN A 1 342 ? -31.569 7.620 -0.038 1.00 49.94 342 GLN A O 1
ATOM 2701 N N . ALA A 1 343 ? -30.900 7.791 2.097 1.00 54.69 343 ALA A N 1
ATOM 2702 C CA . ALA A 1 343 ? -31.319 6.442 2.485 1.00 54.69 343 ALA A CA 1
ATOM 2703 C C . ALA A 1 343 ? -32.846 6.299 2.582 1.00 54.69 343 ALA A C 1
ATOM 2705 O O . ALA A 1 343 ? -33.358 5.234 2.251 1.00 54.69 343 ALA A O 1
ATOM 2706 N N . GLU A 1 344 ? -33.567 7.356 2.952 1.00 56.59 344 GLU A N 1
ATOM 2707 C CA . GLU A 1 344 ? -35.034 7.397 2.938 1.00 56.59 344 GLU A CA 1
ATOM 2708 C C . GLU A 1 344 ? -35.585 7.319 1.507 1.00 56.59 344 GLU A C 1
ATOM 2710 O O . GLU A 1 344 ? -36.496 6.537 1.251 1.00 56.59 344 GLU A O 1
ATOM 2715 N N . HIS A 1 345 ? -34.976 8.024 0.543 1.00 52.69 345 HIS A N 1
ATOM 2716 C CA . HIS A 1 345 ? -35.403 7.965 -0.863 1.00 52.69 345 HIS A CA 1
ATOM 2717 C C . HIS A 1 345 ? -34.911 6.733 -1.638 1.00 52.69 345 HIS A C 1
ATOM 2719 O O . HIS A 1 345 ? -35.605 6.251 -2.528 1.00 52.69 345 HIS A O 1
ATOM 2725 N N . THR A 1 346 ? -33.712 6.220 -1.347 1.00 54.94 346 THR A N 1
ATOM 2726 C CA . THR A 1 346 ? -33.098 5.111 -2.115 1.00 54.94 346 THR A CA 1
ATOM 2727 C C . THR A 1 346 ? -33.080 3.774 -1.369 1.00 54.94 346 THR A C 1
ATOM 2729 O O . THR A 1 346 ? -32.558 2.782 -1.880 1.00 54.94 346 THR A O 1
ATOM 2732 N N . GLY A 1 347 ? -33.647 3.730 -0.159 1.00 54.34 347 GLY A N 1
ATOM 2733 C CA . GLY A 1 347 ? -33.759 2.539 0.688 1.00 54.34 347 GLY A CA 1
ATOM 2734 C C . GLY A 1 347 ? -32.458 2.097 1.376 1.00 54.34 347 GLY A C 1
ATOM 2735 O O . GLY A 1 347 ? -32.438 1.081 2.072 1.00 54.34 347 GLY A O 1
ATOM 2736 N N . GLY A 1 348 ? -31.358 2.829 1.197 1.00 58.25 348 GLY A N 1
ATOM 2737 C CA . GLY A 1 348 ? -30.060 2.476 1.769 1.00 58.25 348 GLY A CA 1
ATOM 2738 C C . GLY A 1 348 ? -29.476 1.157 1.232 1.00 58.25 348 GLY A C 1
ATOM 2739 O O . GLY A 1 348 ? -29.968 0.540 0.285 1.00 58.25 348 GLY A O 1
ATOM 2740 N N . VAL A 1 349 ? -28.364 0.718 1.832 1.00 52.09 349 VAL A N 1
ATOM 2741 C CA . VAL A 1 349 ? -27.579 -0.450 1.371 1.00 52.09 349 VAL A CA 1
ATOM 2742 C C . VAL A 1 349 ? -28.377 -1.758 1.445 1.00 52.09 349 VAL A C 1
ATOM 2744 O O . VAL A 1 349 ? -28.152 -2.654 0.636 1.00 52.09 349 VAL A O 1
ATOM 2747 N N . THR A 1 350 ? -29.353 -1.849 2.346 1.00 49.34 350 THR A N 1
ATOM 2748 C CA . THR A 1 350 ? -30.161 -3.053 2.577 1.00 49.34 350 THR A CA 1
ATOM 2749 C C . THR A 1 350 ? -31.386 -3.170 1.664 1.00 49.34 350 THR A C 1
ATOM 2751 O O . THR A 1 350 ? -31.987 -4.239 1.617 1.00 49.34 350 THR A O 1
ATOM 2754 N N . ARG A 1 351 ? -31.748 -2.132 0.887 1.00 47.56 351 ARG A N 1
ATOM 2755 C CA . ARG A 1 351 ? -32.923 -2.157 -0.014 1.00 47.56 351 ARG A CA 1
ATOM 2756 C C . ARG A 1 351 ? -32.639 -1.739 -1.463 1.00 47.56 351 ARG A C 1
ATOM 2758 O O . ARG A 1 351 ? -33.567 -1.408 -2.197 1.00 47.56 351 ARG A O 1
ATOM 2765 N N . ARG A 1 352 ? -31.391 -1.839 -1.944 1.00 52.75 352 ARG A N 1
ATOM 2766 C CA . ARG A 1 352 ? -31.029 -1.534 -3.354 1.00 52.75 352 ARG A CA 1
ATOM 2767 C C . ARG A 1 352 ? -31.860 -2.284 -4.407 1.00 52.75 352 ARG A C 1
ATOM 2769 O O . ARG A 1 352 ? -31.997 -1.800 -5.527 1.00 52.75 352 ARG A O 1
ATOM 2776 N N . HIS A 1 353 ? -32.420 -3.442 -4.062 1.00 54.75 353 HIS A N 1
ATOM 2777 C CA . HIS A 1 353 ? -33.301 -4.204 -4.949 1.00 54.75 353 HIS A CA 1
ATOM 2778 C C . HIS A 1 353 ? -34.652 -3.509 -5.198 1.00 54.75 353 HIS A C 1
ATOM 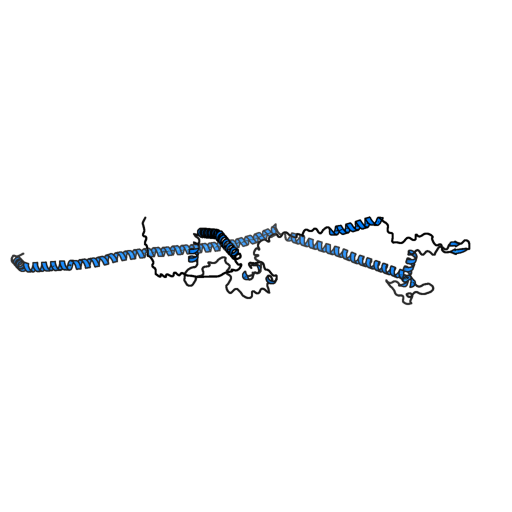2780 O O . HIS A 1 353 ? -35.180 -3.613 -6.301 1.00 54.75 353 HIS A O 1
ATOM 2786 N N . LEU A 1 354 ? -35.163 -2.721 -4.242 1.00 54.34 354 LEU A N 1
ATOM 2787 C CA . LEU A 1 354 ? -36.409 -1.962 -4.410 1.00 54.34 354 LEU A CA 1
ATOM 2788 C C . LEU A 1 354 ? -36.23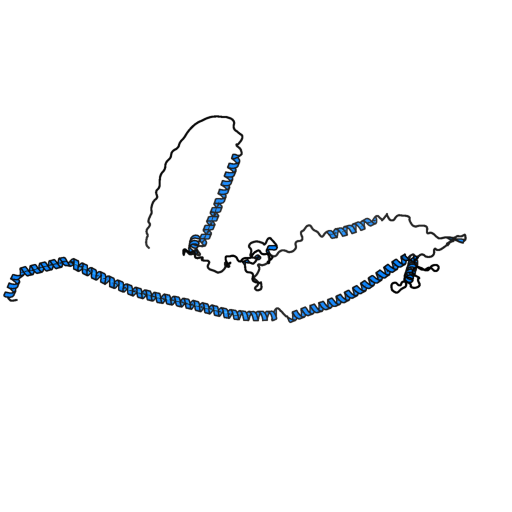5 -0.769 -5.360 1.00 54.34 354 LEU A C 1
ATOM 2790 O O . LEU A 1 354 ? -37.105 -0.524 -6.187 1.00 54.34 354 LEU A O 1
ATOM 2794 N N . ALA A 1 355 ? -35.078 -0.097 -5.338 1.00 55.72 355 ALA A N 1
ATOM 2795 C CA . ALA A 1 355 ? -34.782 1.014 -6.251 1.00 55.72 355 ALA A CA 1
ATOM 2796 C C . ALA A 1 355 ? -34.645 0.573 -7.723 1.00 55.72 355 ALA A C 1
ATOM 2798 O O . ALA A 1 355 ? -34.947 1.339 -8.636 1.00 55.72 355 ALA A O 1
ATOM 2799 N N . LYS A 1 356 ? -34.216 -0.675 -7.972 1.00 57.47 356 LYS A N 1
ATOM 2800 C CA . LYS A 1 356 ? -34.224 -1.262 -9.322 1.00 57.47 356 LYS A CA 1
ATOM 2801 C C . LYS A 1 356 ? -35.643 -1.531 -9.817 1.00 57.47 356 LYS A C 1
ATOM 2803 O O . LYS A 1 356 ? -35.905 -1.307 -10.991 1.00 57.47 356 LYS A O 1
ATOM 2808 N N . ASN A 1 357 ? -36.537 -1.975 -8.935 1.00 55.28 357 ASN A N 1
ATOM 2809 C CA . ASN A 1 357 ? -37.928 -2.243 -9.291 1.00 55.28 357 ASN A CA 1
ATOM 2810 C C . ASN A 1 357 ? -38.722 -0.947 -9.495 1.00 55.28 357 ASN A C 1
ATOM 2812 O O . ASN A 1 357 ? -39.475 -0.874 -10.455 1.00 55.28 357 ASN A O 1
ATOM 2816 N N . ALA A 1 358 ? -38.485 0.089 -8.681 1.00 60.72 358 ALA A N 1
ATOM 2817 C CA . ALA A 1 358 ? -39.104 1.407 -8.851 1.00 60.72 358 ALA A CA 1
ATOM 2818 C C . ALA A 1 358 ? -38.744 2.045 -10.203 1.00 60.72 358 ALA A C 1
ATOM 2820 O O . ALA A 1 358 ? -39.634 2.432 -10.946 1.00 60.72 358 ALA A O 1
ATOM 2821 N N . ARG A 1 359 ? -37.460 2.029 -10.591 1.00 65.50 359 ARG A N 1
ATOM 2822 C CA . ARG A 1 359 ? -37.028 2.514 -11.916 1.00 65.50 359 ARG A CA 1
ATOM 2823 C C . ARG A 1 359 ? -37.596 1.704 -13.076 1.00 65.50 359 ARG A C 1
ATOM 2825 O O . ARG A 1 359 ? -37.800 2.239 -14.156 1.00 65.50 359 ARG A O 1
ATOM 2832 N N . ARG A 1 360 ? -37.821 0.405 -12.870 1.00 65.50 360 ARG A N 1
ATOM 2833 C CA . ARG A 1 360 ? -38.441 -0.462 -13.877 1.00 65.50 360 ARG A CA 1
ATOM 2834 C C . ARG A 1 360 ? -39.935 -0.167 -14.016 1.00 65.50 360 ARG A C 1
ATOM 2836 O O . ARG A 1 360 ? -40.443 -0.229 -15.125 1.00 65.50 360 ARG A O 1
ATOM 2843 N N . LEU A 1 361 ? -40.599 0.188 -12.914 1.00 67.19 361 LEU A N 1
ATOM 2844 C CA . LEU A 1 361 ? -41.988 0.643 -12.901 1.00 67.19 361 LEU A CA 1
ATOM 2845 C C . LEU A 1 361 ? -42.128 2.022 -13.562 1.00 67.19 361 LEU A C 1
ATOM 2847 O O . LEU A 1 361 ? -43.016 2.203 -14.380 1.00 67.19 361 LEU A O 1
ATOM 2851 N N . GLU A 1 362 ? -41.216 2.957 -13.275 1.00 70.19 362 GLU A N 1
ATOM 2852 C CA . GLU A 1 362 ? -41.159 4.279 -13.924 1.00 70.19 362 GLU A CA 1
ATOM 2853 C C . GLU A 1 362 ? -40.918 4.151 -15.434 1.00 70.19 362 GLU A C 1
ATOM 2855 O O . GLU A 1 362 ? -41.578 4.818 -16.220 1.00 70.19 362 GLU A O 1
ATOM 2860 N N . GLN A 1 363 ? -40.037 3.240 -15.863 1.00 72.56 363 GLN A N 1
ATOM 2861 C CA . GLN A 1 363 ? -39.825 2.955 -17.288 1.00 72.56 363 GLN A CA 1
ATOM 2862 C C . GLN A 1 363 ? -41.046 2.303 -17.951 1.00 72.56 363 GLN A C 1
ATOM 2864 O O . GLN A 1 363 ? -41.318 2.580 -19.113 1.00 72.56 363 GLN A O 1
ATOM 2869 N N . GLN A 1 364 ? -41.792 1.465 -17.227 1.00 72.06 364 GLN A N 1
ATOM 2870 C CA . GLN A 1 364 ? -43.046 0.891 -17.725 1.00 72.06 364 GLN A CA 1
ATOM 2871 C C . GLN A 1 364 ? -44.167 1.935 -17.803 1.00 72.06 364 GLN A C 1
ATOM 2873 O O . GLN A 1 364 ? -44.957 1.887 -18.736 1.00 72.06 364 GLN A O 1
ATOM 2878 N N . GLN A 1 365 ? -44.213 2.893 -16.874 1.00 68.81 365 GLN A N 1
ATOM 2879 C CA . GLN A 1 365 ? -45.159 4.012 -16.913 1.00 68.81 365 GLN A CA 1
ATOM 2880 C C . GLN A 1 365 ? -44.831 4.986 -18.049 1.00 68.81 365 GLN A C 1
ATOM 2882 O O . GLN A 1 365 ? -45.736 5.393 -18.763 1.00 68.81 365 GLN A O 1
ATOM 2887 N N . GLN A 1 366 ? -43.550 5.278 -18.290 1.00 66.44 366 GLN A N 1
ATOM 2888 C CA . GLN A 1 366 ? -43.117 6.096 -19.431 1.00 66.44 366 GLN A CA 1
ATOM 2889 C C . GLN A 1 366 ? -43.417 5.420 -20.776 1.00 66.44 366 GLN A C 1
ATOM 2891 O O . GLN A 1 366 ? -43.859 6.082 -21.705 1.00 66.44 366 GLN A O 1
ATOM 2896 N N . GLN A 1 367 ? -43.267 4.095 -20.873 1.00 65.44 367 GLN A N 1
ATOM 2897 C CA . GLN A 1 367 ? -43.663 3.343 -22.073 1.00 65.44 367 GLN A CA 1
ATOM 2898 C C . GLN A 1 367 ? -45.183 3.250 -22.272 1.00 65.44 367 GLN A C 1
ATOM 2900 O O . GLN A 1 367 ? -45.622 2.981 -23.382 1.00 65.44 367 GLN A O 1
ATOM 2905 N N . GLN A 1 368 ? -45.985 3.456 -21.223 1.00 61.06 368 GLN A N 1
ATOM 2906 C CA . GLN A 1 368 ? -47.449 3.526 -21.322 1.00 61.06 368 GLN A CA 1
ATOM 2907 C C . GLN A 1 368 ? -47.966 4.944 -21.603 1.00 61.06 368 GLN A C 1
ATOM 2909 O O . GLN A 1 368 ? -49.114 5.081 -22.009 1.00 61.06 368 GLN A O 1
ATOM 2914 N N . GLN A 1 369 ? -47.145 5.978 -21.394 1.00 55.97 369 GLN A N 1
ATOM 2915 C CA . GLN A 1 369 ? -47.483 7.374 -21.697 1.00 55.97 369 GLN A CA 1
ATOM 2916 C C . GLN A 1 369 ? -47.144 7.764 -23.143 1.00 55.97 369 GLN A C 1
ATOM 2918 O O . GLN A 1 369 ? -47.888 8.531 -23.735 1.00 55.97 369 GLN A O 1
ATOM 2923 N N . GLN A 1 370 ? -46.106 7.167 -23.741 1.00 54.56 370 GLN A N 1
ATOM 2924 C CA . GLN A 1 370 ? -45.738 7.414 -25.144 1.00 54.56 370 GLN A CA 1
ATOM 2925 C C . GLN A 1 370 ? -46.856 7.163 -26.176 1.00 54.56 370 GLN A C 1
ATOM 2927 O O . GLN A 1 370 ? -47.016 8.012 -27.041 1.00 54.56 370 GLN A O 1
ATOM 2932 N N . PRO A 1 371 ? -47.682 6.100 -26.092 1.00 54.00 371 PRO A N 1
ATOM 2933 C CA . PRO A 1 371 ? -48.766 5.926 -27.061 1.00 54.00 371 PRO A CA 1
ATOM 2934 C C . PRO A 1 371 ? -49.960 6.873 -26.855 1.00 54.00 371 PRO A C 1
ATOM 2936 O O . PRO A 1 371 ? -50.841 6.880 -27.695 1.00 54.00 371 PRO A O 1
ATOM 2939 N N . ARG A 1 372 ? -50.025 7.647 -25.758 1.00 52.19 372 ARG A N 1
ATOM 2940 C CA . ARG A 1 372 ? -51.085 8.656 -25.554 1.00 52.19 372 ARG A CA 1
ATOM 2941 C C . ARG A 1 372 ? -50.704 10.042 -26.059 1.00 52.19 372 ARG A C 1
ATOM 2943 O O . ARG A 1 372 ? -51.585 10.766 -26.482 1.00 52.19 372 ARG A O 1
ATOM 2950 N N . GLU A 1 373 ? -49.421 10.393 -26.007 1.00 56.53 373 GLU A N 1
ATOM 2951 C CA . GLU A 1 373 ? -48.937 11.662 -26.567 1.00 56.53 373 GLU A CA 1
ATOM 2952 C C . GLU A 1 373 ? -48.920 11.608 -28.107 1.00 56.53 373 GLU A C 1
ATOM 2954 O O . GLU A 1 373 ? -49.202 12.613 -28.740 1.00 56.53 373 GLU A O 1
ATOM 2959 N N . GLU A 1 374 ? -48.696 10.430 -28.711 1.00 57.34 374 GLU A N 1
ATOM 2960 C CA . GLU A 1 374 ? -48.820 10.242 -30.170 1.00 57.34 374 GLU A CA 1
ATOM 2961 C C . GLU A 1 374 ? -50.292 10.248 -30.650 1.00 57.34 374 GLU A C 1
ATOM 2963 O O . GLU A 1 374 ? -50.558 10.728 -31.744 1.00 57.34 374 GLU A O 1
ATOM 2968 N N . GLU A 1 375 ? -51.258 9.786 -29.837 1.00 58.34 375 GLU A N 1
ATOM 2969 C CA . GLU A 1 375 ? -52.700 9.888 -30.156 1.00 58.34 375 GLU A CA 1
ATOM 2970 C C . GLU A 1 375 ? -53.242 11.324 -29.971 1.00 58.34 375 GLU A C 1
ATOM 2972 O O . GLU A 1 375 ? -54.095 11.751 -30.741 1.00 58.34 375 GLU A O 1
ATOM 2977 N N . GLU A 1 376 ? -52.738 12.092 -28.993 1.00 59.31 376 GLU A N 1
ATOM 2978 C CA . GLU A 1 376 ? -53.116 13.507 -28.803 1.00 59.31 376 GLU A CA 1
ATOM 2979 C C . GLU A 1 376 ? -52.481 14.433 -29.868 1.00 59.31 376 GLU A C 1
ATOM 2981 O O . GLU A 1 376 ? -53.117 15.403 -30.268 1.00 59.31 376 GLU A O 1
ATOM 2986 N N . GLU A 1 377 ? -51.279 14.127 -30.383 1.00 59.91 377 GLU A N 1
ATOM 2987 C CA . GLU A 1 377 ? -50.677 14.869 -31.510 1.00 59.91 377 GLU A CA 1
ATOM 2988 C C . GLU A 1 377 ? -51.363 14.552 -32.860 1.00 59.91 377 GLU A C 1
ATOM 2990 O O . GLU A 1 377 ? -51.501 15.453 -33.685 1.00 59.91 377 GLU A O 1
ATOM 2995 N N . GLU A 1 378 ? -51.859 13.324 -33.083 1.00 60.03 378 GLU A N 1
ATOM 2996 C CA . GLU A 1 378 ? -52.656 12.992 -34.282 1.00 60.03 378 GLU A CA 1
ATOM 2997 C C . GLU A 1 378 ? -54.069 13.622 -34.246 1.00 60.03 378 GLU A C 1
ATOM 2999 O O . GLU A 1 378 ? -54.558 14.063 -35.286 1.00 60.03 378 GLU A O 1
ATOM 3004 N N . GLU A 1 379 ? -54.709 13.744 -33.072 1.00 61.41 379 GLU A N 1
ATOM 3005 C CA . GLU A 1 379 ? -55.992 14.464 -32.932 1.00 61.41 379 GLU A CA 1
ATOM 3006 C C . GLU A 1 379 ? -55.833 15.993 -33.112 1.00 61.41 379 GLU A C 1
ATOM 3008 O O . GLU A 1 379 ? -56.714 16.631 -33.691 1.00 61.41 379 GLU A O 1
ATOM 3013 N N . GLU A 1 380 ? -54.708 16.592 -32.691 1.00 61.47 380 GLU A N 1
ATOM 3014 C CA . GLU A 1 380 ? -54.425 18.020 -32.930 1.00 61.47 380 GLU A CA 1
ATOM 3015 C C . GLU A 1 380 ? -54.078 18.321 -34.407 1.00 61.47 380 GLU A C 1
ATOM 3017 O O . GLU A 1 380 ? -54.463 19.378 -34.916 1.00 61.47 380 GLU A O 1
ATOM 3022 N N . GLU A 1 381 ? -53.424 17.398 -35.130 1.00 60.00 381 GLU A N 1
ATOM 3023 C CA . GLU A 1 381 ? -53.174 17.544 -36.576 1.00 60.00 381 GLU A CA 1
ATOM 3024 C C . GLU A 1 381 ? -54.454 17.351 -37.424 1.00 60.00 381 GLU A C 1
ATOM 3026 O O . GLU A 1 381 ? -54.634 18.061 -38.420 1.00 60.00 381 GLU A O 1
ATOM 3031 N N . GLU A 1 382 ? -55.391 16.478 -37.018 1.00 59.81 382 GLU A N 1
ATOM 3032 C CA . GLU A 1 382 ? -56.705 16.352 -37.678 1.00 59.81 382 GLU A CA 1
ATOM 3033 C C . GLU A 1 382 ? -57.619 17.576 -37.426 1.00 59.81 382 GLU A C 1
ATOM 3035 O O . GLU A 1 382 ? -58.364 17.980 -38.325 1.00 59.81 382 GLU A O 1
ATOM 3040 N N . GLU A 1 383 ? -57.535 18.235 -36.259 1.00 58.66 383 GLU A N 1
ATOM 3041 C CA . GLU A 1 383 ? -58.281 19.477 -35.982 1.00 58.66 383 GLU A CA 1
ATOM 3042 C C . GLU A 1 383 ? -57.705 20.719 -36.706 1.00 58.66 383 GLU A C 1
ATOM 3044 O O . GLU A 1 383 ? -58.466 21.641 -37.036 1.00 58.66 383 GLU A O 1
ATOM 3049 N N . GLU A 1 384 ? -56.401 20.757 -37.018 1.00 58.44 384 GLU A N 1
ATOM 3050 C CA . GLU A 1 384 ? -55.798 21.827 -37.836 1.00 58.44 384 GLU A CA 1
ATOM 3051 C C . GLU A 1 384 ? -56.089 21.675 -39.345 1.00 58.44 384 GLU A C 1
ATOM 3053 O O . GLU A 1 384 ? -56.310 22.688 -40.019 1.00 58.44 384 GLU A O 1
ATOM 3058 N N . GLU A 1 385 ? -56.197 20.452 -39.888 1.00 56.03 385 GLU A N 1
ATOM 3059 C CA . GLU A 1 385 ? -56.567 20.239 -41.304 1.00 56.03 385 GLU A CA 1
ATOM 3060 C C . GLU A 1 385 ? -58.050 20.557 -41.604 1.00 56.03 385 GLU A C 1
ATOM 3062 O O . GLU A 1 385 ? -58.374 21.050 -42.694 1.00 56.03 385 GLU A O 1
ATOM 3067 N N . ASP A 1 386 ? -58.959 20.375 -40.640 1.00 52.38 386 ASP A N 1
ATOM 3068 C CA . ASP A 1 386 ? -60.383 20.709 -40.802 1.00 52.38 386 ASP A CA 1
ATOM 3069 C C . ASP A 1 386 ? -60.671 22.225 -40.710 1.00 52.38 386 ASP A C 1
ATOM 3071 O O . ASP A 1 386 ? -61.712 22.709 -41.186 1.00 52.38 386 ASP A O 1
ATOM 3075 N N . HIS A 1 387 ? -59.734 23.011 -40.165 1.00 52.78 387 HIS A N 1
ATOM 3076 C CA . HIS A 1 387 ? -59.878 24.461 -40.024 1.00 52.78 387 HIS A CA 1
ATOM 3077 C C . HIS A 1 387 ? -59.490 25.272 -41.275 1.00 52.78 387 HIS A C 1
ATOM 3079 O O . HIS A 1 387 ? -59.998 26.388 -41.447 1.00 52.78 387 HIS A O 1
ATOM 3085 N N . ASP A 1 388 ? -58.719 24.697 -42.203 1.00 49.06 388 ASP A N 1
ATOM 3086 C CA . ASP A 1 388 ? -58.273 25.366 -43.438 1.00 49.06 388 ASP A CA 1
ATOM 3087 C C . ASP A 1 388 ? -59.224 25.183 -44.641 1.00 49.06 388 ASP A C 1
ATOM 3089 O O . ASP A 1 388 ? -59.092 25.866 -45.661 1.00 49.06 388 ASP A O 1
ATOM 3093 N N . ASN A 1 389 ? -60.260 24.340 -44.524 1.00 50.75 389 ASN A N 1
ATOM 3094 C CA . ASN A 1 389 ? -61.194 24.050 -45.624 1.00 50.75 389 ASN A CA 1
ATOM 3095 C C . ASN A 1 389 ? -62.570 24.748 -45.517 1.00 50.75 389 ASN A C 1
ATOM 3097 O O . ASN A 1 389 ? -63.515 24.415 -46.238 1.00 50.75 389 ASN A O 1
ATOM 3101 N N . ARG A 1 390 ? -62.718 25.751 -44.636 1.00 53.25 390 ARG A N 1
ATOM 3102 C CA . ARG A 1 390 ? -63.959 26.546 -44.498 1.00 53.25 390 ARG A CA 1
ATOM 3103 C C . ARG A 1 390 ? -63.724 28.050 -44.378 1.00 53.25 390 ARG A C 1
ATOM 3105 O O . ARG A 1 390 ? -64.211 28.675 -43.443 1.00 53.25 390 ARG A O 1
ATOM 3112 N N . GLN A 1 391 ? -63.063 28.668 -45.358 1.00 44.44 391 GLN A N 1
ATOM 3113 C CA . GLN A 1 391 ? -63.133 30.127 -45.540 1.00 44.44 391 GLN A CA 1
ATOM 3114 C C . GLN A 1 391 ? -63.215 30.526 -47.027 1.00 44.44 391 GLN A C 1
ATOM 3116 O O . GLN A 1 391 ? -62.237 30.919 -47.654 1.00 44.44 391 GLN A O 1
ATOM 3121 N N . GLN A 1 392 ? -64.430 30.481 -47.587 1.00 41.09 392 GLN A N 1
ATOM 3122 C CA . GLN A 1 392 ? -64.874 31.422 -48.626 1.00 41.09 392 GLN A CA 1
ATOM 3123 C C . GLN A 1 392 ? -66.078 32.220 -48.083 1.00 41.09 392 GLN A C 1
ATOM 3125 O O . GLN A 1 392 ? -66.859 31.669 -47.304 1.00 41.09 392 GLN A O 1
ATOM 3130 N N . PRO A 1 393 ? -66.189 33.524 -48.403 1.00 48.50 393 PRO A N 1
ATOM 3131 C CA . PRO A 1 393 ? -66.902 34.499 -47.576 1.00 48.50 393 PRO A CA 1
ATOM 3132 C C . PRO A 1 393 ? -68.436 34.488 -47.731 1.00 48.50 393 PRO A C 1
ATOM 3134 O O . PRO A 1 393 ? -68.955 33.981 -48.726 1.00 48.50 393 PRO A O 1
ATOM 3137 N N . PRO A 1 394 ? -69.160 35.074 -46.754 1.00 44.03 394 PRO A N 1
ATOM 3138 C CA . PRO A 1 394 ? -70.610 34.987 -46.638 1.00 44.03 394 PRO A CA 1
ATOM 3139 C C . PRO A 1 394 ? -71.333 36.146 -47.335 1.00 44.03 394 PRO A C 1
ATOM 3141 O O . PRO A 1 394 ? -70.908 37.297 -47.245 1.00 44.03 394 PRO A O 1
ATOM 3144 N N . ASP A 1 395 ? -72.494 35.849 -47.916 1.00 35.84 395 ASP A N 1
ATOM 3145 C CA . ASP A 1 395 ? -73.513 36.837 -48.265 1.00 35.84 395 ASP A CA 1
ATOM 3146 C C . ASP A 1 395 ? -74.727 36.667 -47.342 1.00 35.84 395 ASP A C 1
ATOM 3148 O O . ASP A 1 395 ? -75.269 35.572 -47.206 1.00 35.84 395 ASP A O 1
ATOM 3152 N N . GLY A 1 396 ? -75.194 37.781 -46.772 1.00 36.31 396 GLY A N 1
ATOM 3153 C CA . GLY A 1 396 ? -76.609 37.939 -46.429 1.00 36.31 396 GLY A CA 1
ATOM 3154 C C . GLY A 1 396 ? -77.014 37.770 -44.962 1.00 36.31 396 GLY A C 1
ATOM 3155 O O . GLY A 1 396 ? -77.470 36.718 -44.548 1.00 36.31 396 GLY A O 1
ATOM 3156 N N . ALA A 1 397 ? -76.974 38.895 -44.248 1.00 34.59 397 ALA A N 1
ATOM 3157 C CA . ALA A 1 397 ? -78.102 39.480 -43.515 1.00 34.59 397 ALA A CA 1
ATOM 3158 C C . ALA A 1 397 ? -78.861 38.701 -42.405 1.00 34.59 397 ALA A C 1
ATOM 3160 O O . ALA A 1 397 ? -79.501 37.681 -42.619 1.00 34.59 397 ALA A O 1
ATOM 3161 N N . HIS A 1 398 ? -78.994 39.440 -41.296 1.00 36.50 398 HIS A N 1
ATOM 3162 C CA . HIS A 1 398 ? -80.177 39.592 -40.439 1.00 36.50 398 HIS A CA 1
ATOM 3163 C C . HIS A 1 398 ? -80.401 38.683 -39.213 1.00 36.50 398 HIS A C 1
ATOM 3165 O O . HIS A 1 398 ? -80.726 37.510 -39.303 1.00 36.50 398 HIS A O 1
ATOM 3171 N N . GLN A 1 399 ? -80.436 39.407 -38.083 1.00 36.41 399 GLN A N 1
ATOM 3172 C CA . GLN A 1 399 ? -81.490 39.423 -37.059 1.00 36.41 399 GLN A CA 1
ATOM 3173 C C . GLN A 1 399 ? -81.431 38.393 -35.918 1.00 36.41 399 GLN A C 1
ATOM 3175 O O . GLN A 1 399 ? -81.795 37.236 -36.060 1.00 36.41 399 GLN A O 1
ATOM 3180 N N . ASN A 1 400 ? -81.134 38.972 -34.748 1.00 34.19 400 ASN A N 1
ATOM 3181 C CA . ASN A 1 400 ? -81.993 39.004 -33.562 1.00 34.19 400 ASN A CA 1
ATOM 3182 C C . ASN A 1 400 ? -82.017 37.830 -32.560 1.00 34.19 400 ASN A C 1
ATOM 3184 O O . ASN A 1 400 ? -82.359 36.696 -32.871 1.00 34.19 400 ASN A O 1
ATOM 3188 N N . ASP A 1 401 ? -81.810 38.270 -31.313 1.00 33.47 401 ASP A N 1
ATOM 3189 C CA . ASP A 1 401 ? -82.558 37.957 -30.090 1.00 33.47 401 ASP A CA 1
ATOM 3190 C C . ASP A 1 401 ? -82.106 36.800 -29.168 1.00 33.47 401 ASP A C 1
ATOM 3192 O O . ASP A 1 401 ? -82.262 35.614 -29.432 1.00 33.47 401 ASP A O 1
ATOM 3196 N N . ASP A 1 402 ? -81.653 37.251 -27.988 1.00 33.62 402 ASP A N 1
ATOM 3197 C CA . ASP A 1 402 ? -82.200 36.936 -26.662 1.00 33.62 402 ASP A CA 1
ATOM 3198 C C . ASP A 1 402 ? -82.039 35.540 -26.029 1.00 33.62 402 ASP A C 1
ATOM 3200 O O . ASP A 1 402 ? -82.778 34.603 -26.322 1.00 33.62 402 ASP A O 1
ATOM 3204 N N . ARG A 1 403 ? -81.216 35.505 -24.959 1.00 37.94 403 ARG A N 1
ATOM 3205 C CA . ARG A 1 403 ? -81.529 35.123 -23.544 1.00 37.94 403 ARG A CA 1
ATOM 3206 C C . ARG A 1 403 ? -80.278 34.533 -22.876 1.00 37.94 403 ARG A C 1
ATOM 3208 O O . ARG A 1 403 ? -79.778 33.497 -23.281 1.00 37.94 403 ARG A O 1
ATOM 3215 N N . ALA 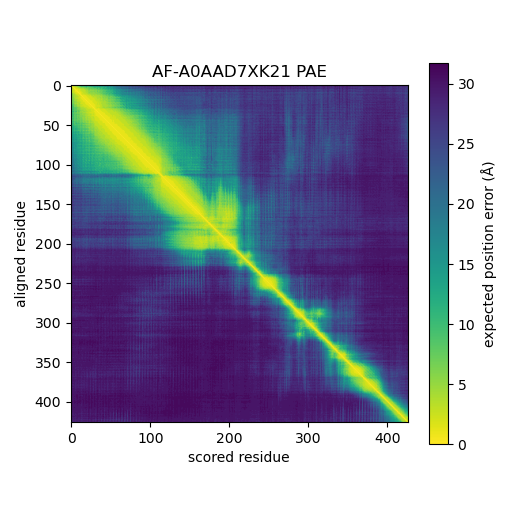A 1 404 ? -79.616 35.252 -21.967 1.00 36.12 404 ALA A N 1
ATOM 3216 C CA . ALA A 1 404 ? -79.882 35.300 -20.522 1.00 36.12 404 ALA A CA 1
ATOM 3217 C C . ALA A 1 404 ? -79.957 33.915 -19.846 1.00 36.12 404 ALA A C 1
ATOM 3219 O O . ALA A 1 404 ? -80.893 33.173 -20.111 1.00 36.12 404 ALA A O 1
ATOM 3220 N N . ILE A 1 405 ? -79.027 33.634 -18.919 1.00 38.59 405 ILE A N 1
ATOM 3221 C CA . ILE A 1 405 ? -79.291 33.238 -17.519 1.00 38.59 405 ILE A CA 1
ATOM 3222 C C . ILE A 1 405 ? -77.962 33.251 -16.734 1.00 38.59 405 ILE A C 1
ATOM 3224 O O . ILE A 1 405 ? -77.023 32.510 -17.010 1.00 38.59 405 ILE A O 1
ATOM 3228 N N . THR A 1 406 ? -77.929 34.124 -15.733 1.00 37.16 406 THR A N 1
ATOM 3229 C CA . THR A 1 406 ? -77.000 34.182 -14.595 1.00 37.16 406 THR A CA 1
ATOM 3230 C C . THR A 1 406 ? -77.569 33.312 -13.469 1.00 37.16 406 THR A C 1
ATOM 3232 O O . THR A 1 406 ? -78.788 33.280 -13.350 1.00 37.16 406 THR A O 1
ATOM 3235 N N . ILE A 1 407 ? -76.747 32.699 -12.602 1.00 40.88 407 ILE A N 1
ATOM 3236 C CA . ILE A 1 407 ? -77.008 32.581 -11.145 1.00 40.88 407 ILE A CA 1
ATOM 3237 C C . ILE A 1 407 ? -75.715 32.212 -10.391 1.00 40.88 407 ILE A C 1
ATOM 3239 O O . ILE A 1 407 ? -74.960 31.319 -10.765 1.00 40.88 407 ILE A O 1
ATOM 3243 N N . GLU A 1 408 ? -75.498 32.968 -9.317 1.00 37.06 408 GLU A N 1
ATOM 3244 C CA . GLU A 1 408 ? -74.434 32.936 -8.312 1.00 37.06 408 GLU A CA 1
ATOM 3245 C C . GLU A 1 408 ? -74.606 31.797 -7.280 1.00 37.06 408 GLU A C 1
ATOM 3247 O O . GLU A 1 408 ? -75.704 31.265 -7.129 1.00 37.06 408 GLU A O 1
ATOM 3252 N N . GLY A 1 409 ? -73.583 31.503 -6.452 1.00 35.94 409 GLY A N 1
ATOM 3253 C CA . GLY A 1 409 ? -73.848 30.752 -5.205 1.00 35.94 409 GLY A CA 1
ATOM 3254 C C . GLY A 1 409 ? -72.699 30.138 -4.386 1.00 35.94 409 GLY A C 1
ATOM 3255 O O . GLY A 1 409 ? -72.696 28.946 -4.124 1.00 35.94 409 GLY A O 1
ATOM 3256 N N . ARG A 1 410 ? -71.753 30.961 -3.923 1.00 35.66 410 ARG A N 1
ATOM 3257 C CA . ARG A 1 410 ? -71.015 30.930 -2.628 1.00 35.66 410 ARG A CA 1
ATOM 3258 C C . ARG A 1 410 ? -71.396 29.851 -1.560 1.00 35.66 410 ARG A C 1
ATOM 3260 O O . ARG A 1 410 ? -72.511 29.909 -1.057 1.00 35.66 410 ARG A O 1
ATOM 3267 N N . ARG A 1 411 ? -70.422 29.070 -1.028 1.00 37.00 411 ARG A N 1
ATOM 3268 C CA . ARG A 1 411 ? -70.009 28.962 0.420 1.00 37.00 411 ARG A CA 1
ATOM 3269 C C . ARG A 1 411 ? -69.228 27.676 0.815 1.00 37.00 411 ARG A C 1
ATOM 3271 O O . ARG A 1 411 ? -69.709 26.571 0.645 1.00 37.00 411 ARG A O 1
ATOM 3278 N N . GLN A 1 412 ? -68.068 27.910 1.451 1.00 39.84 412 GLN A N 1
ATOM 3279 C CA . GLN A 1 412 ? -67.517 27.366 2.723 1.00 39.84 412 GLN A CA 1
ATOM 3280 C C . GLN A 1 412 ? -67.565 25.849 3.081 1.00 39.84 412 GLN A C 1
ATOM 3282 O O . GLN A 1 412 ? -68.625 25.299 3.336 1.00 39.84 412 GLN A O 1
ATOM 3287 N N . GLN A 1 413 ? -66.345 25.280 3.213 1.00 42.28 413 GLN A N 1
ATOM 3288 C CA . GLN A 1 413 ? -65.750 24.303 4.180 1.00 42.28 413 GLN A CA 1
ATOM 3289 C C . GLN A 1 413 ? -66.637 23.654 5.280 1.00 42.28 413 GLN A C 1
ATOM 3291 O O . GLN A 1 413 ? -67.511 24.354 5.789 1.00 42.28 413 GLN A O 1
ATOM 3296 N N . PRO A 1 414 ? -66.364 22.406 5.777 1.00 52.31 414 PRO A N 1
ATOM 3297 C CA . PRO A 1 414 ? -65.127 22.059 6.530 1.00 52.31 414 PRO A CA 1
ATOM 3298 C C . PRO A 1 414 ? -64.639 20.575 6.536 1.00 52.31 414 PRO A C 1
ATOM 3300 O O . PRO A 1 414 ? -65.214 19.690 5.914 1.00 52.31 414 PRO A O 1
ATOM 3303 N N . ALA A 1 415 ? -63.532 20.338 7.261 1.00 44.78 415 ALA A N 1
ATOM 3304 C CA . ALA A 1 415 ? -62.803 19.075 7.488 1.00 44.78 415 ALA A CA 1
ATOM 3305 C C . ALA A 1 415 ? -63.493 18.031 8.409 1.00 44.78 415 ALA A C 1
ATOM 3307 O O . ALA A 1 415 ? -64.343 18.401 9.217 1.00 44.78 415 ALA A O 1
ATOM 3308 N N . PRO A 1 416 ? -63.014 16.765 8.410 1.00 55.72 416 PRO A N 1
ATOM 3309 C CA . PRO A 1 416 ? -62.987 15.891 9.604 1.00 55.72 416 PRO A CA 1
ATOM 3310 C C . PRO A 1 416 ? -61.590 15.241 9.817 1.00 55.72 416 PRO A C 1
ATOM 3312 O O . PRO A 1 416 ? -60.907 14.906 8.857 1.00 55.72 416 PRO A O 1
ATOM 3315 N N . GLN A 1 417 ? -60.979 15.268 11.010 1.00 40.59 417 GLN A N 1
ATOM 3316 C CA . GLN A 1 417 ? -61.131 14.419 12.217 1.00 40.59 417 GLN A CA 1
ATOM 3317 C C . GLN A 1 417 ? -60.560 12.982 12.152 1.00 40.59 417 GLN A C 1
ATOM 3319 O O . GLN A 1 417 ? -60.579 12.307 11.133 1.00 40.59 417 GLN A O 1
ATOM 3324 N N . ALA A 1 418 ? -60.006 12.577 13.301 1.00 45.38 418 ALA A N 1
ATOM 3325 C CA . ALA A 1 418 ? -59.075 11.483 13.564 1.00 45.38 418 ALA A CA 1
ATOM 3326 C C . ALA A 1 418 ? -59.726 10.155 14.004 1.00 45.38 418 ALA A C 1
ATOM 3328 O O . ALA A 1 418 ? -60.774 10.165 14.637 1.00 45.38 418 ALA A O 1
ATOM 3329 N N . THR A 1 419 ? -58.999 9.045 13.816 1.00 50.09 419 THR A N 1
ATOM 3330 C CA . THR A 1 419 ? -59.120 7.743 14.522 1.00 50.09 419 THR A CA 1
ATOM 3331 C C . THR A 1 419 ? -57.726 7.080 14.470 1.00 50.09 419 THR A C 1
ATOM 3333 O O . THR A 1 419 ? -57.116 7.100 13.407 1.00 50.09 419 THR A O 1
ATOM 3336 N N . GLY A 1 420 ? -57.066 6.544 15.504 1.00 39.72 420 GLY A N 1
ATOM 3337 C CA . GLY A 1 420 ? -57.530 5.864 16.715 1.00 39.72 420 GLY A CA 1
ATOM 3338 C C . GLY A 1 420 ? -57.482 4.341 16.506 1.00 39.72 420 GLY A C 1
ATOM 3339 O O . GLY A 1 420 ? -58.454 3.796 16.003 1.00 39.72 420 GLY A O 1
ATOM 3340 N N . GLY A 1 421 ? -56.382 3.657 16.857 1.00 49.91 421 GLY A N 1
ATOM 3341 C CA . GLY A 1 421 ? -56.254 2.196 16.703 1.00 49.91 421 GLY A CA 1
ATOM 3342 C C . GLY A 1 421 ? -55.223 1.568 17.650 1.00 49.91 421 GLY A C 1
ATOM 3343 O O . GLY A 1 421 ? -54.033 1.867 17.574 1.00 49.91 421 GLY A O 1
ATOM 3344 N N . THR A 1 422 ? -55.715 0.718 18.547 1.00 49.22 422 THR A N 1
ATOM 3345 C CA . THR A 1 422 ? -55.032 0.039 19.660 1.00 49.22 422 THR A CA 1
ATOM 3346 C C . THR A 1 422 ? -54.733 -1.433 19.309 1.00 49.22 422 THR A C 1
ATOM 3348 O O . THR A 1 422 ? -55.470 -2.015 18.525 1.00 49.22 422 THR A O 1
ATOM 3351 N N . ALA A 1 423 ? -53.662 -1.970 19.919 1.00 46.16 423 ALA A N 1
ATOM 3352 C CA . ALA A 1 423 ? -53.170 -3.353 20.160 1.00 46.16 423 ALA A CA 1
ATOM 3353 C C . ALA A 1 423 ? -53.999 -4.608 19.741 1.00 46.16 423 ALA A C 1
ATOM 3355 O O . ALA A 1 423 ? -55.220 -4.542 19.615 1.00 46.16 423 ALA A O 1
ATOM 3356 N N . PRO A 1 424 ? -53.357 -5.799 19.640 1.00 64.50 424 PRO A N 1
ATOM 3357 C CA . PRO A 1 424 ? -53.243 -6.646 20.844 1.00 64.50 424 PRO A CA 1
ATOM 3358 C C . PRO A 1 424 ? -51.945 -7.476 20.997 1.00 64.50 424 PRO A C 1
ATOM 3360 O O . PRO A 1 424 ? -51.151 -7.629 20.070 1.00 64.50 424 PRO A O 1
ATOM 3363 N N . ASP A 1 425 ? -51.797 -7.994 22.221 1.00 51.28 425 ASP A N 1
ATOM 3364 C CA . ASP A 1 425 ? -50.769 -8.886 22.772 1.00 51.28 425 ASP A CA 1
ATOM 3365 C C . ASP A 1 425 ? -50.614 -10.249 22.069 1.00 51.28 425 ASP A C 1
ATOM 3367 O O . ASP A 1 425 ? -51.563 -10.820 21.524 1.00 51.28 425 ASP A O 1
ATOM 3371 N N . SER A 1 426 ? -49.408 -10.815 22.198 1.00 53.78 426 SER A N 1
ATOM 3372 C CA . SER A 1 426 ? -49.098 -12.255 22.228 1.00 53.78 426 SER A CA 1
ATOM 3373 C C . SER A 1 426 ? -47.847 -12.488 23.067 1.00 53.78 426 SER A C 1
ATOM 3375 O O . SER A 1 426 ? -46.865 -11.742 22.842 1.00 53.78 426 SER A O 1
#

Radius of gyration: 67.94 Å; Cα contacts (8 Å, |Δi|>4): 102; chains: 1; bounding box: 139×57×233 Å